Protein AF-0000000077143392 (afdb_homodimer)

Foldseek 3Di:
DPPPPPPAAEEEEEQAADPLVQAPDDPDDQQQDDFPRGGLLVLQVVQVVVLPRHQAYEYEYAPVCQVVVCVVCVPPPRYDYDYADPPARVRRVLVVLVVCVVVPRDQRHKYWYAYSLLSPDHSVVVVVQVVCVVPAAKEWEWAQDDDWDWDADPVSPDTDTDDSVPDTHTHDGMMHTSNLCVVLSVVPPPQHDPVSSQVPDPPHDYDYDYDPDDSDGPNYPVSVVVVSVVVVVVVVD/DPPPPPPAAEEEEEQAADPLVQAPDDPDHQQQDDFPRGGLLVLQVVQVVVLPRHQAYEYEYAPVCQVVVCVVCVPPPRYDYDYADPPARVRRVLVVLVVCVVVPRDQRHKYWYAYSLLSPDHSVVVVVQVVCVVPAAKEWEWEQDDDWDWDADPVSPDTDTDDSVPDTHTHDGMMHTSNLCVVVSVVPPPQHDPVSSQVPDPPHDYDYDYDPDDSDGPNYPVSVVVVSVVVVVVVVD

Nearest PDB structures (foldseek):
  6xhs-assembly3_F  TM=8.693E-01  e=5.601E-19  Staphylococcus aureus
  6xht-assembly2_D  TM=8.629E-01  e=3.007E-18  Staphylococcus aureus
  6xht-assembly3_E  TM=8.748E-01  e=2.204E-17  Staphylococcus aureus
  6xhr-assembly3_E  TM=8.540E-01  e=1.614E-17  Staphylococcus aureus
  1vgw-assembly2_C  TM=8.975E-01  e=2.660E-14  Neisseria gonorrhoeae

Radius of gyration: 25.14 Å; Cα contacts (8 Å, |Δi|>4): 913; chains: 2; bounding box: 48×87×56 Å

Solvent-accessible surface area (backbone atoms only — not comparable to full-atom values): 25822 Å² total; per-residue (Å²): 128,82,69,70,74,77,76,70,49,30,36,35,36,37,46,48,31,71,78,45,81,74,39,69,55,82,93,49,41,61,43,66,35,72,52,96,87,34,35,33,34,48,47,38,49,49,32,53,61,71,52,71,66,54,70,33,32,38,40,25,23,29,71,92,49,38,65,61,51,40,61,73,43,64,86,39,89,46,51,45,71,45,62,33,38,92,82,41,70,38,53,24,52,44,46,53,51,50,49,42,53,74,72,64,60,56,55,70,23,35,36,37,40,30,50,20,46,26,34,55,64,53,46,64,62,54,50,52,38,56,59,46,49,80,79,38,64,26,34,35,29,26,42,82,57,89,48,53,33,34,37,43,41,98,75,72,70,49,73,40,81,48,67,38,92,36,36,38,38,44,39,55,54,29,24,36,33,41,57,71,47,61,76,48,59,77,56,70,63,94,47,75,40,74,65,52,47,38,62,64,36,81,91,50,59,72,41,78,41,76,56,85,63,76,37,54,64,53,51,38,59,61,41,48,51,51,49,48,48,53,53,56,52,56,66,76,100,127,82,70,68,76,75,74,71,49,29,36,34,37,36,46,48,30,71,79,44,82,72,40,68,57,82,94,49,40,60,44,66,35,72,52,94,87,35,35,33,32,48,48,38,48,49,32,54,62,70,52,71,67,54,71,33,32,38,39,25,22,30,70,92,48,38,66,61,52,41,60,72,44,64,86,39,87,45,52,45,70,44,64,32,37,91,82,43,70,37,52,24,51,43,46,54,51,52,50,42,52,74,72,62,60,57,54,70,22,36,36,38,41,30,50,21,46,27,34,54,65,52,47,63,61,54,49,52,38,57,57,47,48,80,78,37,64,27,32,34,28,27,42,82,58,90,49,54,34,35,36,43,42,98,73,72,72,47,74,42,80,47,66,39,91,36,35,38,39,45,38,54,55,28,25,36,32,40,56,73,45,60,77,49,59,77,55,67,60,92,49,68,41,73,65,53,48,40,61,63,36,81,92,50,61,72,42,78,41,78,56,85,62,75,38,55,65,53,49,38,60,59,41,46,52,50,49,47,47,53,54,57,52,56,68,76,99

Sequence (474 aa):
MITAKMITKTVGIILASGSSSRIGLTDQLKQFYLVNNKMVYEYSLDQFLASNLFDLIYLVVNEQHLEMIKAKHSDNHIIKVIVGSKINRHLSFIHAINDLIACGYDDQTKIVVHDSARPNINQTILSDCLNALDHYQCVSLYQDIASSLIKIDQINQSQEHLDRDQIKMIYTPQATWLKTVKDLVDDQQNHLDLTDFLLKLKGVKAHWIKTKIDCFKITTLADLEHFKLLVNNRKDEMITAKMITKTVGIILASGSSSRIGLTDQLKQFYLVNNKMVYEYSLDQFLASNLFDLIYLVVNEQHLEMIKAKHSDNHIIKVIVGSKINRHLSFIHAINDLIACGYDDQTKIVVHDSARPNINQTILSDCLNALDHYQCVSLYQDIASSLIKIDQINQSQEHLDRDQIKMIYTPQATWLKTVKDLVDDQQNHLDLTDFLLKLKGVKAHWIKTKIDCFKITTLADLEHFKLLVNNRKDE

pLDDT: mean 86.82, std 13.8, range [33.88, 98.81]

InterPro domains:
  IPR018294 4-diphosphocytidyl-2C-methyl-D-erythritol synthase, conserved site [PS01295] (111-118)
  IPR029044 Nucleotide-diphospho-sugar transferases [G3DSA:3.90.550.10] (2-236)
  IPR029044 Nucleotide-diphospho-sugar transferases [SSF53448] (10-232)
  IPR034683 Cytidylyltransferase IspD/TarI [PF01128] (13-226)
  IPR034683 Cytidylyltransferase IspD/TarI [cd02516] (10-227)
  IPR050088 IspD/TarI cytidylyltransferase, baterial-type [PTHR32125] (8-235)

Secondary structure (DSSP, 8-state):
---------EEEEEEE----TTT--SS--GGG-EETTEEHHHHHHHHHHHHT--SEEEEEE-GGGHHHHHHHTTT-TTEEEEE--SS-HHHHHHHHHHHHHHTT--TT-EEEEEETT-----HHHHHHHHHHTTT-SEEEEEE---S-EEEE-TTS--EEEE-GGGEEEEEEEEEEEHHHHHTTTT--S---SHHHHHHTSTTPPEEEEE-SS------SHHHHHHHHHHHHHHHT-/---------EEEEEEE----TTT--SS--GGG-EETTEEHHHHHHHHHHHHT--SEEEEEE-GGGHHHHHHHTTT-TTEEEEE--SS-HHHHHHHHHHHHHHTT--TT-EEEEEETT-----HHHHHHHHHHTTT-SEEEEEE---S-EEEE-TTS--EEEE-GGGEEEEEEEEEEEHHHHHTTTT--S---SHHHHHHHSTT-PEEEE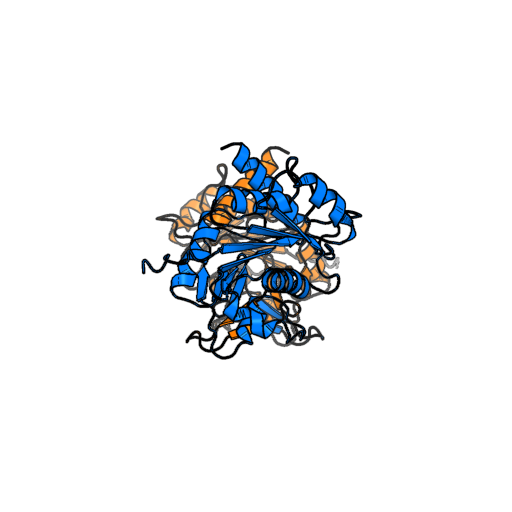E-SS------SHHHHHHHHHHHHHHHT-

Organism: Mycoplasmoides gallisepticum (strain R(low / passage 15 / clone 2)) (NCBI:txid710127)

Structure (mmCIF, N/CA/C/O backbone):
data_AF-0000000077143392-model_v1
#
loop_
_entity.id
_entity.type
_entity.pdbx_description
1 polymer '2-C-methyl-D-erythritol 4-phosphate cytidylyltransferase'
#
loop_
_atom_site.group_PDB
_atom_site.id
_atom_site.type_symbol
_atom_site.label_atom_id
_atom_site.label_alt_id
_atom_site.label_comp_id
_atom_site.label_asym_id
_atom_site.label_entity_id
_atom_site.label_seq_id
_atom_site.pdbx_PDB_ins_code
_atom_site.Cartn_x
_atom_site.Cartn_y
_atom_site.Cartn_z
_atom_site.occupancy
_atom_site.B_iso_or_equiv
_atom_site.auth_seq_id
_atom_site.auth_comp_id
_atom_site.auth_asym_id
_atom_site.auth_atom_id
_atom_site.pdbx_PDB_model_num
ATOM 1 N N . MET A 1 1 ? 25.891 -45.719 -17.109 1 34.03 1 MET A N 1
ATOM 2 C CA . MET A 1 1 ? 24.484 -45.344 -17.016 1 34.03 1 MET A CA 1
ATOM 3 C C . MET A 1 1 ? 24.328 -43.844 -16.875 1 34.03 1 MET A C 1
ATOM 5 O O . MET A 1 1 ? 24.844 -43.25 -15.93 1 34.03 1 MET A O 1
ATOM 9 N N . ILE A 1 2 ? 24.344 -43.125 -17.922 1 41.19 2 ILE A N 1
ATOM 10 C CA . ILE A 1 2 ? 24.219 -41.688 -17.922 1 41.19 2 ILE A CA 1
ATOM 11 C C . ILE A 1 2 ? 22.984 -41.281 -17.094 1 41.19 2 ILE A C 1
ATOM 13 O O . ILE A 1 2 ? 21.859 -41.688 -17.406 1 41.19 2 ILE A O 1
ATOM 17 N N . THR A 1 3 ? 23.062 -41.25 -15.859 1 41 3 THR A N 1
ATOM 18 C CA . THR A 1 3 ? 21.953 -40.75 -15.047 1 41 3 THR A CA 1
ATOM 19 C C . THR A 1 3 ? 21.328 -39.5 -15.672 1 41 3 THR A C 1
ATOM 21 O O . THR A 1 3 ? 22.031 -38.531 -15.922 1 41 3 THR A O 1
ATOM 24 N N . ALA A 1 4 ? 20.531 -39.688 -16.641 1 41.25 4 ALA A N 1
ATOM 25 C CA . ALA A 1 4 ? 19.781 -38.562 -17.203 1 41.25 4 ALA A CA 1
ATOM 26 C C . ALA A 1 4 ? 19.516 -37.5 -16.141 1 41.25 4 ALA A C 1
ATOM 28 O O . ALA A 1 4 ? 19.016 -37.812 -15.062 1 41.25 4 ALA A O 1
ATOM 29 N N . LYS A 1 5 ? 20.391 -36.656 -15.977 1 50.19 5 LYS A N 1
ATOM 30 C CA . LYS A 1 5 ? 20.234 -35.531 -15.086 1 50.19 5 LYS A CA 1
ATOM 31 C C . LYS A 1 5 ? 18.781 -35.062 -15.031 1 50.19 5 LYS A C 1
ATOM 33 O O . LYS A 1 5 ? 18.234 -34.594 -16.031 1 50.19 5 LYS A O 1
ATOM 38 N N . MET A 1 6 ? 17.766 -35.812 -14.453 1 53.34 6 MET A N 1
ATOM 39 C CA . MET A 1 6 ? 16.344 -35.531 -14.375 1 53.34 6 MET A CA 1
ATOM 40 C C . MET A 1 6 ? 16.078 -34.031 -14.195 1 53.34 6 MET A C 1
ATOM 42 O O . MET A 1 6 ? 16.531 -33.438 -13.211 1 53.34 6 MET A O 1
ATOM 46 N N . ILE A 1 7 ? 15.891 -33.281 -15.281 1 70.12 7 ILE A N 1
ATOM 47 C CA . ILE A 1 7 ? 15.672 -31.844 -15.289 1 70.12 7 ILE A CA 1
ATOM 48 C C . ILE A 1 7 ? 14.477 -31.5 -14.398 1 70.12 7 ILE A C 1
ATOM 50 O O . ILE A 1 7 ? 13.391 -32.062 -14.547 1 70.12 7 ILE A O 1
ATOM 54 N N . THR A 1 8 ? 14.672 -30.812 -13.305 1 87.12 8 THR A N 1
ATOM 55 C CA . THR A 1 8 ? 13.656 -30.391 -12.344 1 87.12 8 THR A CA 1
ATOM 56 C C . THR A 1 8 ? 12.547 -29.609 -13.047 1 87.12 8 THR A C 1
ATOM 58 O O . THR A 1 8 ? 12.82 -28.688 -13.82 1 87.12 8 THR A O 1
ATOM 61 N N . LYS A 1 9 ? 11.297 -30.141 -13.023 1 96.25 9 LYS A N 1
ATOM 62 C CA . LYS A 1 9 ? 10.141 -29.469 -13.602 1 96.25 9 LYS A CA 1
ATOM 63 C C . LYS A 1 9 ? 9.75 -28.234 -12.781 1 96.25 9 LYS A C 1
ATOM 65 O O . LYS A 1 9 ? 9.945 -28.219 -11.562 1 96.25 9 LYS A O 1
ATOM 70 N N . THR A 1 10 ? 9.297 -27.25 -13.477 1 98.25 10 THR A N 1
ATOM 71 C CA . THR A 1 10 ? 8.797 -26.031 -12.852 1 98.25 10 THR A CA 1
ATOM 72 C C . THR A 1 10 ? 7.352 -25.766 -13.25 1 98.25 10 THR A C 1
ATOM 74 O O . THR A 1 10 ? 7.027 -25.75 -14.445 1 98.25 10 THR A O 1
ATOM 77 N N . VAL A 1 11 ? 6.5 -25.594 -12.242 1 98.38 11 VAL A N 1
ATOM 78 C CA . VAL A 1 11 ? 5.078 -25.391 -12.484 1 98.38 11 VAL A CA 1
ATOM 79 C C . VAL A 1 11 ? 4.641 -24.047 -11.914 1 98.38 11 VAL A C 1
ATOM 81 O O . VAL A 1 11 ? 5.008 -23.688 -10.789 1 98.38 11 VAL A O 1
ATOM 84 N N . GLY A 1 12 ? 3.951 -23.281 -12.742 1 98.44 12 GLY A N 1
ATOM 85 C CA . GLY A 1 12 ? 3.299 -22.062 -12.273 1 98.44 12 GLY A CA 1
ATOM 86 C C . GLY A 1 12 ? 1.828 -22.266 -11.961 1 98.44 12 GLY A C 1
ATOM 87 O O . GLY A 1 12 ? 1.126 -22.984 -12.68 1 98.44 12 GLY A O 1
ATOM 88 N N . ILE A 1 13 ? 1.378 -21.688 -10.891 1 97.62 13 ILE A N 1
ATOM 89 C CA . ILE A 1 13 ? -0.032 -21.703 -10.516 1 97.62 13 ILE A CA 1
ATOM 90 C C . ILE A 1 13 ? -0.551 -20.281 -10.352 1 97.62 13 ILE A C 1
ATOM 92 O O . ILE A 1 13 ? -0.116 -19.562 -9.453 1 97.62 13 ILE A O 1
ATOM 96 N N . ILE A 1 14 ? -1.435 -19.875 -11.219 1 98.19 14 ILE A N 1
ATOM 97 C CA . ILE A 1 14 ? -2.086 -18.578 -11.125 1 98.19 14 ILE A CA 1
ATOM 98 C C . ILE A 1 14 ? -3.504 -18.75 -10.578 1 98.19 14 ILE A C 1
ATOM 100 O O . ILE A 1 14 ? -4.34 -19.391 -11.211 1 98.19 14 ILE A O 1
ATOM 104 N N . LEU A 1 15 ? -3.75 -18.172 -9.438 1 96.44 15 LEU A N 1
ATOM 105 C CA . LEU A 1 15 ? -5.051 -18.266 -8.781 1 96.44 15 LEU A CA 1
ATOM 106 C C . LEU A 1 15 ? -5.973 -17.141 -9.25 1 96.44 15 LEU A C 1
ATOM 108 O O . LEU A 1 15 ? -5.68 -15.969 -9.047 1 96.44 15 LEU A O 1
ATOM 112 N N . ALA A 1 16 ? -7.094 -17.531 -9.883 1 96.31 16 ALA A N 1
ATOM 113 C CA . ALA A 1 16 ? -8.039 -16.562 -10.445 1 96.31 16 ALA A CA 1
ATOM 114 C C . ALA A 1 16 ? -9.477 -17 -10.172 1 96.31 16 ALA A C 1
ATOM 116 O O . ALA A 1 16 ? -10.359 -16.828 -11.023 1 96.31 16 ALA A O 1
ATOM 117 N N . SER A 1 17 ? -9.703 -17.562 -8.992 1 92.94 17 SER A N 1
ATOM 118 C CA . SER A 1 17 ? -11.031 -18.094 -8.703 1 92.94 17 SER A CA 1
ATOM 119 C C . SER A 1 17 ? -11.773 -17.234 -7.699 1 92.94 17 SER A C 1
ATOM 121 O O . SER A 1 17 ? -12.906 -17.531 -7.312 1 92.94 17 SER A O 1
ATOM 123 N N . GLY A 1 18 ? -11.195 -16.141 -7.328 1 87.31 18 GLY A N 1
ATOM 124 C CA . GLY A 1 18 ? -11.781 -15.328 -6.277 1 87.31 18 GLY A CA 1
ATOM 125 C C . GLY A 1 18 ? -13.125 -14.734 -6.656 1 87.31 18 GLY A C 1
ATOM 126 O O . GLY A 1 18 ? -13.375 -14.453 -7.828 1 87.31 18 GLY A 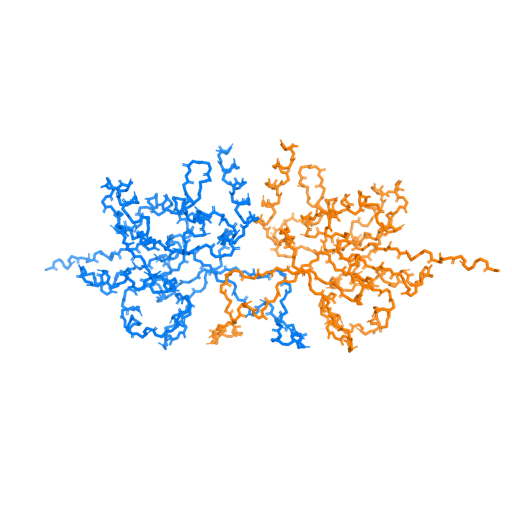O 1
ATOM 127 N N . SER A 1 19 ? -13.906 -14.344 -5.668 1 81.56 19 SER A N 1
ATOM 128 C CA . SER A 1 19 ? -15.273 -13.875 -5.867 1 81.56 19 SER A CA 1
ATOM 129 C C . SER A 1 19 ? -15.32 -12.352 -6 1 81.56 19 SER A C 1
ATOM 131 O O . SER A 1 19 ? -16.359 -11.781 -6.316 1 81.56 19 SER A O 1
ATOM 133 N N . SER A 1 20 ? -14.289 -11.617 -5.785 1 81.62 20 SER A N 1
ATOM 134 C CA . SER A 1 20 ? -14.219 -10.164 -5.891 1 81.62 20 SER A CA 1
ATOM 135 C C . SER A 1 20 ? -15.172 -9.492 -4.91 1 81.62 20 SER A C 1
ATOM 137 O O . SER A 1 20 ? -15.875 -8.547 -5.27 1 81.62 20 SER A O 1
ATOM 139 N N . SER A 1 21 ? -15.242 -9.914 -3.701 1 78.5 21 SER A N 1
ATOM 140 C CA . SER A 1 21 ? -16.25 -9.453 -2.746 1 78.5 21 SER A CA 1
ATOM 141 C C . SER A 1 21 ? -15.922 -8.047 -2.246 1 78.5 21 SER A C 1
ATOM 143 O O . SER A 1 21 ? -16.828 -7.277 -1.913 1 78.5 21 SER A O 1
ATOM 145 N N . ARG A 1 22 ? -14.758 -7.527 -2.344 1 74.75 22 ARG A N 1
ATOM 146 C CA . ARG A 1 22 ? -14.367 -6.273 -1.707 1 74.75 22 ARG A CA 1
ATOM 147 C C . ARG A 1 22 ? -14.414 -5.117 -2.699 1 74.75 22 ARG A C 1
ATOM 149 O O . ARG A 1 22 ? -14.523 -3.955 -2.303 1 74.75 22 ARG A O 1
ATOM 156 N N . ILE A 1 23 ? -14.242 -5.301 -3.992 1 78.88 23 ILE A N 1
ATOM 157 C CA . ILE A 1 23 ? -13.977 -4.25 -4.965 1 78.88 23 ILE A CA 1
ATOM 158 C C . ILE A 1 23 ? -15.281 -3.568 -5.363 1 78.88 23 ILE A C 1
ATOM 160 O O . ILE A 1 23 ? -15.273 -2.422 -5.816 1 78.88 23 ILE A O 1
ATOM 164 N N . GLY A 1 24 ? -16.391 -4.145 -5.113 1 74.19 24 GLY A N 1
ATOM 165 C CA . GLY A 1 24 ? -17.672 -3.525 -5.383 1 74.19 24 GLY A CA 1
ATOM 166 C C . GLY A 1 24 ? -18.047 -3.541 -6.852 1 74.19 24 GLY A C 1
ATOM 167 O O . GLY A 1 24 ? -18.797 -2.684 -7.316 1 74.19 24 GLY A O 1
ATOM 168 N N . LEU A 1 25 ? -17.391 -4.234 -7.68 1 74.69 25 LEU A N 1
ATOM 169 C CA . LEU A 1 25 ? -17.781 -4.391 -9.078 1 74.69 25 LEU A CA 1
ATOM 170 C C . LEU A 1 25 ? -19.078 -5.188 -9.188 1 74.69 25 LEU A C 1
ATOM 172 O O . LEU A 1 25 ? -19.297 -6.145 -8.445 1 74.69 25 LEU A O 1
ATOM 176 N N . THR A 1 26 ? -19.953 -4.508 -9.93 1 72.06 26 THR A N 1
ATOM 177 C CA . THR A 1 26 ? -21.234 -5.176 -10.133 1 72.06 26 THR A CA 1
ATOM 178 C C . THR A 1 26 ? -21.172 -6.125 -11.328 1 72.06 26 THR A C 1
ATOM 180 O O . THR A 1 26 ? -20.766 -5.727 -12.422 1 72.06 26 THR A O 1
ATOM 183 N N . ASP A 1 27 ? -21.188 -7.41 -11.039 1 74.44 27 ASP A N 1
ATOM 184 C CA . ASP A 1 27 ? -21.453 -8.414 -12.07 1 74.44 27 ASP A CA 1
ATOM 185 C C . ASP A 1 27 ? -20.172 -8.812 -12.789 1 74.44 27 ASP A C 1
ATOM 187 O O . ASP A 1 27 ? -20.203 -9.234 -13.953 1 74.44 27 ASP A O 1
ATOM 191 N N . GLN A 1 28 ? -19.125 -8.383 -12.281 1 84.12 28 GLN A N 1
ATOM 192 C CA . GLN A 1 28 ? -17.875 -8.805 -12.891 1 84.12 28 GLN A CA 1
ATOM 193 C C . GLN A 1 28 ? -16.828 -9.117 -11.828 1 84.12 28 GLN A C 1
ATOM 195 O O . GLN A 1 28 ? -16.719 -8.414 -10.82 1 84.12 28 GLN A O 1
ATOM 200 N N . LEU A 1 29 ? -16.156 -10.102 -12.164 1 89.19 29 LEU A N 1
ATOM 201 C CA . LEU A 1 29 ? -15.047 -10.445 -11.289 1 89.19 29 LEU A CA 1
ATOM 202 C C . LEU A 1 29 ? -13.797 -9.656 -11.664 1 89.19 29 LEU A C 1
ATOM 204 O O . LEU A 1 29 ? -13.516 -9.469 -12.852 1 89.19 29 LEU A O 1
ATOM 208 N N . LYS A 1 30 ? -13.031 -9.305 -10.664 1 90.56 30 LYS A N 1
ATOM 209 C CA . LYS A 1 30 ? -11.914 -8.398 -10.922 1 90.56 30 LYS A CA 1
ATOM 210 C C . LYS A 1 30 ? -10.859 -9.07 -11.789 1 90.56 30 LYS A C 1
ATOM 212 O O . LYS A 1 30 ? -10.211 -8.414 -12.609 1 90.56 30 LYS A O 1
ATOM 217 N N . GLN A 1 31 ? -10.633 -10.391 -11.617 1 92.5 31 GLN A N 1
ATOM 218 C CA . GLN A 1 31 ? -9.586 -11.078 -12.375 1 92.5 31 GLN A CA 1
ATOM 219 C C . GLN A 1 31 ? -9.93 -11.148 -13.859 1 92.5 31 GLN A C 1
ATOM 221 O O . GLN A 1 31 ? -9.062 -11.406 -14.695 1 92.5 31 GLN A O 1
ATOM 226 N N . PHE A 1 32 ? -11.219 -10.844 -14.18 1 93 32 PHE A N 1
ATOM 227 C CA . PHE A 1 32 ? -11.648 -10.898 -15.57 1 93 32 PHE A CA 1
ATOM 228 C C . PHE A 1 32 ? -12.008 -9.508 -16.078 1 93 32 PHE A C 1
ATOM 230 O O . PHE A 1 32 ? -12.531 -9.367 -17.188 1 93 32 PHE A O 1
ATOM 237 N N . TYR A 1 33 ? -11.719 -8.508 -15.25 1 93 33 TYR A N 1
ATOM 238 C CA . TYR A 1 33 ? -11.938 -7.125 -15.648 1 93 33 TYR A CA 1
ATOM 239 C C . TYR A 1 33 ? -10.953 -6.707 -16.734 1 93 33 TYR A C 1
ATOM 241 O O . TYR A 1 33 ? -9.766 -7.047 -16.672 1 93 33 TYR A O 1
ATOM 249 N N . LEU A 1 34 ? -11.469 -5.941 -17.688 1 93.19 34 LEU A N 1
ATOM 250 C CA . LEU A 1 34 ? -10.641 -5.543 -18.812 1 93.19 34 LEU A CA 1
ATOM 251 C C . LEU A 1 34 ? -9.875 -4.262 -18.5 1 93.19 34 LEU A C 1
ATOM 253 O O . LEU A 1 34 ? -10.469 -3.27 -18.062 1 93.19 34 LEU A O 1
ATOM 257 N N . VAL A 1 35 ? -8.594 -4.367 -18.688 1 93.81 35 VAL A N 1
ATOM 258 C CA . VAL A 1 35 ? -7.699 -3.213 -18.656 1 93.81 35 VAL A CA 1
ATOM 259 C C . VAL A 1 35 ? -6.934 -3.115 -19.969 1 93.81 35 VAL A C 1
ATOM 261 O O . VAL A 1 35 ? -6.078 -3.955 -20.25 1 93.81 35 VAL A O 1
ATOM 264 N N . ASN A 1 36 ? -7.184 -2.123 -20.734 1 92.06 36 ASN A N 1
ATOM 265 C CA . ASN A 1 36 ? -6.594 -1.972 -22.062 1 92.06 36 ASN A CA 1
ATOM 266 C C . ASN A 1 36 ? -6.75 -3.242 -22.891 1 92.06 36 ASN A C 1
ATOM 268 O O . ASN A 1 36 ? -5.773 -3.756 -23.438 1 92.06 36 ASN A O 1
ATOM 272 N N . ASN A 1 37 ? -7.863 -3.857 -22.875 1 92.69 37 ASN A N 1
ATOM 273 C CA . ASN A 1 37 ? -8.305 -4.957 -23.719 1 92.69 37 ASN A CA 1
ATOM 274 C C . ASN A 1 37 ? -7.727 -6.289 -23.266 1 92.69 37 ASN A C 1
ATOM 276 O O . ASN A 1 37 ? -7.695 -7.254 -24.031 1 92.69 37 ASN A O 1
ATOM 280 N N . LYS A 1 38 ? -7.203 -6.34 -22.172 1 95.94 38 LYS A N 1
ATOM 281 C CA . LYS A 1 38 ? -6.75 -7.578 -21.547 1 95.94 38 LYS A CA 1
ATOM 282 C C . LYS A 1 38 ? -7.379 -7.758 -20.172 1 95.94 38 LYS A C 1
ATOM 284 O O . LYS A 1 38 ? -7.527 -6.789 -19.422 1 95.94 38 LYS A O 1
ATOM 289 N N . MET A 1 39 ? -7.723 -8.922 -19.938 1 96.75 39 MET A N 1
ATOM 290 C CA . MET A 1 39 ? -8.242 -9.195 -18.609 1 96.75 39 MET A CA 1
ATOM 291 C C . MET A 1 39 ? -7.125 -9.125 -17.562 1 96.75 39 MET A C 1
ATOM 293 O O . MET A 1 39 ? -5.973 -9.43 -17.859 1 96.75 39 MET A O 1
ATOM 297 N N . VAL A 1 40 ? -7.453 -8.797 -16.375 1 97.25 40 VAL A N 1
ATOM 298 C CA . VAL A 1 40 ? -6.48 -8.562 -15.312 1 97.25 40 VAL A CA 1
ATOM 299 C C . VAL A 1 40 ? -5.574 -9.781 -15.164 1 97.25 40 VAL A C 1
ATOM 301 O O . VAL A 1 40 ? -4.352 -9.648 -15.078 1 97.25 40 VAL A O 1
ATOM 304 N N . TYR A 1 41 ? -6.105 -11.047 -15.203 1 97.81 41 TYR A N 1
ATOM 305 C CA . TYR A 1 41 ? -5.297 -12.242 -14.984 1 97.81 41 TYR A CA 1
ATOM 306 C C . TYR A 1 41 ? -4.277 -12.422 -16.109 1 97.81 41 TYR A C 1
ATOM 308 O O . TYR A 1 41 ? -3.232 -13.047 -15.906 1 97.81 41 TYR A O 1
ATOM 316 N N . GLU A 1 42 ? -4.527 -11.867 -17.25 1 98.31 42 GLU A N 1
ATOM 317 C CA . GLU A 1 42 ? -3.68 -12.07 -18.422 1 98.31 42 GLU A CA 1
ATOM 318 C C . GLU A 1 42 ? -2.338 -11.359 -18.266 1 98.31 42 GLU A C 1
ATOM 320 O O . GLU A 1 42 ? -1.339 -11.766 -18.859 1 98.31 42 GLU A O 1
ATOM 325 N N . TYR A 1 43 ? -2.377 -10.336 -17.484 1 97.94 43 TYR A N 1
ATOM 326 C CA . TYR A 1 43 ? -1.129 -9.602 -17.281 1 97.94 43 TYR A CA 1
ATOM 327 C C . TYR A 1 43 ? -0.099 -10.469 -16.562 1 97.94 43 TYR A C 1
ATOM 329 O O . TYR A 1 43 ? 1.071 -10.5 -16.953 1 97.94 43 TYR A O 1
ATOM 337 N N . SER A 1 44 ? -0.524 -11.164 -15.57 1 98.12 44 SER A N 1
ATOM 338 C CA . SER A 1 44 ? 0.357 -12.109 -14.898 1 98.12 44 SER A CA 1
ATOM 339 C C . SER A 1 44 ? 0.699 -13.289 -15.805 1 98.12 44 SER A C 1
ATOM 341 O O . SER A 1 44 ? 1.857 -13.703 -15.883 1 98.12 44 SER A O 1
ATOM 343 N N . LEU A 1 45 ? -0.292 -13.797 -16.5 1 98.62 45 LEU A N 1
ATOM 344 C CA . LEU A 1 45 ? -0.089 -14.938 -17.391 1 98.62 45 LEU A CA 1
ATOM 345 C C . LEU A 1 45 ? 0.947 -14.609 -18.469 1 98.62 45 LEU A C 1
ATOM 347 O O . LEU A 1 45 ? 1.825 -15.43 -18.75 1 98.62 45 LEU A O 1
ATOM 351 N N . ASP A 1 46 ? 0.857 -13.422 -19 1 98.12 46 ASP A N 1
ATOM 352 C CA . ASP A 1 46 ? 1.802 -12.992 -20.016 1 98.12 46 ASP A CA 1
ATOM 353 C C . ASP A 1 46 ? 3.238 -13.047 -19.5 1 98.12 46 ASP A C 1
ATOM 355 O O . ASP A 1 46 ? 4.145 -13.477 -20.219 1 98.12 46 ASP A O 1
ATOM 359 N N . GLN A 1 47 ? 3.412 -12.602 -18.297 1 98.12 47 GLN A N 1
ATOM 360 C CA . GLN A 1 47 ? 4.75 -12.617 -17.719 1 98.12 47 GLN A CA 1
ATOM 361 C C . GLN A 1 47 ? 5.223 -14.047 -17.469 1 98.12 47 GLN A C 1
ATOM 363 O O . GLN A 1 47 ? 6.398 -14.367 -17.688 1 98.12 47 GLN A O 1
ATOM 368 N N . PHE A 1 48 ? 4.336 -14.922 -17 1 98.69 48 PHE A N 1
ATOM 369 C CA . PHE A 1 48 ? 4.672 -16.328 -16.828 1 98.69 48 PHE A CA 1
ATOM 370 C C . PHE A 1 48 ? 5.113 -16.953 -18.141 1 98.69 48 PHE A C 1
ATOM 372 O O . PHE A 1 48 ? 6.156 -17.609 -18.203 1 98.69 48 PHE A O 1
ATOM 379 N N . LEU A 1 49 ? 4.371 -16.703 -19.172 1 98.5 49 LEU A N 1
ATOM 380 C CA . LEU A 1 49 ? 4.656 -17.266 -20.484 1 98.5 49 LEU A CA 1
ATOM 381 C C . LEU A 1 49 ? 5.945 -16.703 -21.062 1 98.5 49 LEU A C 1
ATOM 383 O O . LEU A 1 49 ? 6.797 -17.453 -21.562 1 98.5 49 LEU A O 1
ATOM 387 N N . ALA A 1 50 ? 6.109 -15.422 -20.922 1 98 50 ALA A N 1
ATOM 388 C CA . ALA A 1 50 ? 7.258 -14.742 -21.516 1 98 50 ALA A CA 1
ATOM 389 C C . ALA A 1 50 ? 8.555 -15.141 -20.812 1 98 50 ALA A C 1
ATOM 391 O O . ALA A 1 50 ? 9.641 -15.047 -21.391 1 98 50 ALA A O 1
ATOM 392 N N . SER A 1 51 ? 8.445 -15.547 -19.594 1 97.81 51 SER A N 1
ATOM 393 C CA . SER A 1 51 ? 9.633 -15.883 -18.812 1 97.81 51 SER A CA 1
ATOM 394 C C . SER A 1 51 ? 10.281 -17.156 -19.312 1 97.81 51 SER A C 1
ATOM 396 O O . SER A 1 51 ? 11.469 -17.406 -19.078 1 97.81 51 SER A O 1
ATOM 398 N N . ASN A 1 52 ? 9.523 -18.062 -19.906 1 97.81 52 ASN A N 1
ATOM 399 C CA . ASN A 1 52 ? 9.969 -19.375 -20.391 1 97.81 52 ASN A CA 1
ATOM 400 C C . ASN A 1 52 ? 10.531 -20.219 -19.266 1 97.81 52 ASN A C 1
ATOM 402 O O . ASN A 1 52 ? 11.469 -21 -19.469 1 97.81 52 ASN A O 1
ATOM 406 N N . LEU A 1 53 ? 10.016 -20.031 -18.109 1 98 53 LEU A N 1
ATOM 407 C CA . LEU A 1 53 ? 10.531 -20.719 -16.922 1 98 53 LEU A CA 1
ATOM 408 C C . LEU A 1 53 ? 9.695 -21.953 -16.594 1 98 53 LEU A C 1
ATOM 410 O O . LEU A 1 53 ? 10.125 -22.812 -15.828 1 98 53 LEU A O 1
ATOM 414 N N . PHE A 1 54 ? 8.516 -22.062 -17.156 1 98.44 54 PHE A N 1
ATOM 415 C CA . PHE A 1 54 ? 7.539 -23.016 -16.641 1 98.44 54 PHE A CA 1
ATOM 416 C C . PHE A 1 54 ? 7.27 -24.109 -17.672 1 98.44 54 PHE A C 1
ATOM 418 O O . PHE A 1 54 ? 7.129 -23.828 -18.859 1 98.44 54 PHE A O 1
ATOM 425 N N . ASP A 1 55 ? 7.195 -25.328 -17.188 1 97.81 55 ASP A N 1
ATOM 426 C CA . ASP A 1 55 ? 6.805 -26.469 -18.016 1 97.81 55 ASP A CA 1
ATOM 427 C C . ASP A 1 55 ? 5.285 -26.547 -18.156 1 97.81 55 ASP A C 1
ATOM 429 O O . ASP A 1 55 ? 4.773 -27.094 -19.125 1 97.81 55 ASP A O 1
ATOM 433 N N . LEU A 1 56 ? 4.676 -26.062 -17.188 1 98.25 56 LEU A N 1
ATOM 434 C CA . LEU A 1 56 ? 3.219 -26.031 -17.109 1 98.25 56 LEU A CA 1
ATOM 435 C C . LEU A 1 56 ? 2.744 -24.844 -16.266 1 98.25 56 LEU A C 1
ATOM 437 O O . LEU A 1 56 ? 3.377 -24.5 -15.266 1 98.25 56 LEU A O 1
ATOM 441 N N . ILE A 1 57 ? 1.632 -24.25 -16.672 1 98.81 57 ILE A N 1
ATOM 442 C CA . ILE A 1 57 ? 1.003 -23.172 -15.914 1 98.81 57 ILE A CA 1
ATOM 443 C C . ILE A 1 57 ? -0.458 -23.516 -15.641 1 98.81 57 ILE A C 1
ATOM 445 O O . ILE A 1 57 ? -1.255 -23.656 -16.578 1 98.81 57 ILE A O 1
ATOM 449 N N . TYR A 1 58 ? -0.792 -23.688 -14.375 1 98.56 58 TYR A N 1
ATOM 450 C CA . TYR A 1 58 ? -2.188 -23.828 -13.977 1 98.56 58 TYR A CA 1
ATOM 451 C C . TYR A 1 58 ? -2.875 -22.469 -13.906 1 98.56 58 TYR A C 1
ATOM 453 O O . TYR A 1 58 ? -2.367 -21.547 -13.273 1 98.56 58 TYR A O 1
ATOM 461 N N . LEU A 1 59 ? -3.936 -22.359 -14.586 1 98.56 59 LEU A N 1
ATOM 462 C CA . LEU A 1 59 ? -4.871 -21.266 -14.391 1 98.56 59 LEU A CA 1
ATOM 463 C C . LEU A 1 59 ? -6.113 -21.734 -13.633 1 98.56 59 LEU A C 1
ATOM 465 O O . LEU A 1 59 ? -6.93 -22.469 -14.188 1 98.56 59 LEU A O 1
ATOM 469 N N . VAL A 1 60 ? -6.223 -21.344 -12.359 1 97.94 60 VAL A N 1
ATOM 470 C CA . VAL A 1 60 ? -7.312 -21.812 -11.508 1 97.94 60 VAL A CA 1
ATOM 471 C C . VAL A 1 60 ? -8.438 -20.781 -11.508 1 97.94 60 VAL A C 1
ATOM 473 O O . VAL A 1 60 ? -8.273 -19.672 -10.977 1 97.94 60 VAL A O 1
ATOM 476 N N . VAL A 1 61 ? -9.578 -21.141 -12.062 1 97.5 61 VAL A N 1
ATOM 477 C CA . VAL A 1 61 ? -10.633 -20.156 -12.281 1 97.5 61 VAL A CA 1
ATOM 478 C C . VAL A 1 61 ? -11.922 -20.625 -11.617 1 97.5 61 VAL A C 1
ATOM 480 O O . VAL A 1 61 ? -12.023 -21.781 -11.18 1 97.5 61 VAL A O 1
ATOM 483 N N . ASN A 1 62 ? -12.812 -19.672 -11.438 1 94.5 62 ASN A N 1
ATOM 484 C CA . ASN A 1 62 ? -14.109 -20.047 -10.891 1 94.5 62 ASN A CA 1
ATOM 485 C C . ASN A 1 62 ? -14.914 -20.875 -11.891 1 94.5 62 ASN A C 1
ATOM 487 O O . ASN A 1 62 ? -14.688 -20.781 -13.102 1 94.5 62 ASN A O 1
ATOM 491 N N . GLU A 1 63 ? -15.852 -21.562 -11.336 1 94.69 63 GLU A N 1
ATOM 492 C CA . GLU A 1 63 ? -16.641 -22.5 -12.125 1 94.69 63 GLU A CA 1
ATOM 493 C C . GLU A 1 63 ? -17.406 -21.781 -13.242 1 94.69 63 GLU A C 1
ATOM 495 O O . GLU A 1 63 ? -17.484 -22.281 -14.367 1 94.69 63 GLU A O 1
ATOM 500 N N . GLN A 1 64 ? -17.875 -20.641 -12.953 1 92.81 64 GLN A N 1
ATOM 501 C CA . GLN A 1 64 ? -18.719 -19.891 -13.883 1 92.81 64 GLN A CA 1
ATOM 502 C C . GLN A 1 64 ? -17.938 -19.5 -15.141 1 92.81 64 GLN A C 1
ATOM 504 O O . GLN A 1 64 ? -18.516 -19.391 -16.219 1 92.81 64 GLN A O 1
ATOM 509 N N . HIS A 1 65 ? -16.641 -19.375 -15.055 1 94.44 65 HIS A N 1
ATOM 510 C CA . HIS A 1 65 ? -15.836 -18.891 -16.172 1 94.44 65 HIS A CA 1
ATOM 511 C C . HIS A 1 65 ? -14.961 -20 -16.75 1 94.44 65 HIS A C 1
ATOM 513 O O . HIS A 1 65 ? -14.164 -19.766 -17.656 1 94.44 65 HIS A O 1
ATOM 519 N N . LEU A 1 66 ? -15.094 -21.188 -16.281 1 96.81 66 LEU A N 1
ATOM 520 C CA . LEU A 1 66 ? -14.203 -22.297 -16.609 1 96.81 66 LEU A CA 1
ATOM 521 C C . LEU A 1 66 ? -14.195 -22.562 -18.109 1 96.81 66 LEU A C 1
ATOM 523 O O . LEU A 1 66 ? -13.141 -22.562 -18.75 1 96.81 66 LEU A O 1
ATOM 527 N N . GLU A 1 67 ? -15.297 -22.719 -18.703 1 97.44 67 GLU A N 1
ATOM 528 C CA . GLU A 1 67 ? -15.398 -23.109 -20.109 1 97.44 67 GLU A CA 1
ATOM 529 C C . GLU A 1 67 ? -14.906 -22 -21.031 1 97.44 67 GLU A C 1
ATOM 531 O O . GLU A 1 67 ? -14.211 -22.25 -22 1 97.44 67 GLU A O 1
ATOM 536 N N . MET A 1 68 ? -15.281 -20.828 -20.641 1 96.38 68 MET A N 1
ATOM 537 C CA . MET A 1 68 ? -14.844 -19.672 -21.438 1 96.38 68 MET A CA 1
ATOM 538 C C . MET A 1 68 ? -13.328 -19.562 -21.453 1 96.38 68 MET A C 1
ATOM 540 O O . MET A 1 68 ? -12.719 -19.359 -22.5 1 96.38 68 MET A O 1
ATOM 544 N N . ILE A 1 69 ? -12.734 -19.719 -20.344 1 97.56 69 ILE A N 1
ATOM 545 C CA . ILE A 1 69 ? -11.289 -19.547 -20.219 1 97.56 69 ILE A CA 1
ATOM 546 C C . ILE A 1 69 ? -10.57 -20.734 -20.875 1 97.56 69 ILE A C 1
ATOM 548 O O . ILE A 1 69 ? -9.531 -20.547 -21.516 1 97.56 69 ILE A O 1
ATOM 552 N N . LYS A 1 70 ? -11.062 -21.953 -20.734 1 97.94 70 LYS A N 1
ATOM 553 C CA . LYS A 1 70 ? -10.516 -23.109 -21.438 1 97.94 70 LYS A CA 1
ATOM 554 C C . LYS A 1 70 ? -10.477 -22.875 -22.938 1 97.94 70 LYS A C 1
ATOM 556 O O . LYS A 1 70 ? -9.461 -23.125 -23.594 1 97.94 70 LYS A O 1
ATOM 561 N N . ALA A 1 71 ? -11.57 -22.359 -23.422 1 98.06 71 ALA A N 1
ATOM 562 C CA . ALA A 1 71 ? -11.656 -22.094 -24.859 1 98.06 71 ALA A CA 1
ATOM 563 C C . ALA A 1 71 ? -10.641 -21.047 -25.281 1 98.06 71 ALA A C 1
ATOM 565 O O . ALA A 1 71 ? -9.992 -21.188 -26.328 1 98.06 71 ALA A O 1
ATOM 566 N N . LYS A 1 72 ? -10.523 -20.078 -24.516 1 97.44 72 LYS A N 1
ATOM 567 C CA . LYS A 1 72 ? -9.641 -18.969 -24.828 1 97.44 72 LYS A CA 1
ATOM 568 C C . LYS A 1 72 ? -8.188 -19.422 -24.938 1 97.44 72 LYS A C 1
ATOM 570 O O . LYS A 1 72 ? -7.418 -18.906 -25.734 1 97.44 72 LYS A O 1
ATOM 575 N N . HIS A 1 73 ? -7.84 -20.375 -24.062 1 98.06 73 HIS A N 1
ATOM 576 C CA . HIS A 1 73 ? -6.441 -20.766 -24.016 1 98.06 73 HIS A CA 1
ATOM 577 C C . HIS A 1 73 ? -6.25 -22.188 -24.562 1 98.06 73 HIS A C 1
ATOM 579 O O . HIS A 1 73 ? -5.266 -22.844 -24.25 1 98.06 73 HIS A O 1
ATOM 585 N N . SER A 1 74 ? -7.137 -22.609 -25.422 1 97 74 SER A N 1
ATOM 586 C CA . SER A 1 74 ? -7.16 -23.969 -25.938 1 97 74 SER A CA 1
ATOM 587 C C . SER A 1 74 ? -5.961 -24.25 -26.844 1 97 74 SER A C 1
ATOM 589 O O . SER A 1 74 ? -5.547 -25.391 -27 1 97 74 SER A O 1
ATOM 591 N N . ASP A 1 75 ? -5.34 -23.219 -27.328 1 96.69 75 ASP A N 1
ATOM 592 C CA . ASP A 1 75 ? -4.273 -23.391 -28.312 1 96.69 75 ASP A CA 1
ATOM 593 C C . ASP A 1 75 ? -2.902 -23.391 -27.641 1 96.69 75 ASP A C 1
ATOM 595 O O . ASP A 1 75 ? -1.876 -23.531 -28.297 1 96.69 75 ASP A O 1
ATOM 599 N N . ASN A 1 76 ? -2.85 -23.203 -26.375 1 97.44 76 ASN A N 1
ATOM 600 C CA . ASN A 1 76 ? -1.582 -23.188 -25.656 1 97.44 76 ASN A CA 1
ATOM 601 C C . ASN A 1 76 ? -1.45 -24.375 -24.719 1 97.44 76 ASN A C 1
ATOM 603 O O . ASN A 1 76 ? -2.072 -24.406 -23.656 1 97.44 76 ASN A O 1
ATOM 607 N N . HIS A 1 77 ? -0.602 -25.266 -25.047 1 96.12 77 HIS A N 1
ATOM 608 C CA . HIS A 1 77 ? -0.479 -26.531 -24.344 1 96.12 77 HIS A CA 1
ATOM 609 C C . HIS A 1 77 ? 0.207 -26.344 -23 1 96.12 77 HIS A C 1
ATOM 611 O O . HIS A 1 77 ? 0.179 -27.25 -22.156 1 96.12 77 HIS A O 1
ATOM 617 N N . ILE A 1 78 ? 0.815 -25.266 -22.75 1 97.69 78 ILE A N 1
ATOM 618 C CA . ILE A 1 78 ? 1.513 -24.984 -21.5 1 97.69 78 ILE A CA 1
ATOM 619 C C . ILE A 1 78 ? 0.507 -24.578 -20.438 1 97.69 78 ILE A C 1
ATOM 621 O O . ILE A 1 78 ? 0.811 -24.609 -19.234 1 97.69 78 ILE A O 1
ATOM 625 N N . ILE A 1 79 ? -0.722 -24.188 -20.859 1 98.62 79 ILE A N 1
ATOM 626 C CA . ILE A 1 79 ? -1.736 -23.688 -19.938 1 98.62 79 ILE A CA 1
ATOM 627 C C . ILE A 1 79 ? -2.754 -24.781 -19.641 1 98.62 79 ILE A C 1
ATOM 629 O O . ILE A 1 79 ? -3.309 -25.391 -20.562 1 98.62 79 ILE A O 1
ATOM 633 N N . LYS A 1 80 ? -2.902 -25.078 -18.453 1 98.56 80 LYS A N 1
ATOM 634 C CA . LYS A 1 80 ? -3.975 -25.969 -18 1 98.56 80 LYS A CA 1
ATOM 635 C C . LYS A 1 80 ? -4.98 -25.219 -17.125 1 98.56 80 LYS A C 1
ATOM 637 O O . LYS A 1 80 ? -4.637 -24.734 -16.047 1 98.56 80 LYS A O 1
ATOM 642 N N . VAL A 1 81 ? -6.238 -25.156 -17.562 1 98.5 81 VAL A N 1
ATOM 643 C CA . VAL A 1 81 ? -7.285 -24.438 -16.844 1 98.5 81 VAL A CA 1
ATOM 644 C C . VAL A 1 81 ? -8.07 -25.422 -15.969 1 98.5 81 VAL A C 1
ATOM 646 O O . VAL A 1 81 ? -8.547 -26.453 -16.453 1 98.5 81 VAL A O 1
ATOM 649 N N . ILE A 1 82 ? -8.148 -25.125 -14.711 1 98.19 82 ILE A N 1
ATOM 650 C CA . ILE A 1 82 ? -8.914 -25.984 -13.82 1 98.19 82 ILE A CA 1
ATOM 651 C C . ILE A 1 82 ? -9.836 -25.141 -12.945 1 98.19 82 ILE A C 1
ATOM 653 O O . ILE A 1 82 ? -9.688 -23.922 -12.875 1 98.19 82 ILE A O 1
ATOM 657 N N . VAL A 1 83 ? -10.766 -25.797 -12.289 1 97.31 83 VAL A N 1
ATOM 658 C CA . VAL A 1 83 ? -11.719 -25.141 -11.422 1 97.31 83 VAL A CA 1
ATOM 659 C C . VAL A 1 83 ? -11.133 -25 -10.016 1 97.31 83 VAL A C 1
ATOM 661 O O . VAL A 1 83 ? -10.5 -25.922 -9.508 1 97.31 83 VAL A O 1
ATOM 664 N N . GLY A 1 84 ? -11.266 -23.797 -9.484 1 94.56 84 GLY A N 1
ATOM 665 C CA . GLY A 1 84 ? -10.852 -23.562 -8.109 1 94.56 84 GLY A CA 1
ATOM 666 C C . GLY A 1 84 ? -11.953 -23.812 -7.098 1 94.56 84 GLY A C 1
ATOM 667 O O . GLY A 1 84 ? -12.992 -24.391 -7.43 1 94.56 84 GLY A O 1
ATOM 668 N N . SER A 1 85 ? -11.656 -23.469 -5.824 1 89.75 85 SER A N 1
ATOM 669 C CA . SER A 1 85 ? -12.602 -23.656 -4.727 1 89.75 85 SER A CA 1
ATOM 670 C C . SER A 1 85 ? -13.5 -22.438 -4.559 1 89.75 85 SER A C 1
ATOM 672 O O . SER A 1 85 ? -13.078 -21.312 -4.812 1 89.75 85 SER A O 1
ATOM 674 N N . LYS A 1 86 ? -14.719 -22.688 -4.133 1 86.44 86 LYS A N 1
ATOM 675 C CA . LYS A 1 86 ? -15.648 -21.609 -3.805 1 86.44 86 LYS A CA 1
ATOM 676 C C . LYS A 1 86 ? -15.453 -21.125 -2.375 1 86.44 86 LYS A C 1
ATOM 678 O O . LYS A 1 86 ? -15.992 -20.078 -1.987 1 86.44 86 LYS A O 1
ATOM 683 N N . ILE A 1 87 ? -14.672 -21.812 -1.71 1 82 87 ILE A N 1
ATOM 684 C CA . ILE A 1 87 ? -14.555 -21.562 -0.28 1 82 87 ILE A CA 1
ATOM 685 C C . ILE A 1 87 ? -13.477 -20.516 -0.029 1 82 87 ILE A C 1
ATOM 687 O O . ILE A 1 87 ? -13.742 -19.469 0.565 1 82 87 ILE A O 1
ATOM 691 N N . ASN A 1 88 ? -12.25 -20.812 -0.468 1 82.69 88 ASN A N 1
ATOM 692 C CA . ASN A 1 88 ? -11.172 -19.859 -0.255 1 82.69 88 ASN A CA 1
ATOM 693 C C . ASN A 1 88 ? -10.016 -20.078 -1.228 1 82.69 88 ASN A C 1
ATOM 695 O O . ASN A 1 88 ? -9.977 -21.094 -1.919 1 82.69 88 ASN A O 1
ATOM 699 N N . ARG A 1 89 ? -9.172 -19.156 -1.29 1 85.62 89 ARG A N 1
ATOM 700 C CA . ARG A 1 89 ? -8.023 -19.125 -2.182 1 85.62 89 ARG A CA 1
ATOM 701 C C . ARG A 1 89 ? -7.09 -20.297 -1.918 1 85.62 89 ARG A C 1
ATOM 703 O O . ARG A 1 89 ? -6.516 -20.859 -2.852 1 85.62 89 ARG A O 1
ATOM 710 N N . HIS A 1 90 ? -6.934 -20.688 -0.689 1 83.19 90 HIS A N 1
ATOM 711 C CA . HIS A 1 90 ? -6.031 -21.766 -0.31 1 83.19 90 HIS A CA 1
ATOM 712 C C . HIS A 1 90 ? -6.496 -23.094 -0.892 1 83.19 90 HIS A C 1
ATOM 714 O O . HIS A 1 90 ? -5.68 -23.875 -1.385 1 83.19 90 HIS A O 1
ATOM 720 N N . LEU A 1 91 ? -7.707 -23.281 -0.82 1 86.75 91 LEU A N 1
ATOM 721 C CA . LEU A 1 91 ? -8.25 -24.516 -1.359 1 86.75 91 LEU A CA 1
ATOM 722 C C . LEU A 1 91 ? -8.109 -24.562 -2.877 1 86.75 91 LEU A C 1
ATOM 724 O O . LEU A 1 91 ? -7.914 -25.625 -3.457 1 86.75 91 LEU A O 1
ATOM 728 N N . SER A 1 92 ? -8.188 -23.391 -3.508 1 90.88 92 SER A N 1
ATOM 729 C CA . SER A 1 92 ? -7.918 -23.328 -4.941 1 90.88 92 SER A CA 1
ATOM 730 C C . SER A 1 92 ? -6.488 -23.766 -5.25 1 90.88 92 SER A C 1
ATOM 732 O O . SER A 1 92 ? -6.246 -24.484 -6.223 1 90.88 92 SER A O 1
ATOM 734 N N . PHE A 1 93 ? -5.59 -23.375 -4.422 1 91.69 93 PHE A N 1
ATOM 735 C CA . PHE A 1 93 ? -4.199 -23.797 -4.551 1 91.69 93 PHE A CA 1
ATOM 736 C C . PHE A 1 93 ? -4.078 -25.312 -4.391 1 91.69 93 PHE A C 1
ATOM 738 O O . PHE A 1 93 ? -3.393 -25.969 -5.176 1 91.69 93 PHE A O 1
ATOM 745 N N . ILE A 1 94 ? -4.793 -25.828 -3.451 1 89.44 94 ILE A N 1
ATOM 746 C CA . ILE A 1 94 ? -4.746 -27.25 -3.156 1 89.44 94 ILE A CA 1
ATOM 747 C C . ILE A 1 94 ? -5.297 -28.047 -4.344 1 89.44 94 ILE A C 1
ATOM 749 O O . ILE A 1 94 ? -4.809 -29.125 -4.652 1 89.44 94 ILE A O 1
ATOM 753 N N . HIS A 1 95 ? -6.312 -27.516 -5.031 1 92.19 95 HIS A N 1
ATOM 754 C CA . HIS A 1 95 ? -6.836 -28.172 -6.223 1 92.19 95 HIS A CA 1
ATOM 755 C C . HIS A 1 95 ? -5.742 -28.375 -7.266 1 92.19 95 HIS A C 1
ATOM 757 O O . HIS A 1 95 ? -5.637 -29.438 -7.871 1 92.19 95 HIS A O 1
ATOM 763 N N . ALA A 1 96 ? -4.969 -27.359 -7.445 1 94.81 96 ALA A N 1
ATOM 764 C CA . ALA A 1 96 ? -3.877 -27.438 -8.414 1 94.81 96 ALA A CA 1
ATOM 765 C C . ALA A 1 96 ? -2.824 -28.453 -7.969 1 94.81 96 ALA A C 1
ATOM 767 O O . ALA A 1 96 ? -2.338 -29.25 -8.773 1 94.81 96 ALA A O 1
ATOM 768 N N . ILE A 1 97 ? -2.51 -28.453 -6.684 1 93.12 97 ILE A N 1
ATOM 769 C CA . ILE A 1 97 ? -1.516 -29.375 -6.137 1 93.12 97 ILE A CA 1
ATOM 770 C C . ILE A 1 97 ? -2.004 -30.812 -6.297 1 93.12 97 ILE A C 1
ATOM 772 O O . ILE A 1 97 ? -1.243 -31.688 -6.711 1 93.12 97 ILE A O 1
ATOM 776 N N . ASN A 1 98 ? -3.219 -31 -5.965 1 92.81 98 ASN A N 1
ATOM 777 C CA . ASN A 1 98 ? -3.787 -32.344 -6.102 1 92.81 98 ASN A CA 1
ATOM 778 C C . ASN A 1 98 ? -3.734 -32.844 -7.547 1 92.81 98 ASN A C 1
ATOM 780 O O . ASN A 1 98 ? -3.445 -34 -7.801 1 92.81 98 ASN A O 1
ATOM 784 N N . ASP A 1 99 ? -4.055 -31.953 -8.422 1 95.5 99 ASP A N 1
ATOM 785 C CA . ASP A 1 99 ? -3.982 -32.312 -9.836 1 95.5 99 ASP A CA 1
ATOM 786 C C . ASP A 1 99 ? -2.551 -32.656 -10.242 1 95.5 99 ASP A C 1
ATOM 788 O O . ASP A 1 99 ? -2.322 -33.625 -10.977 1 95.5 99 ASP A O 1
ATOM 792 N N . LEU A 1 100 ? -1.612 -31.922 -9.766 1 95.06 100 LEU A N 1
ATOM 793 C CA . LEU A 1 100 ? -0.2 -32.156 -10.039 1 95.06 100 LEU A CA 1
ATOM 794 C C . LEU A 1 100 ? 0.223 -33.531 -9.539 1 95.06 100 LEU A C 1
ATOM 796 O O . LEU A 1 100 ? 0.907 -34.281 -10.25 1 95.06 100 LEU A O 1
ATOM 800 N N . ILE A 1 101 ? -0.212 -33.812 -8.391 1 93.12 101 ILE A N 1
ATOM 801 C CA . ILE A 1 101 ? 0.103 -35.125 -7.789 1 93.12 101 ILE A CA 1
ATOM 802 C C . ILE A 1 101 ? -0.516 -36.25 -8.625 1 93.12 101 ILE A C 1
ATOM 804 O O . ILE A 1 101 ? 0.153 -37.219 -8.945 1 93.12 101 ILE A O 1
ATOM 808 N N . ALA A 1 102 ? -1.741 -36.031 -8.977 1 95.06 102 ALA A N 1
ATOM 809 C CA . ALA A 1 102 ? -2.471 -37.062 -9.742 1 95.06 102 ALA A CA 1
ATOM 810 C C . ALA A 1 102 ? -1.811 -37.281 -11.094 1 95.06 102 ALA A C 1
ATOM 812 O O . ALA A 1 102 ? -1.851 -38.406 -11.625 1 95.06 102 ALA A O 1
ATOM 813 N N . CYS A 1 103 ? -1.179 -36.281 -11.633 1 95.69 103 CYS A N 1
ATOM 814 C CA . CYS A 1 103 ? -0.532 -36.375 -12.938 1 95.69 103 CYS A CA 1
ATOM 815 C C . CYS A 1 103 ? 0.863 -36.969 -12.812 1 95.69 103 CYS A C 1
ATOM 817 O O . CYS A 1 103 ? 1.565 -37.125 -13.812 1 95.69 103 CYS A O 1
ATOM 819 N N . GLY A 1 104 ? 1.422 -37.219 -11.617 1 93.44 104 GLY A N 1
ATOM 820 C CA . GLY A 1 104 ? 2.645 -37.969 -11.391 1 93.44 104 GLY A CA 1
ATOM 821 C C . GLY A 1 104 ? 3.889 -37.094 -11.375 1 93.44 104 GLY A C 1
ATOM 822 O O . GLY A 1 104 ? 4.98 -37.562 -11.703 1 93.44 104 GLY A O 1
ATOM 823 N N . TYR A 1 105 ? 3.703 -35.844 -11.078 1 94.5 105 TYR A N 1
ATOM 824 C CA . TYR A 1 105 ? 4.875 -35 -10.961 1 94.5 105 TYR A CA 1
ATOM 825 C C . TYR A 1 105 ? 5.734 -35.406 -9.773 1 94.5 105 TYR A C 1
ATOM 827 O O . TYR A 1 105 ? 5.215 -35.844 -8.75 1 94.5 105 TYR A O 1
ATOM 835 N N . ASP A 1 106 ? 7.016 -35.219 -9.938 1 92.88 106 ASP A N 1
ATOM 836 C CA . ASP A 1 106 ? 7.969 -35.656 -8.93 1 92.88 106 ASP A CA 1
ATOM 837 C C . ASP A 1 106 ? 8.039 -34.688 -7.766 1 92.88 106 ASP A C 1
ATOM 839 O O . ASP A 1 106 ? 7.688 -33.5 -7.91 1 92.88 106 ASP A O 1
ATOM 843 N N . ASP A 1 107 ? 8.594 -35.125 -6.688 1 91.88 107 ASP A N 1
ATOM 844 C CA . ASP A 1 107 ? 8.734 -34.375 -5.441 1 91.88 107 ASP A CA 1
ATOM 845 C C . ASP A 1 107 ? 9.641 -33.188 -5.629 1 91.88 107 ASP A C 1
ATOM 847 O O . ASP A 1 107 ? 9.508 -32.188 -4.922 1 91.88 107 ASP A O 1
ATOM 851 N N . GLN A 1 108 ? 10.445 -33.281 -6.602 1 94.12 108 GLN A N 1
ATOM 852 C CA . GLN A 1 108 ? 11.43 -32.219 -6.812 1 94.12 108 GLN A CA 1
ATOM 853 C C . GLN A 1 108 ? 10.906 -31.156 -7.789 1 94.12 108 GLN A C 1
ATOM 855 O O . GLN A 1 108 ? 11.656 -30.297 -8.242 1 94.12 108 GLN A O 1
ATOM 860 N N . THR A 1 109 ? 9.625 -31.203 -8.008 1 96.56 109 THR A N 1
ATOM 861 C CA . THR A 1 109 ? 9.008 -30.188 -8.844 1 96.56 109 THR A CA 1
ATOM 862 C C . THR A 1 109 ? 8.938 -28.844 -8.117 1 96.56 109 THR A C 1
ATOM 864 O O . THR A 1 109 ? 8.516 -28.781 -6.957 1 96.56 109 THR A O 1
ATOM 867 N N . LYS A 1 110 ? 9.43 -27.75 -8.75 1 97.12 110 LYS A N 1
ATOM 868 C CA . LYS A 1 110 ? 9.297 -26.391 -8.227 1 97.12 110 LYS A CA 1
ATOM 869 C C . LYS A 1 110 ? 7.918 -25.812 -8.531 1 97.12 110 LYS A C 1
ATOM 871 O O . LYS A 1 110 ? 7.387 -26.016 -9.625 1 97.12 110 LYS A O 1
ATOM 876 N N . ILE A 1 111 ? 7.406 -25.141 -7.539 1 96 111 ILE A N 1
ATOM 877 C CA . ILE A 1 111 ? 6.086 -24.531 -7.684 1 96 111 ILE A CA 1
ATOM 878 C C . ILE A 1 111 ? 6.172 -23.031 -7.422 1 96 111 ILE A C 1
ATOM 880 O O . ILE A 1 111 ? 6.773 -22.594 -6.434 1 96 111 ILE A O 1
ATOM 884 N N . VAL A 1 112 ? 5.652 -22.266 -8.359 1 97 112 VAL A N 1
ATOM 885 C CA . VAL A 1 112 ? 5.441 -20.828 -8.141 1 97 112 VAL A CA 1
ATOM 886 C C . VAL A 1 112 ? 3.945 -20.516 -8.148 1 97 112 VAL A C 1
ATOM 888 O O . VAL A 1 112 ? 3.246 -20.828 -9.117 1 97 112 VAL A O 1
ATOM 891 N N . VAL A 1 113 ? 3.439 -19.984 -7.059 1 96.38 113 VAL A N 1
ATOM 892 C CA . VAL A 1 113 ? 2.025 -19.641 -6.973 1 96.38 113 VAL A CA 1
ATOM 893 C C . VAL A 1 113 ? 1.866 -18.109 -6.953 1 96.38 113 VAL A C 1
ATOM 895 O O . VAL A 1 113 ? 2.658 -17.406 -6.328 1 96.38 113 VAL A O 1
ATOM 898 N N . HIS A 1 114 ? 0.837 -17.625 -7.621 1 96.94 114 HIS A N 1
ATOM 899 C CA . HIS A 1 114 ? 0.641 -16.188 -7.77 1 96.94 114 HIS A CA 1
ATOM 900 C C . HIS A 1 114 ? -0.842 -15.828 -7.805 1 96.94 114 HIS A C 1
ATOM 902 O O . HIS A 1 114 ? -1.64 -16.531 -8.422 1 96.94 114 HIS A O 1
ATOM 908 N N . ASP A 1 115 ? -1.161 -14.797 -7.105 1 95.56 115 ASP A N 1
ATOM 909 C CA . ASP A 1 115 ? -2.508 -14.234 -7.176 1 95.56 115 ASP A CA 1
ATOM 910 C C . ASP A 1 115 ? -2.689 -13.406 -8.445 1 95.56 115 ASP A C 1
ATOM 912 O O . ASP A 1 115 ? -2.004 -12.398 -8.641 1 95.56 115 ASP A O 1
ATOM 916 N N . SER A 1 116 ? -3.689 -13.75 -9.211 1 96.81 116 SER A N 1
ATOM 917 C CA . SER A 1 116 ? -3.938 -12.977 -10.43 1 96.81 116 SER A CA 1
ATOM 918 C C . SER A 1 116 ? -4.344 -11.547 -10.102 1 96.81 116 SER A C 1
ATOM 920 O O . SER A 1 116 ? -4.23 -10.656 -10.945 1 96.81 116 SER A O 1
ATOM 922 N N . ALA A 1 117 ? -4.77 -11.328 -8.898 1 95.38 117 ALA A N 1
ATOM 923 C CA . ALA A 1 117 ? -5.168 -9.992 -8.453 1 95.38 117 ALA A CA 1
ATOM 924 C C . ALA A 1 117 ? -3.949 -9.094 -8.273 1 95.38 117 ALA A C 1
ATOM 926 O O . ALA A 1 117 ? -4.094 -7.887 -8.047 1 95.38 117 ALA A O 1
ATOM 927 N N . ARG A 1 118 ? -2.785 -9.617 -8.383 1 96.44 118 ARG A N 1
ATOM 928 C CA . ARG A 1 118 ? -1.539 -8.859 -8.328 1 96.44 118 ARG A CA 1
ATOM 929 C C . ARG A 1 118 ? -0.871 -8.82 -9.703 1 96.44 118 ARG A C 1
ATOM 931 O O . ARG A 1 118 ? 0.221 -9.359 -9.883 1 96.44 118 ARG A O 1
ATOM 938 N N . PRO A 1 119 ? -1.457 -8.102 -10.586 1 97.31 119 PRO A N 1
ATOM 939 C CA . PRO A 1 119 ? -1.05 -8.227 -11.984 1 97.31 119 PRO A CA 1
ATOM 940 C C . PRO A 1 119 ? 0.245 -7.477 -12.297 1 97.31 119 PRO A C 1
ATOM 942 O O . PRO A 1 119 ? 0.814 -7.637 -13.375 1 97.31 119 PRO A O 1
ATOM 945 N N . ASN A 1 120 ? 0.722 -6.652 -11.359 1 94.75 120 ASN A N 1
ATOM 946 C CA . ASN A 1 120 ? 1.932 -5.875 -11.609 1 94.75 120 ASN A CA 1
ATOM 947 C C . ASN A 1 120 ? 3.189 -6.664 -11.258 1 94.75 120 ASN A C 1
ATOM 949 O O . ASN A 1 120 ? 3.881 -6.336 -10.289 1 94.75 120 ASN A O 1
ATOM 953 N N . ILE A 1 121 ? 3.516 -7.656 -12.102 1 96.19 121 ILE A N 1
ATOM 954 C CA . ILE A 1 121 ? 4.723 -8.453 -11.891 1 96.19 121 ILE A CA 1
ATOM 955 C C . ILE A 1 121 ? 5.539 -8.5 -13.18 1 96.19 121 ILE A C 1
ATOM 957 O O . ILE A 1 121 ? 5.055 -8.109 -14.25 1 96.19 121 ILE A O 1
ATOM 961 N N . ASN A 1 122 ? 6.801 -8.867 -13.047 1 95.38 122 ASN A N 1
ATOM 962 C CA . ASN A 1 122 ? 7.66 -9.062 -14.203 1 95.38 122 ASN A CA 1
ATOM 963 C C . ASN A 1 122 ? 8.43 -10.375 -14.117 1 95.38 122 ASN A C 1
ATOM 965 O O . ASN A 1 122 ? 8.281 -11.125 -13.148 1 95.38 122 ASN A O 1
ATOM 969 N N . GLN A 1 123 ? 9.211 -10.625 -15.133 1 97.44 123 GLN A N 1
ATOM 970 C CA . GLN A 1 123 ? 9.898 -11.906 -15.227 1 97.44 123 GLN A CA 1
ATOM 971 C C . GLN A 1 123 ? 11 -12.023 -14.172 1 97.44 123 GLN A C 1
ATOM 973 O O . GLN A 1 123 ? 11.273 -13.109 -13.672 1 97.44 123 GLN A O 1
ATOM 978 N N . THR A 1 124 ? 11.508 -10.922 -13.781 1 96.06 124 THR A N 1
ATOM 979 C CA . THR A 1 124 ? 12.609 -10.914 -12.828 1 96.06 124 THR A CA 1
ATOM 980 C C . THR A 1 124 ? 12.164 -11.469 -11.477 1 96.06 124 THR A C 1
ATOM 982 O O . THR A 1 124 ? 12.859 -12.273 -10.867 1 96.06 124 THR A O 1
ATOM 985 N N . ILE A 1 125 ? 10.984 -11.102 -11.062 1 96.12 125 ILE A N 1
ATOM 986 C CA . ILE A 1 125 ? 10.523 -11.547 -9.758 1 96.12 125 ILE A CA 1
ATOM 987 C C . ILE A 1 125 ? 10.242 -13.055 -9.797 1 96.12 125 ILE A C 1
ATOM 989 O O . ILE A 1 125 ? 10.469 -13.758 -8.805 1 96.12 125 ILE A O 1
ATOM 993 N N . LEU A 1 126 ? 9.812 -13.57 -10.93 1 97.75 126 LEU A N 1
ATOM 994 C CA . LEU A 1 126 ? 9.594 -15 -11.102 1 97.75 126 LEU A CA 1
ATOM 995 C C . LEU A 1 126 ? 10.906 -15.773 -11.023 1 97.75 126 LEU A C 1
ATOM 997 O O . LEU A 1 126 ? 11.008 -16.766 -10.305 1 97.75 126 LEU A O 1
ATOM 1001 N N . SER A 1 127 ? 11.891 -15.227 -11.734 1 97.44 127 SER A N 1
ATOM 1002 C CA . SER A 1 127 ? 13.211 -15.852 -11.727 1 97.44 127 SER A CA 1
ATOM 1003 C C . SER A 1 127 ? 13.836 -15.805 -10.336 1 97.44 127 SER A C 1
ATOM 1005 O O . SER A 1 127 ? 14.453 -16.781 -9.891 1 97.44 127 SER A O 1
ATOM 1007 N N . ASP A 1 128 ? 13.672 -14.672 -9.664 1 96.31 128 ASP A N 1
ATOM 1008 C CA . ASP A 1 128 ? 14.219 -14.523 -8.32 1 96.31 128 ASP A CA 1
ATOM 1009 C C . ASP A 1 128 ? 13.641 -15.57 -7.367 1 96.31 128 ASP A C 1
ATOM 1011 O O . ASP A 1 128 ? 14.375 -16.172 -6.586 1 96.31 128 ASP A O 1
ATOM 1015 N N . CYS A 1 129 ? 12.367 -15.773 -7.441 1 95.94 129 CYS A N 1
ATOM 1016 C CA . CYS A 1 129 ? 11.703 -16.75 -6.59 1 95.94 129 CYS A CA 1
ATOM 1017 C C . CYS A 1 129 ? 12.234 -18.156 -6.867 1 95.94 129 CYS A C 1
ATOM 1019 O O . CYS A 1 129 ? 12.555 -18.906 -5.938 1 95.94 129 CYS A O 1
ATOM 1021 N N . LEU A 1 130 ? 12.344 -18.484 -8.125 1 97.19 130 LEU A N 1
ATOM 1022 C CA . LEU A 1 130 ? 12.773 -19.828 -8.523 1 97.19 130 LEU A CA 1
ATOM 1023 C C . LEU A 1 130 ? 14.234 -20.062 -8.133 1 97.19 130 LEU A C 1
ATOM 1025 O O . LEU A 1 130 ? 14.578 -21.125 -7.605 1 97.19 130 LEU A O 1
ATOM 1029 N N . ASN A 1 131 ? 15.07 -19.047 -8.398 1 97.06 131 ASN A N 1
ATOM 1030 C CA . ASN A 1 131 ? 16.484 -19.156 -8.047 1 97.06 131 ASN A CA 1
ATOM 1031 C C . ASN A 1 131 ? 16.672 -19.344 -6.547 1 97.06 131 ASN A C 1
ATOM 1033 O O . ASN A 1 131 ? 17.562 -20.094 -6.121 1 97.06 131 ASN A O 1
ATOM 1037 N N . ALA A 1 132 ? 15.891 -18.734 -5.785 1 96.19 132 ALA A N 1
ATOM 1038 C CA . ALA A 1 132 ? 16 -18.828 -4.328 1 96.19 132 ALA A CA 1
ATOM 1039 C C . ALA A 1 132 ? 15.711 -20.25 -3.848 1 96.19 132 ALA A C 1
ATOM 1041 O O . ALA A 1 132 ? 16.234 -20.672 -2.822 1 96.19 132 ALA A O 1
ATOM 1042 N N . LEU A 1 133 ? 14.906 -20.984 -4.547 1 94.38 133 LEU A N 1
ATOM 1043 C CA . LEU A 1 133 ? 14.547 -22.359 -4.164 1 94.38 133 LEU A CA 1
ATOM 1044 C C . LEU A 1 133 ? 15.773 -23.266 -4.195 1 94.38 133 LEU A C 1
ATOM 1046 O O . LEU A 1 133 ? 15.758 -24.344 -3.611 1 94.38 133 LEU A O 1
ATOM 1050 N N . ASP A 1 134 ? 16.797 -22.859 -4.91 1 94.5 134 ASP A N 1
ATOM 1051 C CA . ASP A 1 134 ? 18.031 -23.641 -4.914 1 94.5 134 ASP A CA 1
ATOM 1052 C C . ASP A 1 134 ? 18.641 -23.703 -3.52 1 94.5 134 ASP A C 1
ATOM 1054 O O . ASP A 1 134 ? 19.453 -24.594 -3.229 1 94.5 134 ASP A O 1
ATOM 1058 N N . HIS A 1 135 ? 18.219 -22.797 -2.66 1 94.69 135 HIS A N 1
ATOM 1059 C CA . HIS A 1 135 ? 18.844 -22.703 -1.344 1 94.69 135 HIS A CA 1
ATOM 1060 C C . HIS A 1 135 ? 17.797 -22.812 -0.235 1 94.69 135 HIS A C 1
ATOM 1062 O O . HIS A 1 135 ? 18.156 -23.062 0.921 1 94.69 135 HIS A O 1
ATOM 1068 N N . TYR A 1 136 ? 16.562 -22.609 -0.564 1 91.31 136 TYR A N 1
ATOM 1069 C CA . TYR A 1 136 ? 15.516 -22.562 0.45 1 91.31 136 TYR A CA 1
ATOM 1070 C C . TYR A 1 136 ? 14.328 -23.438 0.047 1 91.31 136 TYR A C 1
ATOM 1072 O O . TYR A 1 136 ? 14.148 -23.75 -1.134 1 91.31 136 TYR A O 1
ATOM 1080 N N . GLN A 1 137 ? 13.508 -23.781 1.006 1 88.69 137 GLN A N 1
ATOM 1081 C CA . GLN A 1 137 ? 12.367 -24.656 0.752 1 88.69 137 GLN A CA 1
ATOM 1082 C C . GLN A 1 137 ? 11.117 -23.844 0.414 1 88.69 137 GLN A C 1
ATOM 1084 O O . GLN A 1 137 ? 10.195 -24.359 -0.23 1 88.69 137 GLN A O 1
ATOM 1089 N N . CYS A 1 138 ? 11.094 -22.672 0.919 1 90.12 138 CYS A N 1
ATOM 1090 C CA . CYS A 1 138 ? 9.961 -21.781 0.694 1 90.12 138 CYS A CA 1
ATOM 1091 C C . CYS A 1 138 ? 10.422 -20.328 0.562 1 90.12 138 CYS A C 1
ATOM 1093 O O . CYS A 1 138 ? 11.289 -19.875 1.31 1 90.12 138 CYS A O 1
ATOM 1095 N N . VAL A 1 139 ? 9.844 -19.734 -0.445 1 92.19 139 VAL A N 1
ATOM 1096 C CA . VAL A 1 139 ? 10.219 -18.359 -0.747 1 92.19 139 VAL A CA 1
ATOM 1097 C C . VAL A 1 139 ? 8.961 -17.5 -0.855 1 92.19 139 VAL A C 1
ATOM 1099 O O . VAL A 1 139 ? 7.969 -17.906 -1.46 1 92.19 139 VAL A O 1
ATOM 1102 N N . SER A 1 140 ? 8.977 -16.344 -0.211 1 92.06 140 SER A N 1
ATOM 1103 C CA . SER A 1 140 ? 7.867 -15.398 -0.288 1 92.06 140 SER A CA 1
ATOM 1104 C C . SER A 1 140 ? 8.367 -13.969 -0.487 1 92.06 140 SER A C 1
ATOM 1106 O O . SER A 1 140 ? 9.422 -13.602 0.031 1 92.06 140 SER A O 1
ATOM 1108 N N . LEU A 1 141 ? 7.605 -13.266 -1.226 1 93.62 141 LEU A N 1
ATOM 1109 C CA . LEU A 1 141 ? 7.91 -11.852 -1.417 1 93.62 141 LEU A CA 1
ATOM 1110 C C . LEU A 1 141 ? 7.27 -11 -0.323 1 93.62 141 LEU A C 1
ATOM 1112 O O . LEU A 1 141 ? 6.266 -11.406 0.271 1 93.62 141 LEU A O 1
ATOM 1116 N N . TYR A 1 142 ? 7.941 -9.891 -0.061 1 92.44 142 TYR A N 1
ATOM 1117 C CA . TYR A 1 142 ? 7.336 -8.961 0.889 1 92.44 142 TYR A CA 1
ATOM 1118 C C . TYR A 1 142 ? 7.73 -7.523 0.578 1 92.44 142 TYR A C 1
ATOM 1120 O O . TYR A 1 142 ? 8.633 -7.281 -0.223 1 92.44 142 TYR A O 1
ATOM 1128 N N . GLN A 1 143 ? 6.992 -6.625 1.151 1 91.75 143 GLN A N 1
ATOM 1129 C CA . GLN A 1 143 ? 7.332 -5.207 1.18 1 91.75 143 GLN A CA 1
ATOM 1130 C C . GLN A 1 143 ? 7.273 -4.656 2.602 1 91.75 143 GLN A C 1
ATOM 1132 O O . GLN A 1 143 ? 6.5 -5.145 3.432 1 91.75 143 GLN A O 1
ATOM 1137 N N . ASP A 1 144 ? 8.094 -3.676 2.836 1 91.31 144 ASP A N 1
ATOM 1138 C CA . ASP A 1 144 ? 8.016 -2.947 4.098 1 91.31 144 ASP A CA 1
ATOM 1139 C C . ASP A 1 144 ? 6.77 -2.062 4.145 1 91.31 144 ASP A C 1
ATOM 1141 O O . ASP A 1 144 ? 6.207 -1.72 3.104 1 91.31 144 ASP A O 1
ATOM 1145 N N . ILE A 1 145 ? 6.395 -1.788 5.324 1 91.75 145 ILE A N 1
ATOM 1146 C CA . ILE A 1 145 ? 5.246 -0.914 5.523 1 91.75 145 ILE A CA 1
ATOM 1147 C C . ILE A 1 145 ? 5.719 0.48 5.93 1 91.75 145 ILE A C 1
ATOM 1149 O O . ILE A 1 145 ? 6.492 0.627 6.883 1 91.75 145 ILE A O 1
ATOM 1153 N N . ALA A 1 146 ? 5.258 1.459 5.234 1 88.56 146 ALA A N 1
ATOM 1154 C CA . ALA A 1 146 ? 5.695 2.834 5.465 1 88.56 146 ALA A CA 1
ATOM 1155 C C . ALA A 1 146 ? 4.801 3.531 6.484 1 88.56 146 ALA A C 1
ATOM 1157 O O . ALA A 1 146 ? 5.262 4.383 7.25 1 88.56 146 ALA A O 1
ATOM 1158 N N . SER A 1 147 ? 3.611 3.127 6.609 1 90.62 147 SER A N 1
ATOM 1159 C CA . SER A 1 147 ? 2.623 3.791 7.453 1 90.62 147 SER A CA 1
ATOM 1160 C C . SER A 1 147 ? 2.562 3.158 8.836 1 90.62 147 SER A C 1
ATOM 1162 O O . SER A 1 147 ? 2.947 2.002 9.016 1 90.62 147 SER A O 1
ATOM 1164 N N . SER A 1 148 ? 2.076 3.926 9.742 1 88.44 148 SER A N 1
ATOM 1165 C CA . SER A 1 148 ? 1.843 3.393 11.086 1 88.44 148 SER A CA 1
ATOM 1166 C C . SER A 1 148 ? 0.714 2.365 11.078 1 88.44 148 SER A C 1
ATOM 1168 O O . SER A 1 148 ? -0.207 2.451 10.266 1 88.44 148 SER A O 1
ATOM 1170 N N . LEU A 1 149 ? 0.912 1.419 11.953 1 90.88 149 LEU A N 1
ATOM 1171 C CA . LEU A 1 149 ? -0.092 0.373 12.109 1 90.88 149 LEU A CA 1
ATOM 1172 C C . LEU A 1 149 ? -0.696 0.403 13.508 1 90.88 149 LEU A C 1
ATOM 1174 O O . LEU A 1 149 ? 0.031 0.453 14.508 1 90.88 149 LEU A O 1
ATOM 1178 N N . ILE A 1 150 ? -2.033 0.388 13.531 1 89.25 150 ILE A N 1
ATOM 1179 C CA . ILE A 1 150 ? -2.732 0.355 14.812 1 89.25 150 ILE A CA 1
ATOM 1180 C C . ILE A 1 150 ? -3.635 -0.875 14.875 1 89.25 150 ILE A C 1
ATOM 1182 O O . ILE A 1 150 ? -4.426 -1.12 13.961 1 89.25 150 ILE A O 1
ATOM 1186 N N . LYS A 1 151 ? -3.404 -1.651 15.867 1 89.12 151 LYS A N 1
ATOM 1187 C CA . LYS A 1 151 ? -4.309 -2.764 16.141 1 89.12 151 LYS A CA 1
ATOM 1188 C C . LYS A 1 151 ? -5.559 -2.287 16.875 1 89.12 151 LYS A C 1
ATOM 1190 O O . LYS A 1 151 ? -5.465 -1.557 17.859 1 89.12 151 LYS A O 1
ATOM 1195 N N . ILE A 1 152 ? -6.703 -2.639 16.281 1 83.31 152 ILE A N 1
ATOM 1196 C CA . ILE A 1 152 ? -7.957 -2.225 16.891 1 83.31 152 ILE A CA 1
ATOM 1197 C C . ILE A 1 152 ? -8.719 -3.451 17.391 1 83.31 152 ILE A C 1
ATOM 1199 O O . ILE A 1 152 ? -8.727 -4.496 16.719 1 83.31 152 ILE A O 1
ATOM 1203 N N . ASP A 1 153 ? -9.055 -3.453 18.672 1 73.56 153 ASP A N 1
ATOM 1204 C CA . ASP A 1 153 ? -9.828 -4.582 19.188 1 73.56 153 ASP A CA 1
ATOM 1205 C C . ASP A 1 153 ? -11.305 -4.457 18.8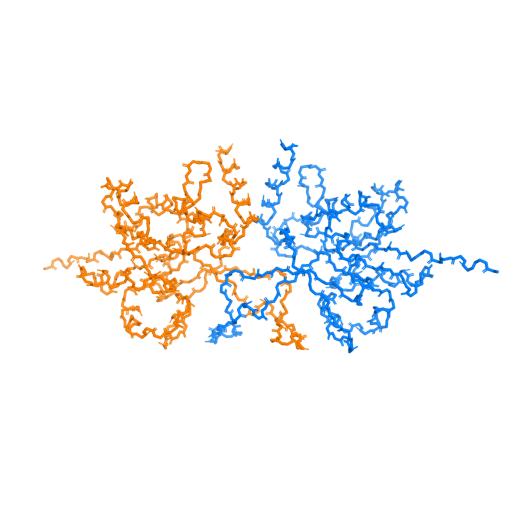12 1 73.56 153 ASP A C 1
ATOM 1207 O O . ASP A 1 153 ? -11.727 -3.436 18.266 1 73.56 153 ASP A O 1
ATOM 1211 N N . GLN A 1 154 ? -12.07 -5.578 18.734 1 60.84 154 GLN A N 1
ATOM 1212 C CA . GLN A 1 154 ? -13.469 -5.738 18.328 1 60.84 154 GLN A CA 1
ATOM 1213 C C . GLN A 1 154 ? -14.336 -4.625 18.906 1 60.84 154 GLN A C 1
ATOM 1215 O O . GLN A 1 154 ? -15.32 -4.215 18.281 1 60.84 154 GLN A O 1
ATOM 1220 N N . ILE A 1 155 ? -14.008 -4.078 20.062 1 56.31 155 ILE A N 1
ATOM 1221 C CA . ILE A 1 155 ? -14.883 -3.072 20.641 1 56.31 155 ILE A CA 1
ATOM 1222 C C . ILE A 1 155 ? -14.266 -1.687 20.484 1 56.31 155 ILE A C 1
ATOM 1224 O O . ILE A 1 155 ? -14.742 -0.713 21.062 1 56.31 155 ILE A O 1
ATOM 1228 N N . ASN A 1 156 ? -13.453 -1.575 19.375 1 56.75 156 ASN A N 1
ATOM 1229 C CA . ASN A 1 156 ? -12.781 -0.317 19.062 1 56.75 156 ASN A CA 1
ATOM 1230 C C . ASN A 1 156 ? -12.25 0.352 20.328 1 56.75 156 ASN A C 1
ATOM 1232 O O . ASN A 1 156 ? -12.211 1.581 20.422 1 56.75 156 ASN A O 1
ATOM 1236 N N . GLN A 1 157 ? -12.094 -0.533 21.438 1 55.31 157 GLN A N 1
ATOM 1237 C CA . GLN A 1 157 ? -11.734 0.036 22.734 1 55.31 157 GLN A CA 1
ATOM 1238 C C . GLN A 1 157 ? -10.219 0.189 22.859 1 55.31 157 GLN A C 1
ATOM 1240 O O . GLN A 1 157 ? -9.734 1.21 23.359 1 55.31 157 GLN A O 1
ATOM 1245 N N . SER A 1 158 ? -9.539 -0.969 22.391 1 59.09 158 SER A N 1
ATOM 1246 C CA . SER A 1 158 ? -8.102 -0.829 22.625 1 59.09 158 SER A CA 1
ATOM 1247 C C . SER A 1 158 ? -7.359 -0.586 21.312 1 59.09 158 SER A C 1
ATOM 1249 O O . SER A 1 158 ? -7.699 -1.171 20.281 1 59.09 158 SER A O 1
ATOM 1251 N N . GLN A 1 159 ? -6.594 0.471 21.344 1 74.19 159 GLN A N 1
ATOM 1252 C CA . GLN A 1 159 ? -5.73 0.882 20.25 1 74.19 159 GLN A CA 1
ATOM 1253 C C . GLN A 1 159 ? -4.258 0.75 20.625 1 74.19 159 GLN A C 1
ATOM 1255 O O . GLN A 1 159 ? -3.812 1.312 21.625 1 74.19 159 GLN A O 1
ATOM 1260 N N . GLU A 1 160 ? -3.662 -0.296 19.938 1 80.5 160 GLU A N 1
ATOM 1261 C CA . GLU A 1 160 ? -2.238 -0.502 20.172 1 80.5 160 GLU A CA 1
ATOM 1262 C C . GLU A 1 160 ? -1.419 -0.267 18.906 1 80.5 160 GLU A C 1
ATOM 1264 O O . GLU A 1 160 ? -1.778 -0.746 17.828 1 80.5 160 GLU A O 1
ATOM 1269 N N . HIS A 1 161 ? -0.354 0.446 19.188 1 84.5 161 HIS A N 1
ATOM 1270 C CA . HIS A 1 161 ? 0.583 0.659 18.094 1 84.5 161 HIS A CA 1
ATOM 1271 C C . HIS A 1 161 ? 1.422 -0.589 17.828 1 84.5 161 HIS A C 1
ATOM 1273 O O . HIS A 1 161 ? 1.935 -1.202 18.781 1 84.5 161 HIS A O 1
ATOM 1279 N N . LEU A 1 162 ? 1.476 -0.96 16.594 1 88.12 162 LEU A N 1
ATOM 1280 C CA . LEU A 1 162 ? 2.346 -2.055 16.188 1 88.12 162 LEU A CA 1
ATOM 1281 C C . LEU A 1 162 ? 3.643 -1.522 15.586 1 88.12 162 LEU A C 1
ATOM 1283 O O . LEU A 1 162 ? 3.629 -0.539 14.844 1 88.12 162 LEU A O 1
ATOM 1287 N N . ASP A 1 163 ? 4.727 -2.186 15.922 1 88.44 163 ASP A N 1
ATOM 1288 C CA . ASP A 1 163 ? 6.004 -1.826 15.312 1 88.44 163 ASP A CA 1
ATOM 1289 C C . ASP A 1 163 ? 6.086 -2.33 13.875 1 88.44 163 ASP A C 1
ATOM 1291 O O . ASP A 1 163 ? 6.375 -3.506 13.633 1 88.44 163 ASP A O 1
ATOM 1295 N N . ARG A 1 164 ? 5.938 -1.41 12.961 1 88.56 164 ARG A N 1
ATOM 1296 C CA . ARG A 1 164 ? 5.855 -1.792 11.555 1 88.56 164 ARG A CA 1
ATOM 1297 C C . ARG A 1 164 ? 7.156 -2.434 11.086 1 88.56 164 ARG A C 1
ATOM 1299 O O . ARG A 1 164 ? 7.16 -3.207 10.125 1 88.56 164 ARG A O 1
ATOM 1306 N N . ASP A 1 165 ? 8.273 -2.15 11.773 1 88.38 165 ASP A N 1
ATOM 1307 C CA . ASP A 1 165 ? 9.57 -2.691 11.367 1 88.38 165 ASP A CA 1
ATOM 1308 C C . ASP A 1 165 ? 9.648 -4.191 11.641 1 88.38 165 ASP A C 1
ATOM 1310 O O . ASP A 1 165 ? 10.531 -4.875 11.125 1 88.38 165 ASP A O 1
ATOM 1314 N N . GLN A 1 166 ? 8.719 -4.676 12.414 1 90.81 166 GLN A N 1
ATOM 1315 C CA . GLN A 1 166 ? 8.672 -6.098 12.742 1 90.81 166 GLN A CA 1
ATOM 1316 C C . GLN A 1 166 ? 7.574 -6.812 11.961 1 90.81 166 GLN A C 1
ATOM 1318 O O . GLN A 1 166 ? 7.188 -7.93 12.305 1 90.81 166 GLN A O 1
ATOM 1323 N N . ILE A 1 167 ? 7.062 -6.129 10.992 1 92.38 167 ILE A N 1
ATOM 1324 C CA . ILE A 1 167 ? 5.949 -6.703 10.242 1 92.38 167 ILE A CA 1
ATOM 1325 C C . ILE A 1 167 ? 6.27 -6.672 8.75 1 92.38 167 ILE A C 1
ATOM 1327 O O . ILE A 1 167 ? 6.723 -5.648 8.227 1 92.38 167 ILE A O 1
ATOM 1331 N N . LYS A 1 168 ? 6.062 -7.805 8.086 1 90.44 168 LYS A N 1
ATOM 1332 C CA . LYS A 1 168 ? 6.199 -7.922 6.633 1 90.44 168 LYS A CA 1
ATOM 1333 C C . LYS A 1 168 ? 4.836 -8.016 5.957 1 90.44 168 LYS A C 1
ATOM 1335 O O . LYS A 1 168 ? 3.971 -8.773 6.398 1 90.44 168 LYS A O 1
ATOM 1340 N N . MET A 1 169 ? 4.641 -7.16 5.02 1 93.25 169 MET A N 1
ATOM 1341 C CA . MET A 1 169 ? 3.473 -7.297 4.152 1 93.25 169 MET A CA 1
ATOM 1342 C C . MET A 1 169 ? 3.746 -8.289 3.025 1 93.25 169 MET A C 1
ATOM 1344 O O . MET A 1 169 ? 4.598 -8.047 2.17 1 93.25 169 MET A O 1
ATOM 1348 N N . ILE A 1 170 ? 3.027 -9.297 2.928 1 92.25 170 ILE A N 1
ATOM 1349 C CA . ILE A 1 170 ? 3.359 -10.453 2.096 1 92.25 170 ILE A CA 1
ATOM 1350 C C . ILE A 1 170 ? 2.742 -10.281 0.709 1 92.25 170 ILE A C 1
ATOM 1352 O O . ILE A 1 170 ? 1.594 -9.844 0.582 1 92.25 170 ILE A O 1
ATOM 1356 N N . TYR A 1 171 ? 3.578 -10.578 -0.297 1 93.62 171 TYR A N 1
ATOM 1357 C CA . TYR A 1 171 ? 3.156 -10.531 -1.692 1 93.62 171 TYR A CA 1
ATOM 1358 C C . TYR A 1 171 ? 3.322 -11.891 -2.361 1 93.62 171 TYR A C 1
ATOM 1360 O O . TYR A 1 171 ? 3.975 -12.781 -1.813 1 93.62 171 TYR A O 1
ATOM 1368 N N . THR A 1 172 ? 2.605 -12.109 -3.348 1 94.81 172 THR A N 1
ATOM 1369 C CA . THR A 1 172 ? 2.898 -13.156 -4.32 1 94.81 172 THR A CA 1
ATOM 1370 C C . THR A 1 172 ? 3.523 -12.562 -5.582 1 94.81 172 THR A C 1
ATOM 1372 O O . THR A 1 172 ? 3.332 -11.383 -5.879 1 94.81 172 THR A O 1
ATOM 1375 N N . PRO A 1 173 ? 4.34 -13.43 -6.246 1 96 173 PRO A N 1
ATOM 1376 C CA . PRO A 1 173 ? 4.492 -14.883 -6.258 1 96 173 PRO A CA 1
ATOM 1377 C C . PRO A 1 173 ? 5.242 -15.406 -5.035 1 96 173 PRO A C 1
ATOM 1379 O O . PRO A 1 173 ? 5.996 -14.664 -4.402 1 96 173 PRO A O 1
ATOM 1382 N N . GLN A 1 174 ? 4.891 -16.578 -4.723 1 94.5 174 GLN A N 1
ATOM 1383 C CA . GLN A 1 174 ? 5.586 -17.406 -3.748 1 94.5 174 GLN A CA 1
ATOM 1384 C C . GLN A 1 174 ? 6.031 -18.734 -4.371 1 94.5 174 GLN A C 1
ATOM 1386 O O . GLN A 1 174 ? 5.477 -19.172 -5.379 1 94.5 174 GLN A O 1
ATOM 1391 N N . ALA A 1 175 ? 7.078 -19.297 -3.814 1 95.44 175 ALA A N 1
ATOM 1392 C CA . ALA A 1 175 ? 7.617 -20.5 -4.441 1 95.44 175 ALA A CA 1
ATOM 1393 C C . ALA A 1 175 ? 7.945 -21.562 -3.396 1 95.44 175 ALA A C 1
ATOM 1395 O O . ALA A 1 175 ? 8.305 -21.234 -2.262 1 95.44 175 ALA A O 1
ATOM 1396 N N . THR A 1 176 ? 7.812 -22.766 -3.838 1 93.44 176 THR A N 1
ATOM 1397 C CA . THR A 1 176 ? 8.109 -23.906 -2.984 1 93.44 176 THR A CA 1
ATOM 1398 C C . THR A 1 176 ? 8.352 -25.156 -3.822 1 93.44 176 THR A C 1
ATOM 1400 O O . THR A 1 176 ? 8.516 -25.078 -5.039 1 93.44 176 THR A O 1
ATOM 1403 N N . TRP A 1 177 ? 8.508 -26.266 -3.121 1 92.81 177 TRP A N 1
ATOM 1404 C CA . TRP A 1 177 ? 8.641 -27.578 -3.74 1 92.81 177 TRP A CA 1
ATOM 1405 C C . TRP A 1 177 ? 7.391 -28.422 -3.516 1 92.81 177 TRP A C 1
ATOM 1407 O O . TRP A 1 177 ? 6.734 -28.312 -2.479 1 92.81 177 TRP A O 1
ATOM 1417 N N . LEU A 1 178 ? 7.16 -29.297 -4.531 1 93.06 178 LEU A N 1
ATOM 1418 C CA . LEU A 1 178 ? 6.008 -30.188 -4.375 1 93.06 178 LEU A CA 1
ATOM 1419 C C . LEU A 1 178 ? 6.125 -31.016 -3.102 1 93.06 178 LEU A C 1
ATOM 1421 O O . LEU A 1 178 ? 5.148 -31.172 -2.367 1 93.06 178 LEU A O 1
ATOM 1425 N N . LYS A 1 179 ? 7.277 -31.453 -2.781 1 89.56 179 LYS A N 1
ATOM 1426 C CA . LYS A 1 179 ? 7.5 -32.281 -1.594 1 89.56 179 LYS A CA 1
ATOM 1427 C C . LYS A 1 179 ? 7.148 -31.516 -0.322 1 89.56 179 LYS A C 1
ATOM 1429 O O . LYS A 1 179 ? 6.723 -32.094 0.669 1 89.56 179 LYS A O 1
ATOM 1434 N N . THR A 1 180 ? 7.383 -30.188 -0.385 1 86.06 180 THR A N 1
ATOM 1435 C CA . THR A 1 180 ? 7.16 -29.359 0.793 1 86.06 180 THR A CA 1
ATOM 1436 C C . THR A 1 180 ? 5.664 -29.203 1.071 1 86.06 180 THR A C 1
ATOM 1438 O O . THR A 1 180 ? 5.25 -29.125 2.229 1 86.06 180 THR A O 1
ATOM 1441 N N . VAL A 1 181 ? 4.812 -29.281 0.025 1 86.69 181 VAL A N 1
ATOM 1442 C CA . VAL A 1 181 ? 3.404 -28.938 0.224 1 86.69 181 VAL A CA 1
ATOM 1443 C C . VAL A 1 181 ? 2.553 -30.203 0.106 1 86.69 181 VAL A C 1
ATOM 1445 O O . VAL A 1 181 ? 1.39 -30.219 0.516 1 86.69 181 VAL A O 1
ATOM 1448 N N . LYS A 1 182 ? 3.086 -31.266 -0.426 1 82.69 182 LYS A N 1
ATOM 1449 C CA . LYS A 1 182 ? 2.305 -32.469 -0.701 1 82.69 182 LYS A CA 1
ATOM 1450 C C . LYS A 1 182 ? 1.691 -33.031 0.578 1 82.69 182 LYS A C 1
ATOM 1452 O O . LYS A 1 182 ? 0.556 -33.5 0.569 1 82.69 182 LYS A O 1
ATOM 1457 N N . ASP A 1 183 ? 2.484 -32.906 1.666 1 73.56 183 ASP A N 1
ATOM 1458 C CA . ASP A 1 183 ? 2 -33.5 2.91 1 73.56 183 ASP A CA 1
ATOM 1459 C C . ASP A 1 183 ? 1 -32.594 3.604 1 73.56 183 ASP A C 1
ATOM 1461 O O . ASP A 1 183 ? 0.324 -33 4.551 1 73.56 183 ASP A O 1
ATOM 1465 N N . LEU A 1 184 ? 0.93 -31.359 3.125 1 71.25 184 LEU A N 1
ATOM 1466 C CA . LEU A 1 184 ? 0.063 -30.375 3.781 1 71.25 184 LEU A CA 1
ATOM 1467 C C . LEU A 1 184 ? -1.32 -30.359 3.141 1 71.25 184 LEU A C 1
ATOM 1469 O O . LEU A 1 184 ? -2.254 -29.766 3.682 1 71.25 184 LEU A O 1
ATOM 1473 N N . VAL A 1 185 ? -1.403 -31.031 2.064 1 71.69 185 VAL A N 1
ATOM 1474 C CA . VAL A 1 185 ? -2.648 -30.969 1.307 1 71.69 185 VAL A CA 1
ATOM 1475 C C . VAL A 1 185 ? -3.775 -31.609 2.121 1 71.69 185 VAL A C 1
ATOM 1477 O O . VAL A 1 185 ? -4.938 -31.219 1.99 1 71.69 185 VAL A O 1
ATOM 1480 N N . ASP A 1 186 ? -3.441 -32.531 2.912 1 66.44 186 ASP A N 1
ATOM 1481 C CA . ASP A 1 186 ? -4.484 -33.188 3.674 1 66.44 186 ASP A CA 1
ATOM 1482 C C . ASP A 1 186 ? -4.82 -32.438 4.949 1 66.44 186 ASP A C 1
ATOM 1484 O O . ASP A 1 186 ? -5.777 -32.781 5.652 1 66.44 186 ASP A O 1
ATOM 1488 N N . ASP A 1 187 ? -3.98 -31.547 5.309 1 60.75 187 ASP A N 1
ATOM 1489 C CA . ASP A 1 187 ? -4.273 -30.781 6.512 1 60.75 187 ASP A CA 1
ATOM 1490 C C . ASP A 1 187 ? -5.215 -29.625 6.207 1 60.75 187 ASP A C 1
ATOM 1492 O O . ASP A 1 187 ? -4.77 -28.484 5.984 1 60.75 187 ASP A O 1
ATOM 1496 N N . GLN A 1 188 ? -6.27 -29.953 5.617 1 55.44 188 GLN A N 1
ATOM 1497 C CA . GLN A 1 188 ? -7.25 -29.016 5.074 1 55.44 188 GLN A CA 1
ATOM 1498 C C . GLN A 1 188 ? -7.602 -27.938 6.098 1 55.44 188 GLN A C 1
ATOM 1500 O O . GLN A 1 188 ? -8.5 -27.125 5.863 1 55.44 188 GLN A O 1
ATOM 1505 N N . GLN A 1 189 ? -6.879 -27.922 7.203 1 54.56 189 GLN A N 1
ATOM 1506 C CA . GLN A 1 189 ? -7.363 -26.875 8.102 1 54.56 189 GLN A CA 1
ATOM 1507 C C . GLN A 1 189 ? -7.219 -25.5 7.465 1 54.56 189 GLN A C 1
ATOM 1509 O O . GLN A 1 189 ? -6.414 -25.312 6.551 1 54.56 189 GLN A O 1
ATOM 1514 N N . ASN A 1 190 ? -8.039 -24.5 7.844 1 52.84 190 ASN A N 1
ATOM 1515 C CA . ASN A 1 190 ? -8.359 -23.125 7.465 1 52.84 190 ASN A CA 1
ATOM 1516 C C . ASN A 1 190 ? -7.098 -22.297 7.234 1 52.84 190 ASN A C 1
ATOM 1518 O O . ASN A 1 190 ? -6.637 -21.594 8.133 1 52.84 190 ASN A O 1
ATOM 1522 N N . HIS A 1 191 ? -6.32 -22.812 6.258 1 57.12 191 HIS A N 1
ATOM 1523 C CA . HIS A 1 191 ? -5.121 -22.031 6.039 1 57.12 191 HIS A CA 1
ATOM 1524 C C . HIS A 1 191 ? -5.391 -20.859 5.09 1 57.12 191 HIS A C 1
ATOM 1526 O O . HIS A 1 191 ? -6.234 -20.969 4.195 1 57.12 191 HIS A O 1
ATOM 1532 N N . LEU A 1 192 ? -4.93 -19.562 5.457 1 55.56 192 LEU A N 1
ATOM 1533 C CA . LEU A 1 192 ? -5.238 -18.328 4.742 1 55.56 192 LEU A CA 1
ATOM 1534 C C . LEU A 1 192 ? -4.457 -18.25 3.434 1 55.56 192 LEU A C 1
ATOM 1536 O O . LEU A 1 192 ? -5.023 -17.922 2.389 1 55.56 192 LEU A O 1
ATOM 1540 N N . ASP A 1 193 ? -3.049 -18.328 3.52 1 61.19 193 ASP A N 1
ATOM 1541 C CA . ASP A 1 193 ? -2.191 -18.25 2.34 1 61.19 193 ASP A CA 1
ATOM 1542 C C . ASP A 1 193 ? -0.991 -19.188 2.471 1 61.19 193 ASP A C 1
ATOM 1544 O O . ASP A 1 193 ? -0.851 -19.891 3.475 1 61.19 193 ASP A O 1
ATOM 1548 N N . LEU A 1 194 ? -0.301 -19.438 1.24 1 69.62 194 LEU A N 1
ATOM 1549 C CA . LEU A 1 194 ? 0.886 -20.281 1.224 1 69.62 194 LEU A CA 1
ATOM 1550 C C . LEU A 1 194 ? 1.793 -19.969 2.41 1 69.62 194 LEU A C 1
ATOM 1552 O O . LEU A 1 194 ? 2.332 -20.891 3.039 1 69.62 194 LEU A O 1
ATOM 1556 N N . THR A 1 195 ? 1.843 -18.641 2.684 1 70.62 195 THR A N 1
ATOM 1557 C CA . THR A 1 195 ? 2.734 -18.281 3.775 1 70.62 195 THR A CA 1
ATOM 1558 C C . THR A 1 195 ? 2.234 -18.844 5.102 1 70.62 195 THR A C 1
ATOM 1560 O O . THR A 1 195 ? 3.008 -19.422 5.863 1 70.62 195 THR A O 1
ATOM 1563 N N . ASP A 1 196 ? 0.952 -18.672 5.207 1 70.62 196 ASP A N 1
ATOM 1564 C CA . ASP A 1 196 ? 0.375 -19.219 6.426 1 70.62 196 ASP A CA 1
ATOM 1565 C C . ASP A 1 196 ? 0.54 -20.75 6.477 1 70.62 196 ASP A C 1
ATOM 1567 O O . ASP A 1 196 ? 0.805 -21.312 7.535 1 70.62 196 ASP A O 1
ATOM 1571 N N . PHE A 1 197 ? 0.354 -21.234 5.352 1 70.12 197 PHE A N 1
ATOM 1572 C CA . PHE A 1 197 ? 0.479 -22.688 5.195 1 70.12 197 PHE A CA 1
ATOM 1573 C C . PHE A 1 197 ? 1.88 -23.141 5.578 1 70.12 197 PHE A C 1
ATOM 1575 O O . PHE A 1 197 ? 2.035 -24.094 6.344 1 70.12 197 PHE A O 1
ATOM 1582 N N . LEU A 1 198 ? 2.787 -22.406 5.176 1 68.69 198 LEU A N 1
ATOM 1583 C CA . LEU A 1 198 ? 4.176 -22.797 5.367 1 68.69 198 LEU A CA 1
ATOM 1584 C C . LEU A 1 198 ? 4.625 -22.531 6.801 1 68.69 198 LEU A C 1
ATOM 1586 O O . LEU A 1 198 ? 5.441 -23.266 7.352 1 68.69 198 LEU A O 1
ATOM 1590 N N . LEU A 1 199 ? 4.16 -21.453 7.32 1 69.5 199 LEU A N 1
ATOM 1591 C CA . LEU A 1 199 ? 4.527 -21.109 8.688 1 69.5 199 LEU A CA 1
ATOM 1592 C C . LEU A 1 199 ? 4.098 -22.203 9.656 1 69.5 199 LEU A C 1
ATOM 1594 O O . LEU A 1 199 ? 4.664 -22.344 10.742 1 69.5 199 LEU A O 1
ATOM 1598 N N . LYS A 1 200 ? 3.133 -22.891 9.195 1 67 200 LYS A N 1
ATOM 1599 C CA . LYS A 1 200 ? 2.639 -23.953 10.062 1 67 200 LYS A CA 1
ATOM 1600 C C . LYS A 1 200 ? 3.492 -25.203 9.93 1 67 200 LYS A C 1
ATOM 1602 O O . LYS A 1 200 ? 3.445 -26.094 10.789 1 67 200 LYS A O 1
ATOM 1607 N N . LEU A 1 201 ? 4.168 -25.234 8.922 1 62.97 201 LEU A N 1
ATOM 1608 C CA . LEU A 1 201 ? 5.008 -26.406 8.703 1 62.97 201 LEU A CA 1
ATOM 1609 C C . LEU A 1 201 ? 6.25 -26.359 9.586 1 62.97 201 LEU A C 1
ATOM 1611 O O . LEU A 1 201 ? 6.961 -25.344 9.609 1 62.97 201 LEU A O 1
ATOM 1615 N N . LYS A 1 202 ? 6.277 -27.312 10.438 1 60.69 202 LYS A N 1
ATOM 1616 C CA . LYS A 1 202 ? 7.453 -27.406 11.297 1 60.69 202 LYS A CA 1
ATOM 1617 C C . LYS A 1 202 ? 8.727 -27.547 10.461 1 60.69 202 LYS A C 1
ATOM 1619 O O . LYS A 1 202 ? 8.75 -28.297 9.484 1 60.69 202 LYS A O 1
ATOM 1624 N N . GLY A 1 203 ? 9.75 -26.797 10.734 1 64.44 203 GLY A N 1
ATOM 1625 C CA . GLY A 1 203 ? 11.07 -26.922 10.133 1 64.44 203 GLY A CA 1
ATOM 1626 C C . GLY A 1 203 ? 11.211 -26.156 8.836 1 64.44 203 GLY A C 1
ATOM 1627 O O . GLY A 1 203 ? 12.312 -26.047 8.289 1 64.44 203 GLY A O 1
ATOM 1628 N N . VAL A 1 204 ? 10.062 -25.688 8.352 1 70.31 204 VAL A N 1
ATOM 1629 C CA . VAL A 1 204 ? 10.164 -24.922 7.113 1 70.31 204 VAL A CA 1
ATOM 1630 C C . VAL A 1 204 ? 10.195 -23.422 7.426 1 70.31 204 VAL A C 1
ATOM 1632 O O . VAL A 1 204 ? 9.305 -22.922 8.109 1 70.31 204 VAL A O 1
ATOM 1635 N N . LYS A 1 205 ? 11.359 -22.875 7.055 1 76.88 205 LYS A N 1
ATOM 1636 C CA . LYS A 1 205 ? 11.492 -21.422 7.211 1 76.88 205 LYS A CA 1
ATOM 1637 C C . LYS A 1 205 ? 11.359 -20.719 5.867 1 76.88 205 LYS A C 1
ATOM 1639 O O . LYS A 1 205 ? 12.008 -21.094 4.891 1 76.88 205 LYS A O 1
ATOM 1644 N N . ALA A 1 206 ? 10.469 -19.797 5.844 1 83 206 ALA A N 1
ATOM 1645 C CA . ALA A 1 206 ? 10.312 -19.016 4.617 1 83 206 ALA A CA 1
ATOM 1646 C C . ALA A 1 206 ? 11.477 -18.047 4.434 1 83 206 ALA A C 1
ATOM 1648 O O . ALA A 1 206 ? 11.93 -17.422 5.395 1 83 206 ALA A O 1
ATOM 1649 N N . HIS A 1 207 ? 12.031 -18.141 3.262 1 89.62 207 HIS A N 1
ATOM 1650 C CA . HIS A 1 207 ? 12.953 -17.078 2.854 1 89.62 207 HIS A CA 1
ATOM 1651 C C . HIS A 1 207 ? 12.195 -15.891 2.277 1 89.62 207 HIS A C 1
ATOM 1653 O O . HIS A 1 207 ? 11.328 -16.062 1.422 1 89.62 207 HIS A O 1
ATOM 1659 N N . TRP A 1 208 ? 12.555 -14.695 2.779 1 91.06 208 TRP A N 1
ATOM 1660 C CA . TRP A 1 208 ? 11.844 -13.484 2.395 1 91.06 208 TRP A CA 1
ATOM 1661 C C . TRP A 1 208 ? 12.648 -12.672 1.39 1 91.06 208 TRP A C 1
ATOM 1663 O O . TRP A 1 208 ? 13.82 -12.352 1.636 1 91.06 208 TRP A O 1
ATOM 1673 N N . ILE A 1 209 ? 12.016 -12.414 0.308 1 93.12 209 ILE A N 1
ATOM 1674 C CA . ILE A 1 209 ? 12.641 -11.539 -0.681 1 93.12 209 ILE A CA 1
ATOM 1675 C C . ILE A 1 209 ? 11.906 -10.195 -0.718 1 93.12 209 ILE A C 1
ATOM 1677 O O . ILE A 1 209 ? 10.703 -10.148 -0.984 1 93.12 209 ILE A O 1
ATOM 1681 N N . LYS A 1 210 ? 12.609 -9.141 -0.428 1 92.69 210 LYS A N 1
ATOM 1682 C CA . LYS A 1 210 ? 12.039 -7.805 -0.586 1 92.69 210 LYS A CA 1
ATOM 1683 C C . LYS A 1 210 ? 11.914 -7.43 -2.061 1 92.69 210 LYS A C 1
ATOM 1685 O O . LYS A 1 210 ? 12.922 -7.332 -2.766 1 92.69 210 LYS A O 1
ATOM 1690 N N . THR A 1 211 ? 10.742 -7.242 -2.512 1 90.5 211 THR A N 1
ATOM 1691 C CA . THR A 1 211 ? 10.547 -6.961 -3.93 1 90.5 211 THR A CA 1
ATOM 1692 C C . THR A 1 211 ? 10.828 -5.492 -4.234 1 90.5 211 THR A C 1
ATOM 1694 O O . THR A 1 211 ? 10.5 -4.613 -3.434 1 90.5 211 THR A O 1
ATOM 1697 N N . LYS A 1 212 ? 11.312 -5.242 -5.445 1 83.25 212 LYS A N 1
ATOM 1698 C CA . LYS A 1 212 ? 11.609 -3.891 -5.906 1 83.25 212 LYS A CA 1
ATOM 1699 C C . LYS A 1 212 ? 10.391 -3.264 -6.582 1 83.25 212 LYS A C 1
ATOM 1701 O O . LYS A 1 212 ? 10.305 -2.039 -6.711 1 83.25 212 LYS A O 1
ATOM 1706 N N . ILE A 1 213 ? 9.547 -4.117 -7.059 1 84.31 213 ILE A N 1
ATOM 1707 C CA . ILE A 1 213 ? 8.336 -3.619 -7.699 1 84.31 213 ILE A CA 1
ATOM 1708 C C . ILE A 1 213 ? 7.145 -3.801 -6.762 1 84.31 213 ILE A C 1
ATOM 1710 O O . ILE A 1 213 ? 7.113 -4.734 -5.961 1 84.31 213 ILE A O 1
ATOM 1714 N N . ASP A 1 214 ? 6.215 -2.881 -6.906 1 85 214 ASP A N 1
ATOM 1715 C CA . ASP A 1 214 ? 5.023 -3 -6.078 1 85 214 ASP A CA 1
ATOM 1716 C C . ASP A 1 214 ? 4.02 -3.975 -6.691 1 85 214 ASP A C 1
ATOM 1718 O O . ASP A 1 214 ? 3.24 -3.6 -7.57 1 85 214 ASP A O 1
ATOM 1722 N N . CYS A 1 215 ? 3.988 -5.199 -6.184 1 91.62 215 CYS A N 1
ATOM 1723 C CA . CYS A 1 215 ? 3.047 -6.227 -6.613 1 91.62 215 CYS A CA 1
ATOM 1724 C C . CYS A 1 215 ? 1.729 -6.109 -5.855 1 91.62 215 CYS A C 1
ATOM 1726 O O . CYS A 1 215 ? 1.213 -7.102 -5.34 1 91.62 215 CYS A O 1
ATOM 1728 N N . PHE A 1 216 ? 1.211 -4.91 -5.855 1 90.19 216 PHE A N 1
ATOM 1729 C CA . PHE A 1 216 ? 0.021 -4.668 -5.047 1 90.19 216 PHE A CA 1
ATOM 1730 C C . PHE A 1 216 ? -1.142 -5.527 -5.523 1 90.19 216 PHE A C 1
ATOM 1732 O O . PHE A 1 216 ? -1.143 -6.008 -6.66 1 90.19 216 PHE A O 1
ATOM 1739 N N . LYS A 1 217 ? -2.053 -5.762 -4.617 1 93.5 217 LYS A N 1
ATOM 1740 C CA . LYS A 1 217 ? -3.252 -6.543 -4.902 1 93.5 217 LYS A CA 1
ATOM 1741 C C . LYS A 1 217 ? -4.422 -5.641 -5.277 1 93.5 217 LYS A C 1
ATOM 1743 O O . LYS A 1 217 ? -4.664 -4.625 -4.617 1 93.5 217 LYS A O 1
ATOM 1748 N N . ILE A 1 218 ? -5.082 -5.906 -6.34 1 94.38 218 ILE A N 1
ATOM 1749 C CA . ILE A 1 218 ? -6.297 -5.176 -6.684 1 94.38 218 ILE A CA 1
ATOM 1750 C C . ILE A 1 218 ? -7.457 -5.66 -5.82 1 94.38 218 ILE A C 1
ATOM 1752 O O . ILE A 1 218 ? -7.93 -6.785 -5.98 1 94.38 218 ILE A O 1
ATOM 1756 N N . THR A 1 219 ? -7.887 -4.762 -4.895 1 91.38 219 THR A N 1
ATOM 1757 C CA . THR A 1 219 ? -9.008 -5.137 -4.039 1 91.38 219 THR A CA 1
ATOM 1758 C C . THR A 1 219 ? -10.055 -4.027 -4.004 1 91.38 219 THR A C 1
ATOM 1760 O O . THR A 1 219 ? -11.18 -4.246 -3.559 1 91.38 219 THR A O 1
ATOM 1763 N N . THR A 1 220 ? -9.656 -2.865 -4.516 1 88.06 220 THR A N 1
ATOM 1764 C CA . THR A 1 220 ? -10.57 -1.729 -4.574 1 88.06 220 THR A CA 1
ATOM 1765 C C . THR A 1 220 ? -10.594 -1.125 -5.977 1 88.06 220 THR A C 1
ATOM 1767 O O . THR A 1 220 ? -9.742 -1.446 -6.809 1 88.06 220 THR A O 1
ATOM 1770 N N . LEU A 1 221 ? -11.539 -0.234 -6.109 1 86 221 LEU A N 1
ATOM 1771 C CA . LEU A 1 221 ? -11.602 0.479 -7.379 1 86 221 LEU A CA 1
ATOM 1772 C C . LEU A 1 221 ? -10.383 1.386 -7.551 1 86 221 LEU A C 1
ATOM 1774 O O . LEU A 1 221 ? -9.891 1.567 -8.664 1 86 221 LEU A O 1
ATOM 1778 N N . ALA A 1 222 ? -9.875 1.918 -6.477 1 83.38 222 ALA A N 1
ATOM 1779 C CA . ALA A 1 222 ? -8.68 2.746 -6.523 1 83.38 222 ALA A CA 1
ATOM 1780 C C . ALA A 1 222 ? -7.473 1.938 -6.992 1 83.38 222 ALA A C 1
ATOM 1782 O O . ALA A 1 222 ? -6.645 2.434 -7.762 1 83.38 222 ALA A O 1
ATOM 1783 N N . ASP A 1 223 ? -7.379 0.707 -6.559 1 88.62 223 ASP A N 1
ATOM 1784 C CA . ASP A 1 223 ? -6.32 -0.188 -7.012 1 88.62 223 ASP A CA 1
ATOM 1785 C C . ASP A 1 223 ? -6.41 -0.432 -8.516 1 88.62 223 ASP A C 1
ATOM 1787 O O . ASP A 1 223 ? -5.395 -0.425 -9.211 1 88.62 223 ASP A O 1
ATOM 1791 N N . LEU A 1 224 ? -7.641 -0.636 -8.883 1 90.69 224 LEU A N 1
ATOM 1792 C CA . LEU A 1 224 ? -7.871 -0.904 -10.297 1 90.69 224 LEU A CA 1
ATOM 1793 C C . LEU A 1 224 ? -7.477 0.298 -11.156 1 90.69 224 LEU A C 1
ATOM 1795 O O . LEU A 1 224 ? -6.828 0.143 -12.188 1 90.69 224 LEU A O 1
ATOM 1799 N N . GLU A 1 225 ? -7.84 1.415 -10.727 1 85.81 225 GLU A N 1
ATOM 1800 C CA . GLU A 1 225 ? -7.484 2.639 -11.438 1 85.81 225 GLU A CA 1
ATOM 1801 C C . GLU A 1 225 ? -5.973 2.838 -11.469 1 85.81 225 GLU A C 1
ATOM 1803 O O . GLU A 1 225 ? -5.418 3.256 -12.484 1 85.81 225 GLU A O 1
ATOM 1808 N N . HIS A 1 226 ? -5.375 2.57 -10.391 1 86.06 226 HIS A N 1
ATOM 1809 C CA . HIS A 1 226 ? -3.918 2.637 -10.328 1 86.06 226 HIS A CA 1
ATOM 1810 C C . HIS A 1 226 ? -3.279 1.702 -11.352 1 86.06 226 HIS A C 1
ATOM 1812 O O . HIS A 1 226 ? -2.365 2.1 -12.07 1 86.06 226 HIS A O 1
ATOM 1818 N N . PHE A 1 227 ? -3.789 0.586 -11.453 1 91.56 227 PHE A N 1
ATOM 1819 C CA . PHE A 1 227 ? -3.234 -0.396 -12.375 1 91.56 227 PHE A CA 1
ATOM 1820 C C . PHE A 1 227 ? -3.422 0.053 -13.82 1 91.56 227 PHE A C 1
ATOM 1822 O O . PHE A 1 227 ? -2.516 -0.089 -14.641 1 91.56 227 PHE A O 1
ATOM 1829 N N . LYS A 1 228 ? -4.574 0.608 -14.062 1 91.31 228 LYS A N 1
ATOM 1830 C CA . LYS A 1 228 ? -4.836 1.144 -15.398 1 91.31 228 LYS A CA 1
ATOM 1831 C C . LYS A 1 228 ? -3.801 2.195 -15.781 1 91.31 228 LYS A C 1
ATOM 1833 O O . LYS A 1 228 ? -3.293 2.195 -16.906 1 91.31 228 LYS A O 1
ATOM 1838 N N . LEU A 1 229 ? -3.475 2.975 -14.867 1 87.25 229 LEU A N 1
ATOM 1839 C CA . LEU A 1 229 ? -2.506 4.039 -15.102 1 87.25 229 LEU A CA 1
ATOM 1840 C C . LEU A 1 229 ? -1.122 3.461 -15.383 1 87.25 229 LEU A C 1
ATOM 1842 O O . LEU A 1 229 ? -0.409 3.943 -16.266 1 87.25 229 LEU A O 1
ATOM 1846 N N . LEU A 1 230 ? -0.762 2.438 -14.648 1 88.62 230 LEU A N 1
ATOM 1847 C CA . LEU A 1 230 ? 0.531 1.792 -14.844 1 88.62 230 LEU A CA 1
ATOM 1848 C C . LEU A 1 230 ? 0.629 1.184 -16.234 1 88.62 230 LEU A C 1
ATOM 1850 O O . LEU A 1 230 ? 1.647 1.337 -16.922 1 88.62 230 LEU A O 1
ATOM 1854 N N . VAL A 1 231 ? -0.438 0.573 -16.609 1 90.94 231 VAL A N 1
ATOM 1855 C CA . VAL A 1 231 ? -0.471 -0.105 -17.906 1 90.94 231 VAL A CA 1
ATOM 1856 C C . VAL A 1 231 ? -0.401 0.924 -19.031 1 90.94 231 VAL A C 1
ATOM 1858 O O . VAL A 1 231 ? 0.32 0.73 -20.016 1 90.94 231 VAL A O 1
ATOM 1861 N N . ASN A 1 232 ? -1.104 2 -18.844 1 85.81 232 ASN A N 1
ATOM 1862 C CA . ASN A 1 232 ? -1.145 3.049 -19.859 1 85.81 232 ASN A CA 1
ATOM 1863 C C . ASN A 1 232 ? 0.213 3.725 -20.016 1 85.81 232 ASN A C 1
ATOM 1865 O O . ASN A 1 232 ? 0.579 4.137 -21.125 1 85.81 232 ASN A O 1
ATOM 1869 N N . ASN A 1 233 ? 0.923 3.76 -18.984 1 80.12 233 ASN A N 1
ATOM 1870 C CA . ASN A 1 233 ? 2.24 4.383 -19.031 1 80.12 233 ASN A CA 1
ATOM 1871 C C . ASN A 1 233 ? 3.268 3.482 -19.703 1 80.12 233 ASN A C 1
ATOM 1873 O O . ASN A 1 233 ? 4.207 3.967 -20.344 1 80.12 233 ASN A O 1
ATOM 1877 N N . ARG A 1 234 ? 3.16 2.166 -19.484 1 71 234 ARG A N 1
ATOM 1878 C CA . ARG A 1 234 ? 4.07 1.209 -20.109 1 71 234 ARG A CA 1
ATOM 1879 C C . ARG A 1 234 ? 3.881 1.17 -21.625 1 71 234 ARG A C 1
ATOM 1881 O O . ARG A 1 234 ? 4.828 0.916 -22.359 1 71 234 ARG A O 1
ATOM 1888 N N . LYS A 1 235 ? 2.709 1.428 -21.984 1 60.25 235 LYS A N 1
ATOM 1889 C CA . LYS A 1 235 ? 2.445 1.438 -23.422 1 60.25 235 LYS A CA 1
ATOM 1890 C C . LYS A 1 235 ? 3.127 2.625 -24.109 1 60.25 235 LYS A C 1
ATOM 1892 O O . LYS A 1 235 ? 3.549 2.533 -25.25 1 60.25 235 LYS A O 1
ATOM 1897 N N . ASP A 1 236 ? 3.289 3.639 -23.422 1 44.16 236 ASP A N 1
ATOM 1898 C CA . ASP A 1 236 ? 3.867 4.836 -24.016 1 44.16 236 ASP A CA 1
ATOM 1899 C C . ASP A 1 236 ? 5.395 4.77 -24.016 1 44.16 236 ASP A C 1
ATOM 1901 O O . ASP A 1 236 ? 6.055 5.594 -24.656 1 44.16 236 ASP A O 1
ATOM 1905 N N . GLU A 1 237 ? 5.973 3.738 -23.297 1 45.28 237 GLU A N 1
ATOM 1906 C CA . GLU A 1 237 ? 7.422 3.604 -23.391 1 45.28 237 GLU A CA 1
ATOM 1907 C C . GLU A 1 237 ? 7.82 2.672 -24.531 1 45.28 237 GLU A C 1
ATOM 1909 O O . GLU A 1 237 ? 7.062 1.766 -24.891 1 45.28 237 GLU A O 1
ATOM 1914 N N . MET B 1 1 ? -25.062 42.438 24.312 1 33.88 1 MET B N 1
ATOM 1915 C CA . MET B 1 1 ? -23.672 42.062 24.047 1 33.88 1 MET B CA 1
ATOM 1916 C C . MET B 1 1 ? -23.594 40.969 22.984 1 33.88 1 MET B C 1
ATOM 1918 O O . MET B 1 1 ? -24.125 39.875 23.172 1 33.88 1 MET B O 1
ATOM 1922 N N . ILE B 1 2 ? -23.672 41.312 21.766 1 41.97 2 ILE B N 1
ATOM 1923 C CA . ILE B 1 2 ? -23.641 40.375 20.656 1 41.97 2 ILE B CA 1
ATOM 1924 C C . ILE B 1 2 ? -22.438 39.438 20.812 1 41.97 2 ILE B C 1
ATOM 1926 O O . ILE B 1 2 ? -21.297 39.906 20.844 1 41.97 2 ILE B O 1
ATOM 1930 N N . THR B 1 3 ? -22.516 38.5 21.594 1 42.94 3 THR B N 1
ATOM 1931 C CA . THR B 1 3 ? -21.438 37.531 21.734 1 42.94 3 THR B CA 1
ATOM 1932 C C . THR B 1 3 ? -20.875 37.125 20.375 1 42.94 3 THR B C 1
ATOM 1934 O O . THR B 1 3 ? -21.609 36.719 19.484 1 42.94 3 THR B O 1
ATOM 1937 N N . ALA B 1 4 ? -20.094 37.938 19.891 1 42.19 4 ALA B N 1
ATOM 1938 C CA . ALA B 1 4 ? -19.391 37.656 18.656 1 42.19 4 ALA B CA 1
ATOM 1939 C C . ALA B 1 4 ? -19.156 36.156 18.5 1 42.19 4 ALA B C 1
ATOM 1941 O O . ALA B 1 4 ? -18.562 35.531 19.391 1 42.19 4 ALA B O 1
ATOM 1942 N N . LYS B 1 5 ? -20.016 35.469 18.016 1 48.47 5 LYS B N 1
ATOM 1943 C CA . LYS B 1 5 ? -19.875 34.031 17.734 1 48.47 5 LYS B CA 1
ATOM 1944 C C . LYS B 1 5 ? -18.453 33.688 17.344 1 48.47 5 LYS B C 1
ATOM 1946 O O . LYS B 1 5 ? -17.953 34.125 16.297 1 48.47 5 LYS B O 1
ATOM 1951 N N . MET B 1 6 ? -17.406 33.719 18.219 1 53.47 6 MET B N 1
ATOM 1952 C CA . MET B 1 6 ? -15.984 33.531 17.984 1 53.47 6 MET B CA 1
ATOM 1953 C C . MET B 1 6 ? -15.75 32.406 16.953 1 53.47 6 MET B C 1
ATOM 1955 O O . MET B 1 6 ? -16.141 31.266 17.172 1 53.47 6 MET B O 1
ATOM 1959 N N . ILE B 1 7 ? -15.672 32.781 15.656 1 70.44 7 ILE B N 1
ATOM 1960 C CA . ILE B 1 7 ? -15.484 31.828 14.555 1 70.44 7 ILE B CA 1
ATOM 1961 C C . ILE B 1 7 ? -14.266 30.953 14.82 1 70.44 7 ILE B C 1
ATOM 1963 O O . ILE B 1 7 ? -13.18 31.469 15.102 1 70.44 7 ILE B O 1
ATOM 1967 N N . THR B 1 8 ? -14.438 29.672 15.031 1 87.31 8 THR B N 1
ATOM 1968 C CA . THR B 1 8 ? -13.391 28.688 15.281 1 87.31 8 THR B CA 1
ATOM 1969 C C . THR B 1 8 ? -12.328 28.734 14.18 1 87.31 8 THR B C 1
ATOM 1971 O O . THR B 1 8 ? -12.656 28.719 12.992 1 87.31 8 THR B O 1
ATOM 1974 N N . LYS B 1 9 ? -11.07 29.094 14.539 1 96.31 9 LYS B N 1
ATOM 1975 C CA . LYS B 1 9 ? -9.961 29.109 13.594 1 96.31 9 LYS B CA 1
ATOM 1976 C C . LYS B 1 9 ? -9.562 27.703 13.188 1 96.31 9 LYS B C 1
ATOM 1978 O O . LYS B 1 9 ? -9.695 26.766 13.977 1 96.31 9 LYS B O 1
ATOM 1983 N N . THR B 1 10 ? -9.156 27.578 11.977 1 98.19 10 THR B N 1
ATOM 1984 C CA . THR B 1 10 ? -8.656 26.312 11.438 1 98.19 10 THR B CA 1
ATOM 1985 C C . THR B 1 10 ? -7.23 26.484 10.914 1 98.19 10 THR B C 1
ATOM 1987 O O . THR B 1 10 ? -6.961 27.375 10.102 1 98.19 10 THR B O 1
ATOM 1990 N N . VAL B 1 11 ? -6.352 25.625 11.406 1 98.31 11 VAL B N 1
ATOM 1991 C CA . VAL B 1 11 ? -4.941 25.703 11.031 1 98.31 11 VAL B CA 1
ATOM 1992 C C . VAL B 1 11 ? -4.508 24.406 10.375 1 98.31 11 VAL B C 1
ATOM 1994 O O . VAL B 1 11 ? -4.832 23.312 10.859 1 98.31 11 VAL B O 1
ATOM 1997 N N . GLY B 1 12 ? -3.875 24.531 9.219 1 98.44 12 GLY B N 1
ATOM 1998 C CA . GLY B 1 12 ? -3.225 23.391 8.594 1 98.44 12 GLY B CA 1
ATOM 1999 C C . GLY B 1 12 ? -1.737 23.328 8.875 1 98.44 12 GLY B C 1
ATOM 2000 O O . GLY B 1 12 ? -1.057 24.344 8.914 1 98.44 12 GLY B O 1
ATOM 2001 N N . ILE B 1 13 ? -1.242 22.141 9.117 1 97.44 13 ILE B N 1
ATOM 2002 C CA . ILE B 1 13 ? 0.184 21.906 9.32 1 97.44 13 ILE B CA 1
ATOM 2003 C C . ILE B 1 13 ? 0.681 20.859 8.328 1 97.44 13 ILE B C 1
ATOM 2005 O O . ILE B 1 13 ? 0.272 19.703 8.391 1 97.44 13 ILE B O 1
ATOM 2009 N N . ILE B 1 14 ? 1.511 21.266 7.414 1 98.12 14 ILE B N 1
ATOM 2010 C CA . ILE B 1 14 ? 2.135 20.344 6.465 1 98.12 14 ILE B CA 1
ATOM 2011 C C . ILE B 1 14 ? 3.58 20.078 6.883 1 98.12 14 ILE B C 1
ATOM 2013 O O . ILE B 1 14 ? 4.402 21 6.918 1 98.12 14 ILE B O 1
ATOM 2017 N N . LEU B 1 15 ? 3.869 18.859 7.195 1 96.19 15 LEU B N 1
ATOM 2018 C CA . LEU B 1 15 ? 5.203 18.453 7.633 1 96.19 15 LEU B CA 1
ATOM 2019 C C . LEU B 1 15 ? 6.078 18.094 6.438 1 96.19 15 LEU B C 1
ATOM 2021 O O . LEU B 1 15 ? 5.77 17.156 5.699 1 96.19 15 LEU B O 1
ATOM 2025 N N . ALA B 1 16 ? 7.168 18.844 6.258 1 96.31 16 ALA B N 1
ATOM 2026 C CA . ALA B 1 16 ? 8.07 18.656 5.121 1 96.31 16 ALA B CA 1
ATOM 2027 C C . ALA B 1 16 ? 9.523 18.766 5.551 1 96.31 16 ALA B C 1
ATOM 2029 O O . ALA B 1 16 ? 10.359 19.297 4.824 1 96.31 16 ALA B O 1
ATOM 2030 N N . SER B 1 17 ? 9.82 18.25 6.734 1 92.88 17 SER B N 1
ATOM 2031 C CA . SER B 1 17 ? 11.172 18.422 7.27 1 92.88 17 SER B CA 1
ATOM 2032 C C . SER B 1 17 ? 11.945 17.094 7.238 1 92.88 17 SER B C 1
ATOM 2034 O O . SER B 1 17 ? 13.094 17.047 7.68 1 92.88 17 SER B O 1
ATOM 2036 N N . GLY B 1 18 ? 11.359 16.094 6.688 1 87.25 18 GLY B N 1
ATOM 2037 C CA . GLY B 1 18 ? 11.969 14.766 6.73 1 87.25 18 GLY B CA 1
ATOM 2038 C C . GLY B 1 18 ? 13.281 14.695 5.977 1 87.25 18 GLY B C 1
ATOM 2039 O O . GLY B 1 18 ? 13.469 15.391 4.977 1 87.25 18 GLY B O 1
ATOM 2040 N N . SER B 1 19 ? 14.117 13.711 6.297 1 81.5 19 SER B N 1
ATOM 2041 C CA . SER B 1 19 ? 15.461 13.578 5.746 1 81.5 19 SER B CA 1
ATOM 2042 C C . SER B 1 19 ? 15.469 12.68 4.516 1 81.5 19 SER B C 1
ATOM 2044 O O . SER B 1 19 ? 16.484 12.555 3.834 1 81.5 19 SER B O 1
ATOM 2046 N N . SER B 1 20 ? 14.43 12.016 4.148 1 81.62 20 SER B N 1
ATOM 2047 C CA . SER B 1 20 ? 14.328 11.141 2.988 1 81.62 20 SER B CA 1
ATOM 2048 C C . SER B 1 20 ? 15.312 9.977 3.082 1 81.62 20 SER B C 1
ATOM 2050 O O . SER B 1 20 ? 15.969 9.633 2.1 1 81.62 20 SER B O 1
ATOM 2052 N N . SER B 1 21 ? 15.453 9.359 4.195 1 78.56 21 SER B N 1
ATOM 2053 C CA . SER B 1 21 ? 16.484 8.359 4.426 1 78.56 21 SER B CA 1
ATOM 2054 C C . SER B 1 21 ? 16.156 7.051 3.719 1 78.56 21 SER B C 1
ATOM 2056 O O . SER B 1 21 ? 17.062 6.309 3.318 1 78.56 21 SER B O 1
ATOM 2058 N N . ARG B 1 22 ? 14.969 6.746 3.324 1 75.12 22 ARG B N 1
ATOM 2059 C CA . ARG B 1 22 ? 14.586 5.434 2.822 1 75.12 22 ARG B CA 1
ATOM 2060 C C . ARG B 1 22 ? 14.555 5.414 1.297 1 75.12 22 ARG B C 1
ATOM 2062 O O . ARG B 1 22 ? 14.664 4.352 0.682 1 75.12 22 ARG B O 1
ATOM 2069 N N . ILE B 1 23 ? 14.328 6.504 0.587 1 79 23 ILE B N 1
ATOM 2070 C CA . ILE B 1 23 ? 13.992 6.535 -0.832 1 79 23 ILE B CA 1
ATOM 2071 C C . ILE B 1 23 ? 15.266 6.414 -1.667 1 79 23 ILE B C 1
ATOM 2073 O O . ILE B 1 23 ? 15.219 6 -2.828 1 79 23 ILE B O 1
ATOM 2077 N N . GLY B 1 24 ? 16.391 6.629 -1.123 1 74.38 24 GLY B N 1
ATOM 2078 C CA . GLY B 1 24 ? 17.656 6.449 -1.824 1 74.38 24 GLY B CA 1
ATOM 2079 C C . GLY B 1 24 ? 17.969 7.57 -2.799 1 74.38 24 GLY B C 1
ATOM 2080 O O . GLY B 1 24 ? 18.672 7.367 -3.785 1 74.38 24 GLY B O 1
ATOM 2081 N N . LEU B 1 25 ? 17.281 8.641 -2.789 1 74.88 25 LEU B N 1
ATOM 2082 C CA . LEU B 1 25 ? 17.609 9.805 -3.609 1 74.88 25 LEU B CA 1
ATOM 2083 C C . LEU B 1 25 ? 18.922 10.438 -3.15 1 74.88 25 LEU B C 1
ATOM 2085 O O . LEU B 1 25 ? 19.188 10.508 -1.95 1 74.88 25 LEU B O 1
ATOM 2089 N N . THR B 1 26 ? 19.75 10.57 -4.191 1 72.56 26 THR B N 1
ATOM 2090 C CA . THR B 1 26 ? 21.031 11.188 -3.885 1 72.56 26 THR B CA 1
ATOM 2091 C C . THR B 1 26 ? 20.922 12.703 -3.949 1 72.56 26 THR B C 1
ATOM 2093 O O . THR B 1 26 ? 20.469 13.258 -4.949 1 72.56 26 THR B O 1
ATOM 2096 N N . ASP B 1 27 ? 21 13.336 -2.793 1 74.69 27 ASP B N 1
ATOM 2097 C CA . ASP B 1 27 ? 21.234 14.781 -2.732 1 74.69 27 ASP B CA 1
ATOM 2098 C C . ASP B 1 27 ? 19.938 15.555 -2.846 1 74.69 27 ASP B C 1
ATOM 2100 O O . ASP B 1 27 ? 19.922 16.703 -3.309 1 74.69 27 ASP B O 1
ATOM 2104 N N . GLN B 1 28 ? 18.906 14.875 -2.773 1 84.19 28 GLN B N 1
ATOM 2105 C CA . GLN B 1 28 ? 17.641 15.586 -2.801 1 84.19 28 GLN B CA 1
ATOM 2106 C C . GLN B 1 28 ? 16.641 14.969 -1.817 1 84.19 28 GLN B C 1
ATOM 2108 O O . GLN B 1 28 ? 16.562 13.75 -1.685 1 84.19 28 GLN B O 1
ATOM 2113 N N . LEU B 1 29 ? 15.977 15.859 -1.267 1 89.19 29 LEU B N 1
ATOM 2114 C CA . LEU B 1 29 ? 14.906 15.398 -0.384 1 89.19 29 LEU B CA 1
ATOM 2115 C C . LEU B 1 29 ? 13.625 15.141 -1.168 1 89.19 29 LEU B C 1
ATOM 2117 O O . LEU B 1 29 ? 13.281 15.906 -2.072 1 89.19 29 LEU B O 1
ATOM 2121 N N . LYS B 1 30 ? 12.906 14.141 -0.739 1 90.81 30 LYS B N 1
ATOM 2122 C CA . LYS B 1 30 ? 11.758 13.719 -1.539 1 90.81 30 LYS B CA 1
ATOM 2123 C C . LYS B 1 30 ? 10.672 14.789 -1.558 1 90.81 30 LYS B C 1
ATOM 2125 O O . LYS B 1 30 ? 9.984 14.961 -2.564 1 90.81 30 LYS B O 1
ATOM 2130 N N . GLN B 1 31 ? 10.477 15.523 -0.436 1 92.56 31 GLN B N 1
ATOM 2131 C CA . GLN B 1 31 ? 9.414 16.516 -0.369 1 92.56 31 GLN B CA 1
ATOM 2132 C C . GLN B 1 31 ? 9.695 17.688 -1.309 1 92.56 31 GLN B C 1
ATOM 2134 O O . GLN B 1 31 ? 8.789 18.469 -1.626 1 92.56 31 GLN B O 1
ATOM 2139 N N . PHE B 1 32 ? 10.953 17.766 -1.79 1 93 32 PHE B N 1
ATOM 2140 C CA . PHE B 1 32 ? 11.328 18.859 -2.68 1 93 32 PHE B CA 1
ATOM 2141 C C . PHE B 1 32 ? 11.625 18.344 -4.082 1 93 32 PHE B C 1
ATOM 2143 O O . PHE B 1 32 ? 12.094 19.094 -4.941 1 93 32 PHE B O 1
ATOM 2150 N N . TYR B 1 33 ? 11.352 17.047 -4.289 1 93 33 TYR B N 1
ATOM 2151 C CA . TYR B 1 33 ? 11.516 16.438 -5.605 1 93 33 TYR B CA 1
ATOM 2152 C C . TYR B 1 33 ? 10.469 16.953 -6.582 1 93 33 TYR B C 1
ATOM 2154 O O . TYR B 1 33 ? 9.297 17.109 -6.227 1 93 33 TYR B O 1
ATOM 2162 N N . LEU B 1 34 ? 10.922 17.188 -7.801 1 93.25 34 LEU B N 1
ATOM 2163 C CA . LEU B 1 34 ? 10.023 17.75 -8.797 1 93.25 34 LEU B CA 1
ATOM 2164 C C . LEU B 1 34 ? 9.25 16.656 -9.523 1 93.25 34 LEU B C 1
ATOM 2166 O O . LEU B 1 34 ? 9.844 15.688 -10.008 1 93.25 34 LEU B O 1
ATOM 2170 N N . VAL B 1 35 ? 7.969 16.828 -9.508 1 93.94 35 VAL B N 1
ATOM 2171 C CA . VAL B 1 35 ? 7.059 16.016 -10.312 1 93.94 35 VAL B CA 1
ATOM 2172 C C . VAL B 1 35 ? 6.227 16.922 -11.219 1 93.94 35 VAL B C 1
ATOM 2174 O O . VAL B 1 35 ? 5.371 17.672 -10.734 1 93.94 35 VAL B O 1
ATOM 2177 N N . ASN B 1 36 ? 6.418 16.859 -12.477 1 92.12 36 ASN B N 1
ATOM 2178 C CA . ASN B 1 36 ? 5.762 17.75 -13.438 1 92.12 36 ASN B CA 1
ATOM 2179 C C . ASN B 1 36 ? 5.906 19.203 -13.031 1 92.12 36 ASN B C 1
ATOM 2181 O O . ASN B 1 36 ? 4.914 19.938 -12.961 1 92.12 36 ASN B O 1
ATOM 2185 N N . ASN B 1 37 ? 7.023 19.641 -12.602 1 92.75 37 ASN B N 1
ATOM 2186 C CA . ASN B 1 37 ? 7.445 21.016 -12.359 1 92.75 37 ASN B CA 1
ATOM 2187 C C . ASN B 1 37 ? 6.914 21.531 -11.023 1 92.75 37 ASN B C 1
ATOM 2189 O O . ASN B 1 37 ? 6.867 22.734 -10.797 1 92.75 37 ASN B O 1
ATOM 2193 N N . LYS B 1 38 ? 6.453 20.719 -10.258 1 95.94 38 LYS B N 1
ATOM 2194 C CA . LYS B 1 38 ? 6.059 21.047 -8.891 1 95.94 38 LYS B CA 1
ATOM 2195 C C . LYS B 1 38 ? 6.762 20.141 -7.879 1 95.94 38 LYS B C 1
ATOM 2197 O O . LYS B 1 38 ? 6.934 18.953 -8.125 1 95.94 38 LYS B O 1
ATOM 2202 N N . MET B 1 39 ? 7.137 20.75 -6.867 1 96.75 39 MET B N 1
ATOM 2203 C CA . MET B 1 39 ? 7.727 19.938 -5.809 1 96.75 39 MET B CA 1
ATOM 2204 C C . MET B 1 39 ? 6.664 19.094 -5.125 1 96.75 39 MET B C 1
ATOM 2206 O O . MET B 1 39 ? 5.5 19.484 -5.031 1 96.75 39 MET B O 1
ATOM 2210 N N . VAL B 1 40 ? 7.039 17.984 -4.613 1 97.25 40 VAL B N 1
ATOM 2211 C CA . VAL B 1 40 ? 6.117 17 -4.043 1 97.25 40 VAL B CA 1
ATOM 2212 C C . VAL B 1 40 ? 5.246 17.672 -2.98 1 97.25 40 VAL B C 1
ATOM 2214 O O . VAL B 1 40 ? 4.027 17.5 -2.969 1 97.25 40 VAL B O 1
ATOM 2217 N N . TYR B 1 41 ? 5.789 18.547 -2.084 1 97.81 41 TYR B N 1
ATOM 2218 C CA . TYR B 1 41 ? 5.02 19.156 -1.002 1 97.81 41 TYR B CA 1
ATOM 2219 C C . TYR B 1 41 ? 3.957 20.094 -1.552 1 97.81 41 TYR B C 1
ATOM 2221 O O . TYR B 1 41 ? 2.939 20.344 -0.9 1 97.81 41 TYR B O 1
ATOM 2229 N N . GLU B 1 42 ? 4.141 20.594 -2.727 1 98.31 42 GLU B N 1
ATOM 2230 C CA . GLU B 1 42 ? 3.248 21.594 -3.301 1 98.31 42 GLU B CA 1
ATOM 2231 C C . GLU B 1 42 ? 1.899 20.984 -3.668 1 98.31 42 GLU B C 1
ATOM 2233 O O . GLU B 1 42 ? 0.883 21.672 -3.705 1 98.31 42 GLU B O 1
ATOM 2238 N N . TYR B 1 43 ? 1.955 19.719 -3.934 1 97.94 43 TYR B N 1
ATOM 2239 C CA . TYR B 1 43 ? 0.703 19.062 -4.297 1 97.94 43 TYR B CA 1
ATOM 2240 C C . TYR B 1 43 ? -0.275 19.062 -3.129 1 97.94 43 TYR B C 1
ATOM 2242 O O . TYR B 1 43 ? -1.46 19.359 -3.305 1 97.94 43 TYR B O 1
ATOM 2250 N N . SER B 1 44 ? 0.207 18.781 -1.97 1 98.12 44 SER B N 1
ATOM 2251 C CA . SER B 1 44 ? -0.622 18.891 -0.773 1 98.12 44 SER B CA 1
ATOM 2252 C C . SER B 1 44 ? -0.98 20.344 -0.467 1 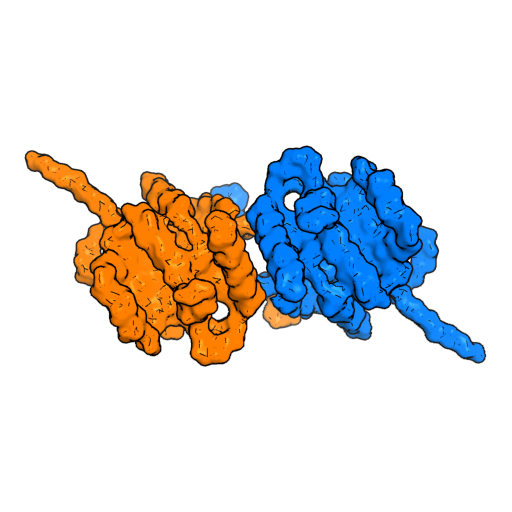98.12 44 SER B C 1
ATOM 2254 O O . SER B 1 44 ? -2.131 20.641 -0.152 1 98.12 44 SER B O 1
ATOM 2256 N N . LEU B 1 45 ? -0.007 21.219 -0.592 1 98.62 45 LEU B N 1
ATOM 2257 C CA . LEU B 1 45 ? -0.229 22.641 -0.31 1 98.62 45 LEU B CA 1
ATOM 2258 C C . LEU B 1 45 ? -1.321 23.203 -1.21 1 98.62 45 LEU B C 1
ATOM 2260 O O . LEU B 1 45 ? -2.195 23.938 -0.744 1 98.62 45 LEU B O 1
ATOM 2264 N N . ASP B 1 46 ? -1.282 22.812 -2.457 1 98.12 46 ASP B N 1
ATOM 2265 C CA . ASP B 1 46 ? -2.285 23.281 -3.41 1 98.12 46 ASP B CA 1
ATOM 2266 C C . ASP B 1 46 ? -3.691 22.891 -2.961 1 98.12 46 ASP B C 1
ATOM 2268 O O . ASP B 1 46 ? -4.621 23.688 -3.062 1 98.12 46 ASP B O 1
ATOM 2272 N N . GLN B 1 47 ? -3.818 21.688 -2.494 1 98.12 47 GLN B N 1
ATOM 2273 C CA . GLN B 1 47 ? -5.125 21.234 -2.033 1 98.12 47 GLN B CA 1
ATOM 2274 C C . GLN B 1 47 ? -5.559 22 -0.779 1 98.12 47 GLN B C 1
ATOM 2276 O O . GLN B 1 47 ? -6.734 22.344 -0.631 1 98.12 47 GLN B O 1
ATOM 2281 N N . PHE B 1 48 ? -4.629 22.234 0.146 1 98.69 48 PHE B N 1
ATOM 2282 C CA . PHE B 1 48 ? -4.934 23.016 1.342 1 98.69 48 PHE B CA 1
ATOM 2283 C C . PHE B 1 48 ? -5.418 24.406 0.971 1 98.69 48 PHE B C 1
ATOM 2285 O O . PHE B 1 48 ? -6.445 24.859 1.476 1 98.69 48 PHE B O 1
ATOM 2292 N N . LEU B 1 49 ? -4.738 25.031 0.057 1 98.5 49 LEU B N 1
ATOM 2293 C CA . LEU B 1 49 ? -5.07 26.391 -0.358 1 98.5 49 LEU B CA 1
ATOM 2294 C C . LEU B 1 49 ? -6.398 26.422 -1.108 1 98.5 49 LEU B C 1
ATOM 2296 O O . LEU B 1 49 ? -7.258 27.266 -0.828 1 98.5 49 LEU B O 1
ATOM 2300 N N . ALA B 1 50 ? -6.586 25.469 -1.971 1 98 50 ALA B N 1
ATOM 2301 C CA . ALA B 1 50 ? -7.777 25.438 -2.816 1 98 50 ALA B CA 1
ATOM 2302 C C . ALA B 1 50 ? -9.023 25.141 -1.992 1 98 50 ALA B C 1
ATOM 2304 O O . ALA B 1 50 ? -10.141 25.5 -2.393 1 98 50 ALA B O 1
ATOM 2305 N N . SER B 1 51 ? -8.844 24.5 -0.893 1 97.81 51 SER B N 1
ATOM 2306 C CA . SER B 1 51 ? -9.977 24.109 -0.067 1 97.81 51 SER B CA 1
ATOM 2307 C C . SER B 1 51 ? -10.633 25.312 0.59 1 97.81 51 SER B C 1
ATOM 2309 O O . SER B 1 51 ? -11.797 25.266 0.983 1 97.81 51 SER B O 1
ATOM 2311 N N . ASN B 1 52 ? -9.891 26.359 0.845 1 97.81 52 ASN B N 1
ATOM 2312 C CA . ASN B 1 52 ? -10.336 27.578 1.527 1 97.81 52 ASN B CA 1
ATOM 2313 C C . ASN B 1 52 ? -10.828 27.281 2.939 1 97.81 52 ASN B C 1
ATOM 2315 O O . ASN B 1 52 ? -11.766 27.922 3.426 1 97.81 52 ASN B O 1
ATOM 2319 N N . LEU B 1 53 ? -10.242 26.297 3.531 1 98 53 LEU B N 1
ATOM 2320 C CA . LEU B 1 53 ? -10.695 25.859 4.848 1 98 53 LEU B CA 1
ATOM 2321 C C . LEU B 1 53 ? -9.812 26.438 5.949 1 98 53 LEU B C 1
ATOM 2323 O O . LEU B 1 53 ? -10.188 26.422 7.121 1 98 53 LEU B O 1
ATOM 2327 N N . PHE B 1 54 ? -8.656 26.938 5.609 1 98.44 54 PHE B N 1
ATOM 2328 C CA . PHE B 1 54 ? -7.633 27.219 6.617 1 98.44 54 PHE B CA 1
ATOM 2329 C C . PHE B 1 54 ? -7.395 28.719 6.75 1 98.44 54 PHE B C 1
ATOM 2331 O O . PHE B 1 54 ? -7.309 29.422 5.75 1 98.44 54 PHE B O 1
ATOM 2338 N N . ASP B 1 55 ? -7.281 29.156 7.977 1 97.81 55 ASP B N 1
ATOM 2339 C CA . ASP B 1 55 ? -6.902 30.531 8.273 1 97.81 55 ASP B CA 1
ATOM 2340 C C . ASP B 1 55 ? -5.391 30.719 8.18 1 97.81 55 ASP B C 1
ATOM 2342 O O . ASP B 1 55 ? -4.91 31.828 7.934 1 97.81 55 ASP B O 1
ATOM 2346 N N . LEU B 1 56 ? -4.746 29.688 8.43 1 98.19 56 LEU B N 1
ATOM 2347 C CA . LEU B 1 56 ? -3.287 29.641 8.391 1 98.19 56 LEU B CA 1
ATOM 2348 C C . LEU B 1 56 ? -2.799 28.25 8.031 1 98.19 56 LEU B C 1
ATOM 2350 O O . LEU B 1 56 ? -3.398 27.25 8.445 1 98.19 56 LEU B O 1
ATOM 2354 N N . ILE B 1 57 ? -1.727 28.188 7.258 1 98.81 57 ILE B N 1
ATOM 2355 C CA . ILE B 1 57 ? -1.086 26.922 6.918 1 98.81 57 ILE B CA 1
ATOM 2356 C C . ILE B 1 57 ? 0.394 26.969 7.289 1 98.81 57 ILE B C 1
ATOM 2358 O O . ILE B 1 57 ? 1.148 27.781 6.742 1 98.81 57 ILE B O 1
ATOM 2362 N N . TYR B 1 58 ? 0.798 26.141 8.234 1 98.56 58 TYR B N 1
ATOM 2363 C CA . TYR B 1 58 ? 2.213 25.953 8.539 1 98.56 58 TYR B CA 1
ATOM 2364 C C . TYR B 1 58 ? 2.873 25.031 7.523 1 98.56 58 TYR B C 1
ATOM 2366 O O . TYR B 1 58 ? 2.379 23.922 7.266 1 98.56 58 TYR B O 1
ATOM 2374 N N . LEU B 1 59 ? 3.891 25.484 6.945 1 98.56 59 LEU B N 1
ATOM 2375 C CA . LEU B 1 59 ? 4.812 24.641 6.203 1 98.56 59 LEU B CA 1
ATOM 2376 C C . LEU B 1 59 ? 6.098 24.406 6.992 1 98.56 59 LEU B C 1
ATOM 2378 O O . LEU B 1 59 ? 6.906 25.328 7.148 1 98.56 59 LEU B O 1
ATOM 2382 N N . VAL B 1 60 ? 6.266 23.203 7.539 1 97.88 60 VAL B N 1
ATOM 2383 C CA . VAL B 1 60 ? 7.402 22.891 8.398 1 97.88 60 VAL B CA 1
ATOM 2384 C C . VAL B 1 60 ? 8.508 22.234 7.566 1 97.88 60 VAL B C 1
ATOM 2386 O O . VAL B 1 60 ? 8.344 21.109 7.086 1 97.88 60 VAL B O 1
ATOM 2389 N N . VAL B 1 61 ? 9.625 22.906 7.43 1 97.5 61 VAL B N 1
ATOM 2390 C CA . VAL B 1 61 ? 10.648 22.438 6.496 1 97.5 61 VAL B CA 1
ATOM 2391 C C . VAL B 1 61 ? 11.977 22.281 7.223 1 97.5 61 VAL B C 1
ATOM 2393 O O . VAL B 1 61 ? 12.125 22.719 8.367 1 97.5 61 VAL B O 1
ATOM 2396 N N . ASN B 1 62 ? 12.859 21.547 6.562 1 94.44 62 ASN B N 1
ATOM 2397 C CA . ASN B 1 62 ? 14.188 21.406 7.148 1 94.44 62 ASN B CA 1
ATOM 2398 C C . ASN B 1 62 ? 14.969 22.719 7.078 1 94.44 62 ASN B C 1
ATOM 2400 O O . ASN B 1 62 ? 14.68 23.578 6.23 1 94.44 62 ASN B O 1
ATOM 2404 N N . GLU B 1 63 ? 15.938 22.781 7.93 1 94.69 63 GLU B N 1
ATOM 2405 C CA . GLU B 1 63 ? 16.703 24 8.078 1 94.69 63 GLU B CA 1
ATOM 2406 C C . GLU B 1 63 ? 17.406 24.391 6.777 1 94.69 63 GLU B C 1
ATOM 2408 O O . GLU B 1 63 ? 17.438 25.562 6.406 1 94.69 63 GLU B O 1
ATOM 2413 N N . GLN B 1 64 ? 17.859 23.438 6.074 1 92.81 64 GLN B N 1
ATOM 2414 C CA . GLN B 1 64 ? 18.641 23.656 4.859 1 92.81 64 GLN B CA 1
ATOM 2415 C C . GLN B 1 64 ? 17.797 24.344 3.785 1 92.81 64 GLN B C 1
ATOM 2417 O O . GLN B 1 64 ? 18.328 25.094 2.957 1 92.81 64 GLN B O 1
ATOM 2422 N N . HIS B 1 65 ? 16.5 24.156 3.814 1 94.38 65 HIS B N 1
ATOM 2423 C CA . HIS B 1 65 ? 15.648 24.672 2.75 1 94.38 65 HIS B CA 1
ATOM 2424 C C . HIS B 1 65 ? 14.766 25.812 3.252 1 94.38 65 HIS B C 1
ATOM 2426 O O . HIS B 1 65 ? 13.914 26.312 2.512 1 94.38 65 HIS B O 1
ATOM 2432 N N . LEU B 1 66 ? 14.93 26.25 4.434 1 96.88 66 LEU B N 1
ATOM 2433 C CA . LEU B 1 66 ? 14.047 27.203 5.098 1 96.88 66 LEU B CA 1
ATOM 2434 C C . LEU B 1 66 ? 13.977 28.5 4.316 1 96.88 66 LEU B C 1
ATOM 2436 O O . LEU B 1 66 ? 12.891 28.953 3.943 1 96.88 66 LEU B O 1
ATOM 2440 N N . GLU B 1 67 ? 15.062 29.062 3.994 1 97.44 67 GLU B N 1
ATOM 2441 C CA . GLU B 1 67 ? 15.102 30.391 3.357 1 97.44 67 GLU B CA 1
ATOM 2442 C C . GLU B 1 67 ? 14.547 30.328 1.937 1 97.44 67 GLU B C 1
ATOM 2444 O O . GLU B 1 67 ? 13.812 31.219 1.514 1 97.44 67 GLU B O 1
ATOM 2449 N N . MET B 1 68 ? 14.906 29.281 1.28 1 96.38 68 MET B N 1
ATOM 2450 C CA . MET B 1 68 ? 14.414 29.109 -0.083 1 96.38 68 MET B CA 1
ATOM 2451 C C . MET B 1 68 ? 12.898 29.016 -0.105 1 96.38 68 MET B C 1
ATOM 2453 O O . MET B 1 68 ? 12.242 29.672 -0.92 1 96.38 68 MET B O 1
ATOM 2457 N N . ILE B 1 69 ? 12.367 28.281 0.781 1 97.56 69 ILE B N 1
ATOM 2458 C CA . ILE B 1 69 ? 10.922 28.047 0.796 1 97.56 69 ILE B CA 1
ATOM 2459 C C . ILE B 1 69 ? 10.203 29.297 1.287 1 97.56 69 ILE B C 1
ATOM 2461 O O . ILE B 1 69 ? 9.133 29.641 0.781 1 97.56 69 ILE B O 1
ATOM 2465 N N . LYS B 1 70 ? 10.719 30 2.266 1 97.88 70 LYS B N 1
ATOM 2466 C CA . LYS B 1 70 ? 10.164 31.266 2.705 1 97.88 70 LYS B CA 1
ATOM 2467 C C . LYS B 1 70 ? 10.047 32.25 1.541 1 97.88 70 LYS B C 1
ATOM 2469 O O . LYS B 1 70 ? 9.008 32.875 1.357 1 97.88 70 LYS B O 1
ATOM 2474 N N . ALA B 1 71 ? 11.109 32.312 0.792 1 98.06 71 ALA B N 1
ATOM 2475 C CA . ALA B 1 71 ? 11.125 33.219 -0.349 1 98.06 71 ALA B CA 1
ATOM 2476 C C . ALA B 1 71 ? 10.07 32.812 -1.379 1 98.06 71 ALA B C 1
ATOM 2478 O O . ALA B 1 71 ? 9.375 33.688 -1.93 1 98.06 71 ALA B O 1
ATOM 2479 N N . LYS B 1 72 ? 9.961 31.609 -1.597 1 97.38 72 LYS B N 1
ATOM 2480 C CA . LYS B 1 72 ? 9.031 31.094 -2.6 1 97.38 72 LYS B CA 1
ATOM 2481 C C . LYS B 1 72 ? 7.59 31.438 -2.25 1 97.38 72 LYS B C 1
ATOM 2483 O O . LYS B 1 72 ? 6.77 31.688 -3.139 1 97.38 72 LYS B O 1
ATOM 2488 N N . HIS B 1 73 ? 7.305 31.406 -0.957 1 98.06 73 HIS B N 1
ATOM 2489 C CA . HIS B 1 73 ? 5.918 31.594 -0.552 1 98.06 73 HIS B CA 1
ATOM 2490 C C . HIS B 1 73 ? 5.73 32.938 0.153 1 98.06 73 HIS B C 1
ATOM 2492 O O . HIS B 1 73 ? 4.777 33.125 0.913 1 98.06 73 HIS B O 1
ATOM 2498 N N . SER B 1 74 ? 6.586 33.875 -0.13 1 96.94 74 SER B N 1
ATOM 2499 C CA . SER B 1 74 ? 6.613 35.156 0.559 1 96.94 74 SER B CA 1
ATOM 2500 C C . SER B 1 74 ? 5.379 36 0.223 1 96.94 74 SER B C 1
ATOM 2502 O O . SER B 1 74 ? 4.977 36.875 1.002 1 96.94 74 SER B O 1
ATOM 2504 N N . ASP B 1 75 ? 4.715 35.688 -0.844 1 96.56 75 ASP B N 1
ATOM 2505 C CA . ASP B 1 75 ? 3.607 36.5 -1.308 1 96.56 75 ASP B CA 1
ATOM 2506 C C . ASP B 1 75 ? 2.271 35.969 -0.794 1 96.56 75 ASP B C 1
ATOM 2508 O O . ASP B 1 75 ? 1.218 36.531 -1.083 1 96.56 75 ASP B O 1
ATOM 2512 N N . ASN B 1 76 ? 2.268 34.906 -0.109 1 97.44 76 ASN B N 1
ATOM 2513 C CA . ASN B 1 76 ? 1.036 34.312 0.406 1 97.44 76 ASN B CA 1
ATOM 2514 C C . ASN B 1 76 ? 0.974 34.375 1.929 1 97.44 76 ASN B C 1
ATOM 2516 O O . ASN B 1 76 ? 1.652 33.625 2.619 1 97.44 76 ASN B O 1
ATOM 2520 N N . HIS B 1 77 ? 0.119 35.219 2.41 1 96.06 77 HIS B N 1
ATOM 2521 C CA . HIS B 1 77 ? 0.055 35.5 3.836 1 96.06 77 HIS B CA 1
ATOM 2522 C C . HIS B 1 77 ? -0.567 34.344 4.617 1 96.06 77 HIS B C 1
ATOM 2524 O O . HIS B 1 77 ? -0.48 34.312 5.844 1 96.06 77 HIS B O 1
ATOM 2530 N N . ILE B 1 78 ? -1.175 33.438 3.99 1 97.69 78 ILE B N 1
ATOM 2531 C CA . ILE B 1 78 ? -1.815 32.312 4.641 1 97.69 78 ILE B CA 1
ATOM 2532 C C . ILE B 1 78 ? -0.768 31.25 4.984 1 97.69 78 ILE B C 1
ATOM 2534 O O . ILE B 1 78 ? -1.014 30.359 5.809 1 97.69 78 ILE B O 1
ATOM 2538 N N . ILE B 1 79 ? 0.424 31.328 4.363 1 98.62 79 ILE B N 1
ATOM 2539 C CA . ILE B 1 79 ? 1.471 30.328 4.543 1 98.62 79 ILE B CA 1
ATOM 2540 C C . ILE B 1 79 ? 2.523 30.859 5.516 1 98.62 79 ILE B C 1
ATOM 2542 O O . ILE B 1 79 ? 3.045 31.969 5.344 1 98.62 79 ILE B O 1
ATOM 2546 N N . LYS B 1 80 ? 2.746 30.156 6.508 1 98.56 80 LYS B N 1
ATOM 2547 C CA . LYS B 1 80 ? 3.857 30.422 7.418 1 98.56 80 LYS B CA 1
ATOM 2548 C C . LYS B 1 80 ? 4.887 29.297 7.375 1 98.56 80 LYS B C 1
ATOM 2550 O O . LYS B 1 80 ? 4.582 28.156 7.738 1 98.56 80 LYS B O 1
ATOM 2555 N N . VAL B 1 81 ? 6.109 29.625 6.996 1 98.5 81 VAL B N 1
ATOM 2556 C CA . VAL B 1 81 ? 7.176 28.625 6.883 1 98.5 81 VAL B CA 1
ATOM 2557 C C . VAL B 1 81 ? 8.023 28.641 8.156 1 98.5 81 VAL B C 1
ATOM 2559 O O . VAL B 1 81 ? 8.492 29.688 8.586 1 98.5 81 VAL B O 1
ATOM 2562 N N . ILE B 1 82 ? 8.164 27.5 8.75 1 98.19 82 ILE B N 1
ATOM 2563 C CA . ILE B 1 82 ? 8.984 27.422 9.953 1 98.19 82 ILE B CA 1
ATOM 2564 C C . ILE B 1 82 ? 9.93 26.219 9.852 1 98.19 82 ILE B C 1
ATOM 2566 O O . ILE B 1 82 ? 9.766 25.359 8.984 1 98.19 82 ILE B O 1
ATOM 2570 N N . VAL B 1 83 ? 10.891 26.188 10.734 1 97.31 83 VAL B N 1
ATOM 2571 C CA . VAL B 1 83 ? 11.883 25.109 10.758 1 97.31 83 VAL B CA 1
ATOM 2572 C C . VAL B 1 83 ? 11.359 23.953 11.602 1 97.31 83 VAL B C 1
ATOM 2574 O O . VAL B 1 83 ? 10.766 24.156 12.664 1 97.31 83 VAL B O 1
ATOM 2577 N N . GLY B 1 84 ? 11.508 22.766 11.047 1 94.44 84 GLY B N 1
ATOM 2578 C CA . GLY B 1 84 ? 11.156 21.562 11.773 1 94.44 84 GLY B CA 1
ATOM 2579 C C . GLY B 1 84 ? 12.305 20.984 12.578 1 94.44 84 GLY B C 1
ATOM 2580 O O . GLY B 1 84 ? 13.336 21.641 12.742 1 94.44 84 GLY B O 1
ATOM 2581 N N . SER B 1 85 ? 12.062 19.797 13.172 1 89.44 85 SER B N 1
ATOM 2582 C CA . SER B 1 85 ? 13.062 19.109 13.992 1 89.44 85 SER B CA 1
ATOM 2583 C C . SER B 1 85 ? 13.953 18.203 13.141 1 89.44 85 SER B C 1
ATOM 2585 O O . SER B 1 85 ? 13.5 17.656 12.133 1 89.44 85 SER B O 1
ATOM 2587 N N . LYS B 1 86 ? 15.18 18.078 13.562 1 86.12 86 LYS B N 1
ATOM 2588 C CA . LYS B 1 86 ? 16.109 17.156 12.922 1 86.12 86 LYS B CA 1
ATOM 2589 C C . LYS B 1 86 ? 15.969 15.742 13.5 1 86.12 86 LYS B C 1
ATOM 2591 O O . LYS B 1 86 ? 16.516 14.781 12.945 1 86.12 86 LYS B O 1
ATOM 2596 N N . ILE B 1 87 ? 15.234 15.688 14.477 1 81.62 87 ILE B N 1
ATOM 2597 C CA . ILE B 1 87 ? 15.188 14.43 15.219 1 81.62 87 ILE B CA 1
ATOM 2598 C C . ILE B 1 87 ? 14.086 13.531 14.648 1 81.62 87 ILE B C 1
ATOM 2600 O O . ILE B 1 87 ? 14.359 12.406 14.234 1 81.62 87 ILE B O 1
ATOM 2604 N N . ASN B 1 88 ? 12.852 14.031 14.656 1 82.25 88 ASN B N 1
ATOM 2605 C CA . ASN B 1 88 ? 11.758 13.219 14.125 1 82.25 88 ASN B CA 1
ATOM 2606 C C . ASN B 1 88 ? 10.57 14.078 13.719 1 82.25 88 ASN B C 1
ATOM 2608 O O . ASN B 1 88 ? 10.516 15.266 14.039 1 82.25 88 ASN B O 1
ATOM 2612 N N . ARG B 1 89 ? 9.703 13.5 13.016 1 85.19 89 ARG B N 1
ATOM 2613 C CA . ARG B 1 89 ? 8.5 14.125 12.461 1 85.19 89 ARG B CA 1
ATOM 2614 C C . ARG B 1 89 ? 7.613 14.68 13.578 1 85.19 89 ARG B C 1
ATOM 2616 O O . ARG B 1 89 ? 7.008 15.742 13.422 1 85.19 89 ARG B O 1
ATOM 2623 N N . HIS B 1 90 ? 7.535 14 14.68 1 82.81 90 HIS B N 1
ATOM 2624 C CA . HIS B 1 90 ? 6.684 14.406 15.789 1 82.81 90 HIS B CA 1
ATOM 2625 C C . HIS B 1 90 ? 7.145 15.734 16.391 1 82.81 90 HIS B C 1
ATOM 2627 O O . HIS B 1 90 ? 6.32 16.594 16.688 1 82.81 90 HIS B O 1
ATOM 2633 N N . LEU B 1 91 ? 8.359 15.82 16.5 1 86.19 91 LEU B N 1
ATOM 2634 C CA . LEU B 1 91 ? 8.898 17.062 17.062 1 86.19 91 LEU B CA 1
ATOM 2635 C C . LEU B 1 91 ? 8.688 18.219 16.094 1 86.19 91 LEU B C 1
ATOM 2637 O O . LEU B 1 91 ? 8.484 19.359 16.531 1 86.19 91 LEU B O 1
ATOM 2641 N N . SER B 1 92 ? 8.703 17.938 14.805 1 90.56 92 SER B N 1
ATOM 2642 C CA . SER B 1 92 ? 8.359 18.969 13.836 1 90.56 92 SER B CA 1
ATOM 2643 C C . SER B 1 92 ? 6.922 19.453 14.023 1 90.56 92 SER B C 1
ATOM 2645 O O . SER B 1 92 ? 6.648 20.656 13.938 1 90.56 92 SER B O 1
ATOM 2647 N N . PHE B 1 93 ? 6.062 18.547 14.32 1 91.31 93 PHE B N 1
ATOM 2648 C CA . PHE B 1 93 ? 4.676 18.891 14.625 1 91.31 93 PHE B CA 1
ATOM 2649 C C . PHE B 1 93 ? 4.598 19.766 15.867 1 91.31 93 PHE B C 1
ATOM 2651 O O . PHE B 1 93 ? 3.885 20.766 15.883 1 91.31 93 PHE B O 1
ATOM 2658 N N . ILE B 1 94 ? 5.363 19.406 16.828 1 89.06 94 ILE B N 1
ATOM 2659 C CA . ILE B 1 94 ? 5.363 20.125 18.094 1 89.06 94 ILE B CA 1
ATOM 2660 C C . ILE B 1 94 ? 5.871 21.547 17.891 1 89.06 94 ILE B C 1
ATOM 2662 O O . ILE B 1 94 ? 5.387 22.484 18.531 1 89.06 94 ILE B O 1
ATOM 2666 N N . HIS B 1 95 ? 6.844 21.75 17 1 91.94 95 HIS B N 1
ATOM 2667 C CA . HIS B 1 95 ? 7.32 23.078 16.688 1 91.94 95 HIS B CA 1
ATOM 2668 C C . HIS B 1 95 ? 6.184 23.969 16.203 1 91.94 95 HIS B C 1
ATOM 2670 O O . HIS B 1 95 ? 6.07 25.125 16.625 1 91.94 95 HIS B O 1
ATOM 2676 N N . ALA B 1 96 ? 5.371 23.438 15.367 1 94.56 96 ALA B N 1
ATOM 2677 C CA . ALA B 1 96 ? 4.238 24.188 14.844 1 94.56 96 ALA B CA 1
ATOM 2678 C C . ALA B 1 96 ? 3.229 24.5 15.945 1 94.56 96 ALA B C 1
ATOM 2680 O O . ALA B 1 96 ? 2.721 25.609 16.031 1 94.56 96 ALA B O 1
ATOM 2681 N N . ILE B 1 97 ? 2.982 23.516 16.797 1 92.81 97 ILE B N 1
ATOM 2682 C CA . ILE B 1 97 ? 2.035 23.688 17.891 1 92.81 97 ILE B CA 1
ATOM 2683 C C . ILE B 1 97 ? 2.543 24.766 18.844 1 92.81 97 ILE B C 1
ATOM 2685 O O . ILE B 1 97 ? 1.783 25.641 19.281 1 92.81 97 ILE B O 1
ATOM 2689 N N . ASN B 1 98 ? 3.775 24.672 19.156 1 92.56 98 ASN B N 1
ATOM 2690 C CA . ASN B 1 98 ? 4.367 25.672 20.047 1 92.56 98 ASN B CA 1
ATOM 2691 C C . ASN B 1 98 ? 4.254 27.078 19.469 1 92.56 98 ASN B C 1
ATOM 2693 O O . ASN B 1 98 ? 3.977 28.031 20.188 1 92.56 98 ASN B O 1
ATOM 2697 N N . ASP B 1 99 ? 4.512 27.172 18.203 1 95.5 99 ASP B N 1
ATOM 2698 C CA . ASP B 1 99 ? 4.375 28.469 17.547 1 95.5 99 ASP B CA 1
ATOM 2699 C C . ASP B 1 99 ? 2.936 28.969 17.609 1 95.5 99 ASP B C 1
ATOM 2701 O O . ASP B 1 99 ? 2.693 30.141 17.875 1 95.5 99 ASP B O 1
ATOM 2705 N N . LEU B 1 100 ? 2.012 28.109 17.422 1 95 100 LEU B N 1
ATOM 2706 C CA . LEU B 1 100 ? 0.593 28.438 17.5 1 95 100 LEU B CA 1
ATOM 2707 C C . LEU B 1 100 ? 0.226 28.969 18.875 1 95 100 LEU B C 1
ATOM 2709 O O . LEU B 1 100 ? -0.479 29.969 19 1 95 100 LEU B O 1
ATOM 2713 N N . ILE B 1 101 ? 0.724 28.281 19.828 1 93.06 101 ILE B N 1
ATOM 2714 C CA . ILE B 1 101 ? 0.468 28.672 21.203 1 93.06 101 ILE B CA 1
ATOM 2715 C C . ILE B 1 101 ? 1.07 30.062 21.469 1 93.06 101 ILE B C 1
ATOM 2717 O O . ILE B 1 101 ? 0.409 30.938 22.047 1 93.06 101 ILE B O 1
ATOM 2721 N N . ALA B 1 102 ? 2.275 30.219 21.047 1 95.06 102 ALA B N 1
ATOM 2722 C CA . ALA B 1 102 ? 2.988 31.469 21.266 1 95.06 102 ALA B CA 1
ATOM 2723 C C . ALA B 1 102 ? 2.27 32.625 20.594 1 95.06 102 ALA B C 1
ATOM 2725 O O . ALA B 1 102 ? 2.312 33.75 21.078 1 95.06 102 ALA B O 1
ATOM 2726 N N . CYS B 1 103 ? 1.589 32.375 19.516 1 95.62 103 CYS B N 1
ATOM 2727 C CA . CYS B 1 103 ? 0.883 33.406 18.75 1 95.62 103 CYS B CA 1
ATOM 2728 C C . CYS B 1 103 ? -0.491 33.656 19.359 1 95.62 103 CYS B C 1
ATOM 2730 O O . CYS B 1 103 ? -1.236 34.5 18.844 1 95.62 103 CYS B O 1
ATOM 2732 N N . GLY B 1 104 ? -0.984 32.906 20.344 1 93.5 104 GLY B N 1
ATOM 2733 C CA . GLY B 1 104 ? -2.18 33.219 21.125 1 93.5 104 GLY B CA 1
ATOM 2734 C C . GLY B 1 104 ? -3.438 32.594 20.531 1 93.5 104 GLY B C 1
ATOM 2735 O O . GLY B 1 104 ? -4.535 33.125 20.719 1 93.5 104 GLY B O 1
ATOM 2736 N N . TYR B 1 105 ? -3.275 31.562 19.766 1 94.44 105 TYR B N 1
ATOM 2737 C CA . TYR B 1 105 ? -4.461 30.875 19.25 1 94.44 105 TYR B CA 1
ATOM 2738 C C . TYR B 1 105 ? -5.254 30.234 20.375 1 94.44 105 TYR B C 1
ATOM 2740 O O . TYR B 1 105 ? -4.676 29.766 21.359 1 94.44 105 TYR B O 1
ATOM 2748 N N . ASP B 1 106 ? -6.535 30.219 20.188 1 92.94 106 ASP B N 1
ATOM 2749 C CA . ASP B 1 106 ? -7.438 29.734 21.219 1 92.94 106 ASP B CA 1
ATOM 2750 C C . ASP B 1 106 ? -7.469 28.203 21.266 1 92.94 106 ASP B C 1
ATOM 2752 O O . ASP B 1 106 ? -7.148 27.547 20.266 1 92.94 106 ASP B O 1
ATOM 2756 N N . ASP B 1 107 ? -7.961 27.672 22.344 1 91.81 107 ASP B N 1
ATOM 2757 C CA . ASP B 1 107 ? -8.062 26.234 22.594 1 91.81 107 ASP B CA 1
ATOM 2758 C C . ASP B 1 107 ? -9.008 25.562 21.609 1 91.81 107 ASP B C 1
ATOM 2760 O O . ASP B 1 107 ? -8.852 24.375 21.297 1 91.81 107 ASP B O 1
ATOM 2764 N N . GLN B 1 108 ? -9.844 26.344 21.078 1 94.19 108 GLN B N 1
ATOM 2765 C CA . GLN B 1 108 ? -10.859 25.797 20.188 1 94.19 108 GLN B CA 1
ATOM 2766 C C . GLN B 1 108 ? -10.406 25.859 18.734 1 94.19 108 GLN B C 1
ATOM 2768 O O . GLN B 1 108 ? -11.203 25.641 17.828 1 94.19 108 GLN B O 1
ATOM 2773 N N . THR B 1 109 ? -9.148 26.062 18.562 1 96.56 109 THR B N 1
ATOM 2774 C CA . THR B 1 109 ? -8.586 26.031 17.219 1 96.56 109 THR B CA 1
ATOM 2775 C C . THR B 1 109 ? -8.508 24.609 16.688 1 96.56 109 THR B C 1
ATOM 2777 O O . THR B 1 109 ? -8.039 23.703 17.375 1 96.56 109 THR B O 1
ATOM 2780 N N . LYS B 1 110 ? -9.055 24.359 15.453 1 97 110 LYS B N 1
ATOM 2781 C CA . LYS B 1 110 ? -8.922 23.078 14.773 1 97 110 LYS B CA 1
ATOM 2782 C C . LYS B 1 110 ? -7.57 22.953 14.07 1 97 110 LYS B C 1
ATOM 2784 O O . LYS B 1 110 ? -7.09 23.922 13.477 1 97 110 LYS B O 1
ATOM 2789 N N . ILE B 1 111 ? -7.035 21.766 14.188 1 95.75 111 ILE B N 1
ATOM 2790 C CA . ILE B 1 111 ? -5.738 21.516 13.578 1 95.75 111 ILE B CA 1
ATOM 2791 C C . ILE B 1 111 ? -5.84 20.328 12.625 1 95.75 111 ILE B C 1
ATOM 2793 O O . ILE B 1 111 ? -6.402 19.281 12.977 1 95.75 111 ILE B O 1
ATOM 2797 N N . VAL B 1 112 ? -5.391 20.531 11.406 1 96.88 112 VAL B N 1
ATOM 2798 C CA . VAL B 1 112 ? -5.199 19.422 10.469 1 96.88 112 VAL B CA 1
ATOM 2799 C C . VAL B 1 112 ? -3.711 19.266 10.156 1 96.88 112 VAL B C 1
ATOM 2801 O O . VAL B 1 112 ? -3.053 20.203 9.727 1 96.88 112 VAL B O 1
ATOM 2804 N N . VAL B 1 113 ? -3.166 18.109 10.438 1 96.06 113 VAL B N 1
ATOM 2805 C CA . VAL B 1 113 ? -1.756 17.828 10.172 1 96.06 113 VAL B CA 1
ATOM 2806 C C . VAL B 1 113 ? -1.627 16.828 9.039 1 96.06 113 VAL B C 1
ATOM 2808 O O . VAL B 1 113 ? -2.406 15.875 8.953 1 96.06 113 VAL B O 1
ATOM 2811 N N . HIS B 1 114 ? -0.647 17.031 8.172 1 96.75 114 HIS B N 1
ATOM 2812 C CA . HIS B 1 114 ? -0.488 16.203 6.988 1 96.75 114 HIS B CA 1
ATOM 2813 C C . HIS B 1 114 ? 0.984 16.016 6.633 1 96.75 114 HIS B C 1
ATOM 2815 O O . HIS B 1 114 ? 1.769 16.969 6.723 1 96.75 114 HIS B O 1
ATOM 2821 N N . ASP B 1 115 ? 1.313 14.812 6.297 1 95.44 115 ASP B N 1
ATOM 2822 C CA . ASP B 1 115 ? 2.643 14.523 5.766 1 95.44 115 ASP B CA 1
ATOM 2823 C C . ASP B 1 115 ? 2.748 14.938 4.301 1 95.44 115 ASP B C 1
ATOM 2825 O O . ASP B 1 115 ? 2.033 14.406 3.447 1 95.44 115 ASP B O 1
ATOM 2829 N N . SER B 1 116 ? 3.723 15.766 4.016 1 96.69 116 SER B N 1
ATOM 2830 C CA . SER B 1 116 ? 3.896 16.188 2.625 1 96.69 116 SER B CA 1
ATOM 2831 C C . SER B 1 116 ? 4.289 15 1.742 1 96.69 116 SER B C 1
ATOM 2833 O O . SER B 1 116 ? 4.113 15.047 0.522 1 96.69 116 SER B O 1
ATOM 2835 N N . ALA B 1 117 ? 4.754 13.961 2.35 1 95.38 117 ALA B N 1
ATOM 2836 C CA . ALA B 1 117 ? 5.148 12.758 1.619 1 95.38 117 ALA B CA 1
ATOM 2837 C C . ALA B 1 117 ? 3.922 12 1.113 1 95.38 117 ALA B C 1
ATOM 2839 O O . ALA B 1 117 ? 4.051 11.039 0.353 1 95.38 117 ALA B O 1
ATOM 2840 N N . ARG B 1 118 ? 2.764 12.406 1.493 1 96.38 118 ARG B N 1
ATOM 2841 C CA . ARG B 1 118 ? 1.506 11.844 1.013 1 96.38 118 ARG B CA 1
ATOM 2842 C C . ARG B 1 118 ? 0.772 12.828 0.111 1 96.38 118 ARG B C 1
ATOM 2844 O O . ARG B 1 118 ? -0.319 13.297 0.449 1 96.38 118 ARG B O 1
ATOM 2851 N N . PRO B 1 119 ? 1.305 13.039 -1.036 1 97.31 119 PRO B N 1
ATOM 2852 C CA . PRO B 1 119 ? 0.833 14.164 -1.843 1 97.31 119 PRO B CA 1
ATOM 2853 C C . PRO B 1 119 ? -0.49 13.875 -2.547 1 97.31 119 PRO B C 1
ATOM 2855 O O . PRO B 1 119 ? -1.108 14.789 -3.107 1 97.31 119 PRO B O 1
ATOM 2858 N N . ASN B 1 120 ? -0.939 12.617 -2.549 1 94.75 120 ASN B N 1
ATOM 2859 C CA . ASN B 1 120 ? -2.174 12.273 -3.244 1 94.75 120 ASN B CA 1
ATOM 2860 C C . ASN B 1 120 ? -3.396 12.492 -2.361 1 94.75 120 ASN B C 1
ATOM 2862 O O . ASN B 1 120 ? -4.047 11.531 -1.943 1 94.75 120 ASN B O 1
ATOM 2866 N N . ILE B 1 121 ? -3.744 13.773 -2.152 1 96.12 121 ILE B N 1
ATOM 2867 C CA . ILE B 1 121 ? -4.922 14.109 -1.36 1 96.12 121 ILE B CA 1
ATOM 2868 C C . ILE B 1 121 ? -5.801 15.094 -2.133 1 96.12 121 ILE B C 1
ATOM 2870 O O . ILE B 1 121 ? -5.375 15.648 -3.146 1 96.12 121 ILE B O 1
ATOM 2874 N N . ASN B 1 122 ? -7.031 15.211 -1.697 1 95.38 122 ASN B N 1
ATOM 2875 C CA . ASN B 1 122 ? -7.945 16.188 -2.27 1 95.38 122 ASN B CA 1
ATOM 2876 C C . ASN B 1 122 ? -8.68 16.969 -1.186 1 95.38 122 ASN B C 1
ATOM 2878 O O . ASN B 1 122 ? -8.461 16.75 0.006 1 95.38 122 ASN B O 1
ATOM 2882 N N . GLN B 1 123 ? -9.5 17.875 -1.63 1 97.38 123 GLN B N 1
ATOM 2883 C CA . GLN B 1 123 ? -10.172 18.781 -0.697 1 97.38 123 GLN B CA 1
ATOM 2884 C C . GLN B 1 123 ? -11.211 18.047 0.134 1 97.38 123 GLN B C 1
ATOM 2886 O O . GLN B 1 123 ? -11.445 18.375 1.297 1 97.38 123 GLN B O 1
ATOM 2891 N N . THR B 1 124 ? -11.734 17.016 -0.413 1 96.12 124 THR B N 1
ATOM 2892 C CA . THR B 1 124 ? -12.797 16.281 0.262 1 96.12 124 THR B CA 1
ATOM 2893 C C . THR B 1 124 ? -12.273 15.633 1.544 1 96.12 124 THR B C 1
ATOM 2895 O O . THR B 1 124 ? -12.93 15.688 2.586 1 96.12 124 THR B O 1
ATOM 2898 N N . ILE B 1 125 ? -11.078 15.102 1.483 1 96.06 125 ILE B N 1
ATOM 2899 C CA . ILE B 1 125 ? -10.555 14.422 2.66 1 96.06 125 ILE B CA 1
ATOM 2900 C C . ILE B 1 125 ? -10.242 15.445 3.752 1 96.06 125 ILE B C 1
ATOM 2902 O O . ILE B 1 125 ? -10.406 15.156 4.941 1 96.06 125 ILE B O 1
ATOM 2906 N N . LEU B 1 126 ? -9.852 16.656 3.375 1 97.69 126 LEU B N 1
ATOM 2907 C CA . LEU B 1 126 ? -9.609 17.734 4.332 1 97.69 126 LEU B CA 1
ATOM 2908 C C . LEU B 1 126 ? -10.906 18.141 5.02 1 97.69 126 LEU B C 1
ATOM 2910 O O . LEU B 1 126 ? -10.953 18.25 6.246 1 97.69 126 LEU B O 1
ATOM 2914 N N . SER B 1 127 ? -11.93 18.297 4.195 1 97.44 127 SER B N 1
ATOM 2915 C CA . SER B 1 127 ? -13.234 18.672 4.738 1 97.44 127 SER B CA 1
ATOM 2916 C C . SER B 1 127 ? -13.789 17.578 5.645 1 97.44 127 SER B C 1
ATOM 2918 O O . SER B 1 127 ? -14.367 17.875 6.695 1 97.44 127 SER B O 1
ATOM 2920 N N . ASP B 1 128 ? -13.617 16.344 5.219 1 96.31 128 ASP B N 1
ATOM 2921 C CA . ASP B 1 128 ? -14.109 15.227 6.016 1 96.31 128 ASP B CA 1
ATOM 2922 C C . ASP B 1 128 ? -13.461 15.211 7.398 1 96.31 128 ASP B C 1
ATOM 2924 O O . ASP B 1 128 ? -14.141 15.008 8.406 1 96.31 128 ASP B O 1
ATOM 2928 N N . CYS B 1 129 ? -12.188 15.43 7.449 1 95.75 129 CYS B N 1
ATOM 2929 C CA . CYS B 1 129 ? -11.461 15.445 8.711 1 95.75 129 CYS B CA 1
ATOM 2930 C C . CYS B 1 129 ? -11.969 16.562 9.609 1 95.75 129 CYS B C 1
ATOM 2932 O O . CYS B 1 129 ? -12.234 16.344 10.797 1 95.75 129 CYS B O 1
ATOM 2934 N N . LEU B 1 130 ? -12.133 17.734 9.039 1 97.12 130 LEU B N 1
ATOM 2935 C CA . LEU B 1 130 ? -12.562 18.891 9.805 1 97.12 130 LEU B CA 1
ATOM 2936 C C . LEU B 1 130 ? -13.992 18.719 10.305 1 97.12 130 LEU B C 1
ATOM 2938 O O . LEU B 1 130 ? -14.289 19.016 11.469 1 97.12 130 LEU B O 1
ATOM 2942 N N . ASN B 1 131 ? -14.859 18.234 9.414 1 97.06 131 ASN B N 1
ATOM 2943 C CA . ASN B 1 131 ? -16.25 18.031 9.797 1 97.06 131 ASN B CA 1
ATOM 2944 C C . ASN B 1 131 ? -16.375 17.016 10.93 1 97.06 131 ASN B C 1
ATOM 2946 O O . ASN B 1 131 ? -17.219 17.156 11.812 1 97.06 131 ASN B O 1
ATOM 2950 N N . ALA B 1 132 ? -15.57 16.047 10.93 1 95.94 132 ALA B N 1
ATOM 2951 C CA . ALA B 1 132 ? -15.609 15.008 11.953 1 95.94 132 ALA B CA 1
ATOM 2952 C C . ALA B 1 132 ? -15.266 15.578 13.328 1 95.94 132 ALA B C 1
ATOM 2954 O O . ALA B 1 132 ? -15.734 15.078 14.352 1 95.94 132 ALA B O 1
ATOM 2955 N N . LEU B 1 133 ? -14.484 16.625 13.391 1 94.19 133 LEU B N 1
ATOM 2956 C CA . LEU B 1 133 ? -14.086 17.234 14.648 1 94.19 133 LEU B CA 1
ATOM 2957 C C . LEU B 1 133 ? -15.289 17.828 15.375 1 94.19 133 LEU B C 1
ATOM 2959 O O . LEU B 1 133 ? -15.227 18.109 16.578 1 94.19 133 LEU B O 1
ATOM 2963 N N . ASP B 1 134 ? -16.344 18.078 14.648 1 94.38 134 ASP B N 1
ATOM 2964 C CA . ASP B 1 134 ? -17.562 18.562 15.289 1 94.38 134 ASP B CA 1
ATOM 2965 C C . ASP B 1 134 ? -18.109 17.531 16.281 1 94.38 134 ASP B C 1
ATOM 2967 O O . ASP B 1 134 ? -18.875 17.891 17.188 1 94.38 134 ASP B O 1
ATOM 2971 N N . HIS B 1 135 ? -17.672 16.312 16.141 1 94.56 135 HIS B N 1
ATOM 2972 C CA . HIS B 1 135 ? -18.234 15.258 16.953 1 94.56 135 HIS B CA 1
ATOM 2973 C C . HIS B 1 135 ? -17.141 14.516 17.719 1 94.56 135 HIS B C 1
ATOM 2975 O O . HIS B 1 135 ? -17.422 13.805 18.688 1 94.56 135 HIS B O 1
ATOM 2981 N N . TYR B 1 136 ? -15.922 14.656 17.297 1 91 136 TYR B N 1
ATOM 2982 C CA . TYR B 1 136 ? -14.82 13.891 17.875 1 91 136 TYR B CA 1
ATOM 2983 C C . TYR B 1 136 ? -13.641 14.797 18.219 1 91 136 TYR B C 1
ATOM 2985 O O . TYR B 1 136 ? -13.516 15.891 17.672 1 91 136 TYR B O 1
ATOM 2993 N N . GLN B 1 137 ? -12.766 14.32 19.062 1 88.12 137 GLN B N 1
ATOM 2994 C CA . GLN B 1 137 ? -11.625 15.117 19.5 1 88.12 137 GLN B CA 1
ATOM 2995 C C . GLN B 1 137 ? -10.406 14.859 18.609 1 88.12 137 GLN B C 1
ATOM 2997 O O . GLN B 1 137 ? -9.508 15.695 18.531 1 88.12 137 GLN B O 1
ATOM 3002 N N . CYS B 1 138 ? -10.375 13.703 18.062 1 89.38 138 CYS B N 1
ATOM 3003 C CA . CYS B 1 138 ? -9.273 13.305 17.203 1 89.38 138 CYS B CA 1
ATOM 3004 C C . CYS B 1 138 ? -9.773 12.445 16.047 1 89.38 138 CYS B C 1
ATOM 3006 O O . CYS B 1 138 ? -10.617 11.57 16.234 1 89.38 138 CYS B O 1
ATOM 3008 N N . VAL B 1 139 ? -9.258 12.828 14.906 1 91.69 139 VAL B N 1
ATOM 3009 C CA . VAL B 1 139 ? -9.68 12.141 13.688 1 91.69 139 VAL B CA 1
ATOM 3010 C C . VAL B 1 139 ? -8.445 11.688 12.906 1 91.69 139 VAL B C 1
ATOM 3012 O O . VAL B 1 139 ? -7.469 12.43 12.781 1 91.69 139 VAL B O 1
ATOM 3015 N N . SER B 1 140 ? -8.453 10.43 12.469 1 91.62 140 SER B N 1
ATOM 3016 C CA . SER B 1 140 ? -7.371 9.891 11.648 1 91.62 140 SER B CA 1
ATOM 3017 C C . SER B 1 140 ? -7.914 9.102 10.469 1 91.62 140 SER B C 1
ATOM 3019 O O . SER B 1 140 ? -8.961 8.453 10.57 1 91.62 140 SER B O 1
ATOM 3021 N N . LEU B 1 141 ? -7.199 9.203 9.414 1 93.19 141 LEU B N 1
ATOM 3022 C CA . LEU B 1 141 ? -7.547 8.414 8.234 1 93.19 141 LEU B CA 1
ATOM 3023 C C . LEU B 1 141 ? -6.871 7.043 8.281 1 93.19 141 LEU B C 1
ATOM 3025 O O . LEU B 1 141 ? -5.832 6.879 8.922 1 93.19 141 LEU B O 1
ATOM 3029 N N . TYR B 1 142 ? -7.551 6.094 7.645 1 92.06 142 TYR B N 1
ATOM 3030 C CA . TYR B 1 142 ? -6.918 4.785 7.539 1 92.06 142 TYR B CA 1
ATOM 3031 C C . TYR B 1 142 ? -7.359 4.066 6.27 1 92.06 142 TYR B C 1
ATOM 3033 O O . TYR B 1 142 ? -8.305 4.496 5.605 1 92.06 142 TYR B O 1
ATOM 3041 N N . GLN B 1 143 ? -6.613 3.055 5.938 1 91.56 143 GLN B N 1
ATOM 3042 C CA . GLN B 1 143 ? -6.98 2.098 4.902 1 91.56 143 GLN B CA 1
ATOM 3043 C C . GLN B 1 143 ? -6.867 0.664 5.41 1 91.56 143 GLN B C 1
ATOM 3045 O O . GLN B 1 143 ? -6.047 0.37 6.277 1 91.56 143 GLN B O 1
ATOM 3050 N N . ASP B 1 144 ? -7.691 -0.174 4.855 1 91.12 144 ASP B N 1
ATOM 3051 C CA . ASP B 1 144 ? -7.57 -1.603 5.129 1 91.12 144 ASP B CA 1
ATOM 3052 C C . ASP B 1 144 ? -6.348 -2.193 4.434 1 91.12 144 ASP B C 1
ATOM 3054 O O . ASP B 1 144 ? -5.84 -1.62 3.467 1 91.12 144 ASP B O 1
ATOM 3058 N N . ILE B 1 145 ? -5.93 -3.258 4.988 1 91.81 145 ILE B N 1
ATOM 3059 C CA . ILE B 1 145 ? -4.785 -3.957 4.41 1 91.81 145 ILE B CA 1
ATOM 3060 C C . ILE B 1 145 ? -5.266 -5.188 3.648 1 91.81 145 ILE B C 1
ATOM 3062 O O . ILE B 1 145 ? -5.996 -6.02 4.195 1 91.81 145 ILE B O 1
ATOM 3066 N N . ALA B 1 146 ? -4.855 -5.297 2.438 1 88.62 146 ALA B N 1
ATOM 3067 C CA . ALA B 1 146 ? -5.309 -6.379 1.571 1 88.62 146 ALA B CA 1
ATOM 3068 C C . ALA B 1 146 ? -4.383 -7.586 1.672 1 88.62 146 ALA B C 1
ATOM 3070 O O . ALA B 1 146 ? -4.824 -8.734 1.553 1 88.62 146 ALA B O 1
ATOM 3071 N N . SER B 1 147 ? -3.182 -7.398 2.002 1 90.88 147 SER B N 1
ATOM 3072 C CA . SER B 1 147 ? -2.168 -8.445 2.006 1 90.88 147 SER B CA 1
ATOM 3073 C C . SER B 1 147 ? -2.033 -9.078 3.387 1 90.88 147 SER B C 1
ATOM 3075 O O . SER B 1 147 ? -2.379 -8.461 4.395 1 90.88 147 SER B O 1
ATOM 3077 N N . SER B 1 148 ? -1.53 -10.266 3.385 1 89 148 SER B N 1
ATOM 3078 C CA . SER B 1 148 ? -1.225 -10.922 4.652 1 89 148 SER B CA 1
ATOM 3079 C C . SER B 1 148 ? -0.079 -10.227 5.375 1 89 148 SER B C 1
ATOM 3081 O O . SER B 1 148 ? 0.805 -9.648 4.738 1 89 148 SER B O 1
ATOM 3083 N N . LEU B 1 149 ? -0.218 -10.258 6.664 1 91.25 149 LEU B N 1
ATOM 3084 C CA . LEU B 1 149 ? 0.811 -9.672 7.512 1 91.25 149 LEU B CA 1
ATOM 3085 C C . LEU B 1 149 ? 1.479 -10.727 8.383 1 91.25 149 LEU B C 1
ATOM 3087 O O . LEU B 1 149 ? 0.796 -11.523 9.031 1 91.25 149 LEU B O 1
ATOM 3091 N N . ILE B 1 150 ? 2.812 -10.711 8.344 1 89.81 150 ILE B N 1
ATOM 3092 C CA . ILE B 1 150 ? 3.568 -11.641 9.172 1 89.81 150 ILE B CA 1
ATOM 3093 C C . ILE B 1 150 ? 4.492 -10.867 10.109 1 89.81 150 ILE B C 1
ATOM 3095 O O . ILE B 1 150 ? 5.258 -10.008 9.664 1 89.81 150 ILE B O 1
ATOM 3099 N N . LYS B 1 151 ? 4.312 -11.109 11.352 1 89.56 151 LYS B N 1
ATOM 3100 C CA . LYS B 1 151 ? 5.242 -10.57 12.344 1 89.56 151 LYS B CA 1
ATOM 3101 C C . LYS B 1 151 ? 6.523 -11.406 12.398 1 89.56 151 LYS B C 1
ATOM 3103 O O . LYS B 1 151 ? 6.465 -12.633 12.484 1 89.56 151 LYS B O 1
ATOM 3108 N N . ILE B 1 152 ? 7.633 -10.68 12.242 1 83.94 152 ILE B N 1
ATOM 3109 C CA . ILE B 1 152 ? 8.914 -11.383 12.281 1 83.94 152 ILE B CA 1
ATOM 3110 C C . ILE B 1 152 ? 9.711 -10.914 13.5 1 83.94 152 ILE B C 1
ATOM 3112 O O . ILE B 1 152 ? 9.664 -9.742 13.867 1 83.94 152 ILE B O 1
ATOM 3116 N N . ASP B 1 153 ? 10.188 -11.883 14.297 1 73.56 153 ASP B N 1
ATOM 3117 C CA . ASP B 1 153 ? 10.992 -11.492 15.453 1 73.56 153 ASP B CA 1
ATOM 3118 C C . ASP B 1 153 ? 12.438 -11.211 15.031 1 73.56 153 ASP B C 1
ATOM 3120 O O . ASP B 1 153 ? 12.812 -11.445 13.883 1 73.56 153 ASP B O 1
ATOM 3124 N N . GLN B 1 154 ? 13.219 -10.406 15.836 1 62.34 154 GLN B N 1
ATOM 3125 C CA . GLN B 1 154 ? 14.57 -9.906 15.617 1 62.34 154 GLN B CA 1
ATOM 3126 C C . GLN B 1 154 ? 15.492 -11.008 15.094 1 62.34 154 GLN B C 1
ATOM 3128 O O . GLN B 1 154 ? 16.438 -10.727 14.359 1 62.34 154 GLN B O 1
ATOM 3133 N N . ILE B 1 155 ? 15.195 -12.25 15.367 1 58 155 ILE B N 1
ATOM 3134 C CA . ILE B 1 155 ? 16.109 -13.305 14.922 1 58 155 ILE B CA 1
ATOM 3135 C C . ILE B 1 155 ? 15.414 -14.172 13.867 1 58 155 ILE B C 1
ATOM 3137 O O . ILE B 1 155 ? 15.906 -15.25 13.531 1 58 155 ILE B O 1
ATOM 3141 N N . ASN B 1 156 ? 14.461 -13.484 13.172 1 58.94 156 ASN B N 1
ATOM 3142 C CA . ASN B 1 156 ? 13.703 -14.188 12.141 1 58.94 156 ASN B CA 1
ATOM 3143 C C . ASN B 1 156 ? 13.266 -15.57 12.617 1 58.94 156 ASN B C 1
ATOM 3145 O O . ASN B 1 156 ? 13.195 -16.516 11.82 1 58.94 156 ASN B O 1
ATOM 3149 N N . GLN B 1 157 ? 13.211 -15.742 13.992 1 57.09 157 GLN B N 1
ATOM 3150 C CA . GLN B 1 157 ? 12.922 -17.062 14.547 1 57.09 157 GLN B CA 1
ATOM 3151 C C . GLN B 1 157 ? 11.414 -17.297 14.625 1 57.09 157 GLN B C 1
ATOM 3153 O O . GLN B 1 157 ? 10.945 -18.406 14.352 1 57.09 157 GLN B O 1
ATOM 3158 N N . SER B 1 158 ? 10.711 -16.141 15.008 1 60.81 158 SER B N 1
ATOM 3159 C CA . SER B 1 158 ? 9.281 -16.406 15.133 1 60.81 158 SER B CA 1
ATOM 3160 C C . SER B 1 158 ? 8.492 -15.672 14.055 1 60.81 158 SER B C 1
ATOM 3162 O O . SER B 1 158 ? 8.789 -14.523 13.734 1 60.81 158 SER B O 1
ATOM 3164 N N . GLN B 1 159 ? 7.746 -16.484 13.391 1 76.31 159 GLN B N 1
ATOM 3165 C CA . GLN B 1 159 ? 6.836 -15.984 12.367 1 76.31 159 GLN B CA 1
ATOM 3166 C C . GLN B 1 159 ? 5.383 -16.234 12.758 1 76.31 159 GLN B C 1
ATOM 3168 O O . GLN B 1 159 ? 4.988 -17.375 13.016 1 76.31 159 GLN B O 1
ATOM 3173 N N . GLU B 1 160 ? 4.734 -15.031 13.031 1 82.19 160 GLU B N 1
ATOM 3174 C CA . GLU B 1 160 ? 3.32 -15.133 13.383 1 82.19 160 GLU B CA 1
ATOM 3175 C C . GLU B 1 160 ? 2.447 -14.352 12.414 1 82.19 160 GLU B C 1
ATOM 3177 O O . GLU B 1 160 ? 2.775 -13.219 12.047 1 82.19 160 GLU B O 1
ATOM 3182 N N . HIS B 1 161 ? 1.381 -15.047 12.078 1 85.38 161 HIS B N 1
ATOM 3183 C CA . HIS B 1 161 ? 0.392 -14.375 11.242 1 85.38 161 HIS B CA 1
ATOM 3184 C C . HIS B 1 161 ? -0.435 -13.383 12.055 1 85.38 161 HIS B C 1
ATOM 3186 O O . HIS B 1 161 ? -0.903 -13.703 13.148 1 85.38 161 HIS B O 1
ATOM 3192 N N . LEU B 1 162 ? -0.52 -12.203 11.523 1 88.44 162 LEU B N 1
ATOM 3193 C CA . LEU B 1 162 ? -1.384 -11.195 12.117 1 88.44 162 LEU B CA 1
ATOM 3194 C C . LEU B 1 162 ? -2.717 -11.109 11.383 1 88.44 162 LEU B C 1
ATOM 3196 O O . LEU B 1 162 ? -2.76 -11.195 10.156 1 88.44 162 LEU B O 1
ATOM 3200 N N . ASP B 1 163 ? -3.771 -10.945 12.156 1 88.56 163 ASP B N 1
ATOM 3201 C CA . ASP B 1 163 ? -5.082 -10.742 11.547 1 88.56 163 ASP B CA 1
ATOM 3202 C C . ASP B 1 163 ? -5.223 -9.328 10.984 1 88.56 163 ASP B C 1
ATOM 3204 O O . ASP B 1 163 ? -5.5 -8.391 11.727 1 88.56 163 ASP B O 1
ATOM 3208 N N . ARG B 1 164 ? -5.125 -9.25 9.688 1 88.88 164 ARG B N 1
ATOM 3209 C CA . ARG B 1 164 ? -5.102 -7.934 9.047 1 88.88 164 ARG B CA 1
ATOM 3210 C C . ARG B 1 164 ? -6.41 -7.188 9.281 1 88.88 164 ARG B C 1
ATOM 3212 O O . ARG B 1 164 ? -6.445 -5.957 9.227 1 88.88 164 ARG B O 1
ATOM 3219 N N . ASP B 1 165 ? -7.504 -7.914 9.57 1 88.38 165 ASP B N 1
ATOM 3220 C CA . ASP B 1 165 ? -8.805 -7.285 9.766 1 88.38 165 ASP B CA 1
ATOM 3221 C C . ASP B 1 165 ? -8.844 -6.504 11.078 1 88.38 165 ASP B C 1
ATOM 3223 O O . ASP B 1 165 ? -9.742 -5.688 11.297 1 88.38 165 ASP B O 1
ATOM 3227 N N . GLN B 1 166 ? -7.879 -6.738 11.906 1 90.62 166 GLN B N 1
ATOM 3228 C CA . GLN B 1 166 ? -7.797 -6.055 13.195 1 90.62 166 GLN B CA 1
ATOM 3229 C C . GLN B 1 166 ? -6.723 -4.969 13.172 1 90.62 166 GLN B C 1
ATOM 3231 O O . GLN B 1 166 ? -6.316 -4.469 14.219 1 90.62 166 GLN B O 1
ATOM 3236 N N . ILE B 1 167 ? -6.258 -4.695 12.008 1 92.25 167 ILE B N 1
ATOM 3237 C CA . ILE B 1 167 ? -5.168 -3.73 11.898 1 92.25 167 ILE B CA 1
ATOM 3238 C C . ILE B 1 167 ? -5.551 -2.635 10.906 1 92.25 167 ILE B C 1
ATOM 3240 O O . ILE B 1 167 ? -6.047 -2.922 9.812 1 92.25 167 ILE B O 1
ATOM 3244 N N . LYS B 1 168 ? -5.34 -1.385 11.312 1 90.19 168 LYS B N 1
ATOM 3245 C CA . LYS B 1 168 ? -5.539 -0.222 10.453 1 90.19 168 LYS B CA 1
ATOM 3246 C C . LYS B 1 168 ? -4.203 0.378 10.023 1 90.19 168 LYS B C 1
ATOM 3248 O O . LYS B 1 168 ? -3.305 0.558 10.844 1 90.19 168 LYS B O 1
ATOM 3253 N N . MET B 1 169 ? -4.074 0.54 8.75 1 93 169 MET B N 1
ATOM 3254 C CA . MET B 1 169 ? -2.941 1.308 8.234 1 93 169 MET B CA 1
ATOM 3255 C C . MET B 1 169 ? -3.242 2.803 8.258 1 93 169 MET B C 1
ATOM 3257 O O . MET B 1 169 ? -4.137 3.271 7.551 1 93 169 MET B O 1
ATOM 3261 N N . ILE B 1 170 ? -2.512 3.557 8.922 1 91.81 170 ILE B N 1
ATOM 3262 C CA . ILE B 1 170 ? -2.854 4.934 9.266 1 91.81 170 ILE B CA 1
ATOM 3263 C C . ILE B 1 170 ? -2.311 5.879 8.195 1 91.81 170 ILE B C 1
ATOM 3265 O O . ILE B 1 170 ? -1.18 5.715 7.73 1 91.81 170 ILE B O 1
ATOM 3269 N N . TYR B 1 171 ? -3.186 6.816 7.809 1 93.19 171 TYR B N 1
ATOM 3270 C CA . TYR B 1 171 ? -2.832 7.844 6.836 1 93.19 171 TYR B CA 1
ATOM 3271 C C . TYR B 1 171 ? -2.998 9.234 7.434 1 93.19 171 TYR B C 1
ATOM 3273 O O . TYR B 1 171 ? -3.613 9.398 8.492 1 93.19 171 TYR B O 1
ATOM 3281 N N . THR B 1 172 ? -2.307 10.141 6.922 1 94.44 172 THR B N 1
ATOM 3282 C CA . THR B 1 172 ? -2.627 11.555 7.09 1 94.44 172 THR B CA 1
ATOM 3283 C C . THR B 1 172 ? -3.322 12.102 5.848 1 94.44 172 THR B C 1
ATOM 3285 O O . THR B 1 172 ? -3.174 11.555 4.754 1 94.44 172 THR B O 1
ATOM 3288 N N . PRO B 1 173 ? -4.152 13.156 6.09 1 95.75 173 PRO B N 1
ATOM 3289 C CA . PRO B 1 173 ? -4.277 14.125 7.188 1 95.75 173 PRO B CA 1
ATOM 3290 C C . PRO B 1 173 ? -4.957 13.531 8.414 1 95.75 173 PRO B C 1
ATOM 3292 O O . PRO B 1 173 ? -5.691 12.547 8.305 1 95.75 173 PRO B O 1
ATOM 3295 N N . GLN B 1 174 ? -4.574 14.07 9.477 1 93.94 174 GLN B N 1
ATOM 3296 C CA . GLN B 1 174 ? -5.207 13.867 10.781 1 93.94 174 GLN B CA 1
ATOM 3297 C C . GLN B 1 174 ? -5.656 15.195 11.383 1 93.94 174 GLN B C 1
ATOM 3299 O O . GLN B 1 174 ? -5.141 16.25 11.016 1 93.94 174 GLN B O 1
ATOM 3304 N N . ALA B 1 175 ? -6.668 15.133 12.242 1 95.06 175 ALA B N 1
ATOM 3305 C CA . ALA B 1 175 ? -7.207 16.391 12.758 1 95.06 175 ALA B CA 1
ATOM 3306 C C . ALA B 1 175 ? -7.465 16.297 14.258 1 95.06 175 ALA B C 1
ATOM 3308 O O . ALA B 1 175 ? -7.781 15.219 14.773 1 95.06 175 ALA B O 1
ATOM 3309 N N . THR B 1 176 ? -7.32 17.422 14.859 1 92.94 176 THR B N 1
ATOM 3310 C CA . THR B 1 176 ? -7.551 17.516 16.297 1 92.94 176 THR B CA 1
ATOM 3311 C C . THR B 1 176 ? -7.809 18.969 16.703 1 92.94 176 THR B C 1
ATOM 3313 O O . THR B 1 176 ? -8.023 19.828 15.844 1 92.94 176 THR B O 1
ATOM 3316 N N . TRP B 1 177 ? -7.91 19.156 18 1 92.5 177 TRP B N 1
ATOM 3317 C CA . TRP B 1 177 ? -8.047 20.484 18.594 1 92.5 177 TRP B CA 1
ATOM 3318 C C . TRP B 1 177 ? -6.77 20.906 19.312 1 92.5 177 TRP B C 1
ATOM 3320 O O . TRP B 1 177 ? -6.066 20.062 19.875 1 92.5 177 TRP B O 1
ATOM 3330 N N . LEU B 1 178 ? -6.574 22.25 19.297 1 92.75 178 LEU B N 1
ATOM 3331 C CA . LEU B 1 178 ? -5.398 22.734 20 1 92.75 178 LEU B CA 1
ATOM 3332 C C . LEU B 1 178 ? -5.438 22.312 21.469 1 92.75 178 LEU B C 1
ATOM 3334 O O . LEU B 1 178 ? -4.426 21.891 22.031 1 92.75 178 LEU B O 1
ATOM 3338 N N . LYS B 1 179 ? -6.555 22.328 22.062 1 89.25 179 LYS B N 1
ATOM 3339 C CA . LYS B 1 179 ? -6.707 21.984 23.484 1 89.25 179 LYS B CA 1
ATOM 3340 C C . LYS B 1 179 ? -6.312 20.531 23.719 1 89.25 179 LYS B C 1
ATOM 3342 O O . LYS B 1 179 ? -5.832 20.172 24.797 1 89.25 179 LYS B O 1
ATOM 3347 N N . THR B 1 180 ? -6.578 19.703 22.688 1 85.38 180 THR B N 1
ATOM 3348 C CA . THR B 1 180 ? -6.316 18.281 22.828 1 85.38 180 THR B CA 1
ATOM 3349 C C . THR B 1 180 ? -4.816 18 22.828 1 85.38 180 THR B C 1
ATOM 3351 O O . THR B 1 180 ? -4.352 17.078 23.5 1 85.38 180 THR B O 1
ATOM 3354 N N . VAL B 1 181 ? -4.008 18.859 22.188 1 86.25 181 VAL B N 1
ATOM 3355 C CA . VAL B 1 181 ? -2.6 18.516 22 1 86.25 181 VAL B CA 1
ATOM 3356 C C . VAL B 1 181 ? -1.725 19.453 22.828 1 86.25 181 VAL B C 1
ATOM 3358 O O . VAL B 1 181 ? -0.542 19.188 23.031 1 86.25 181 VAL B O 1
ATOM 3361 N N . LYS B 1 182 ? -2.256 20.531 23.297 1 82.12 182 LYS B N 1
ATOM 3362 C CA . LYS B 1 182 ? -1.463 21.562 23.984 1 82.12 182 LYS B CA 1
ATOM 3363 C C . LYS B 1 182 ? -0.768 20.984 25.219 1 82.12 182 LYS B C 1
ATOM 3365 O O . LYS B 1 182 ? 0.379 21.328 25.5 1 82.12 182 LYS B O 1
ATOM 3370 N N . ASP B 1 183 ? -1.496 20.062 25.891 1 73.44 183 ASP B N 1
ATOM 3371 C CA . ASP B 1 183 ? -0.93 19.531 27.125 1 73.44 183 ASP B CA 1
ATOM 3372 C C . ASP B 1 183 ? 0.079 18.422 26.828 1 73.44 183 ASP B C 1
ATOM 3374 O O . ASP B 1 183 ? 0.803 17.984 27.734 1 73.44 183 ASP B O 1
ATOM 3378 N N . LEU B 1 184 ? 0.087 17.969 25.594 1 71.06 184 LEU B N 1
ATOM 3379 C CA . LEU B 1 184 ? 0.967 16.859 25.25 1 71.06 184 LEU B CA 1
ATOM 3380 C C . LEU B 1 184 ? 2.314 17.375 24.75 1 71.06 184 LEU B C 1
ATOM 3382 O O . LEU B 1 184 ? 3.262 16.594 24.594 1 71.06 184 LEU B O 1
ATOM 3386 N N . VAL B 1 185 ? 2.342 18.609 24.547 1 71.56 185 VAL B N 1
ATOM 3387 C CA . VAL B 1 185 ? 3.547 19.188 23.953 1 71.56 185 VAL B CA 1
ATOM 3388 C C . VAL B 1 185 ? 4.727 19.016 24.906 1 71.56 185 VAL B C 1
ATOM 3390 O O . VAL B 1 185 ? 5.871 18.875 24.469 1 71.56 185 VAL B O 1
ATOM 3393 N N . ASP B 1 186 ? 4.465 19.031 26.141 1 66.12 186 ASP B N 1
ATOM 3394 C CA . ASP B 1 186 ? 5.555 18.938 27.109 1 66.12 186 ASP B CA 1
ATOM 3395 C C . ASP B 1 186 ? 5.93 17.469 27.359 1 66.12 186 ASP B C 1
ATOM 3397 O O . ASP B 1 186 ? 6.926 17.188 28.031 1 66.12 186 ASP B O 1
ATOM 3401 N N . ASP B 1 187 ? 5.082 16.609 27 1 60.59 187 ASP B N 1
ATOM 3402 C CA . ASP B 1 187 ? 5.414 15.211 27.203 1 60.59 187 ASP B CA 1
ATOM 3403 C C . ASP B 1 187 ? 6.312 14.695 26.078 1 60.59 187 ASP B C 1
ATOM 3405 O O . ASP B 1 187 ? 5.836 14.078 25.125 1 60.59 187 ASP B O 1
ATOM 3409 N N . GLN B 1 188 ? 7.328 15.406 25.891 1 54.97 188 GLN B N 1
ATOM 3410 C CA . GLN B 1 188 ? 8.258 15.203 24.781 1 54.97 188 GLN B CA 1
ATOM 3411 C C . GLN B 1 188 ? 8.648 13.734 24.672 1 54.97 188 GLN B C 1
ATOM 3413 O O . GLN B 1 188 ? 9.516 13.383 23.859 1 54.97 188 GLN B O 1
ATOM 3418 N N . GLN B 1 189 ? 8.07 12.93 25.531 1 53.28 189 GLN B N 1
ATOM 3419 C CA . GLN B 1 189 ? 8.602 11.586 25.328 1 53.28 189 GLN B CA 1
ATOM 3420 C C . GLN B 1 189 ? 8.375 11.117 23.891 1 53.28 189 GLN B C 1
ATOM 3422 O O . GLN B 1 189 ? 7.48 11.617 23.203 1 53.28 189 GLN B O 1
ATOM 3427 N N . ASN B 1 190 ? 9.133 10.164 23.375 1 51.31 190 ASN B N 1
ATOM 3428 C CA . ASN B 1 190 ? 9.43 9.5 22.094 1 51.31 190 ASN B CA 1
ATOM 3429 C C . ASN B 1 190 ? 8.156 9.156 21.344 1 51.31 190 ASN B C 1
ATOM 3431 O O . ASN B 1 190 ? 7.707 8.008 21.344 1 51.31 190 ASN B O 1
ATOM 3435 N N . HIS B 1 191 ? 7.324 10.219 21.25 1 55.16 191 HIS B N 1
ATOM 3436 C CA . HIS B 1 191 ? 6.094 9.828 20.562 1 55.16 191 HIS B CA 1
ATOM 3437 C C . HIS B 1 191 ? 6.27 9.883 19.047 1 55.16 191 HIS B C 1
ATOM 3439 O O . HIS B 1 191 ? 7.035 10.703 18.531 1 55.16 191 HIS B O 1
ATOM 3445 N N . LEU B 1 192 ? 5.941 8.75 18.281 1 53.69 192 LEU B N 1
ATOM 3446 C CA . LEU B 1 192 ? 6.203 8.492 16.875 1 53.69 192 LEU B CA 1
ATOM 3447 C C . LEU B 1 192 ? 5.363 9.398 15.984 1 53.69 192 LEU B C 1
ATOM 3449 O O . LEU B 1 192 ? 5.898 10.078 15.102 1 53.69 192 LEU B O 1
ATOM 3453 N N . ASP B 1 193 ? 3.953 9.164 15.945 1 58.78 193 ASP B N 1
ATOM 3454 C CA . ASP B 1 193 ? 3.049 9.922 15.086 1 58.78 193 ASP B CA 1
ATOM 3455 C C . ASP B 1 193 ? 1.828 10.406 15.875 1 58.78 193 ASP B C 1
ATOM 3457 O O . ASP B 1 193 ? 1.682 10.094 17.062 1 58.78 193 ASP B O 1
ATOM 3461 N N . LEU B 1 194 ? 1.143 11.555 15.312 1 67.38 194 LEU B N 1
ATOM 3462 C CA . LEU B 1 194 ? -0.06 12.094 15.93 1 67.38 194 LEU B CA 1
ATOM 3463 C C . LEU B 1 194 ? -0.943 10.977 16.469 1 67.38 194 LEU B C 1
ATOM 3465 O O . LEU B 1 194 ? -1.497 11.094 17.562 1 67.38 194 LEU B O 1
ATOM 3469 N N . THR B 1 195 ? -0.94 9.914 15.664 1 68.69 195 THR B N 1
ATOM 3470 C CA . THR B 1 195 ? -1.799 8.82 16.109 1 68.69 195 THR B CA 1
ATOM 3471 C C . THR B 1 195 ? -1.289 8.227 17.422 1 68.69 195 THR B C 1
ATOM 3473 O O . THR B 1 195 ? -2.064 8.008 18.344 1 68.69 195 THR B O 1
ATOM 3476 N N . ASP B 1 196 ? -0.003 8.07 17.375 1 68.56 196 ASP B N 1
ATOM 3477 C CA . ASP B 1 196 ? 0.575 7.543 18.609 1 68.56 196 ASP B CA 1
ATOM 3478 C C . ASP B 1 196 ? 0.376 8.516 19.766 1 68.56 196 ASP B C 1
ATOM 3480 O O . ASP B 1 196 ? 0.118 8.094 20.906 1 68.56 196 ASP B O 1
ATOM 3484 N N . PHE B 1 197 ? 0.543 9.68 19.406 1 67.75 197 PHE B N 1
ATOM 3485 C CA . PHE B 1 197 ? 0.379 10.758 20.375 1 67.75 197 PHE B CA 1
ATOM 3486 C C . PHE B 1 197 ? -1.021 10.734 20.969 1 67.75 197 PHE B C 1
ATOM 3488 O O . PHE B 1 197 ? -1.18 10.789 22.203 1 67.75 197 PHE B O 1
ATOM 3495 N N . LEU B 1 198 ? -1.921 10.516 20.141 1 66.38 198 LEU B N 1
ATOM 3496 C CA . LEU B 1 198 ? -3.314 10.586 20.578 1 66.38 198 LEU B CA 1
ATOM 3497 C C . LEU B 1 198 ? -3.715 9.328 21.328 1 66.38 198 LEU B C 1
ATOM 3499 O O . LEU B 1 198 ? -4.516 9.391 22.266 1 66.38 198 LEU B O 1
ATOM 3503 N N . LEU B 1 199 ? -3.199 8.258 20.891 1 67.94 199 LEU B N 1
ATOM 3504 C CA . LEU B 1 199 ? -3.52 7 21.547 1 67.94 199 LEU B CA 1
ATOM 3505 C C . LEU B 1 199 ? -3.039 7.016 23 1 67.94 199 LEU B C 1
ATOM 3507 O O . LEU B 1 199 ? -3.557 6.273 23.844 1 67.94 199 LEU B O 1
ATOM 3511 N N . LYS B 1 200 ? -2.078 7.816 23.156 1 64.5 200 LYS B N 1
ATOM 3512 C CA . LYS B 1 200 ? -1.539 7.883 24.5 1 64.5 200 LYS B CA 1
ATOM 3513 C C . LYS B 1 200 ? -2.389 8.789 25.391 1 64.5 200 LYS B C 1
ATOM 3515 O O . LYS B 1 200 ? -2.307 8.719 26.625 1 64.5 200 LYS B O 1
ATOM 3520 N N . LEU B 1 201 ? -3.068 9.547 24.781 1 61.22 201 LEU B N 1
ATOM 3521 C CA . LEU B 1 201 ? -3.904 10.461 25.547 1 61.22 201 LEU B CA 1
ATOM 3522 C C . LEU B 1 201 ? -5.078 9.719 26.188 1 61.22 201 LEU B C 1
ATOM 3524 O O . LEU B 1 201 ? -5.812 9.008 25.484 1 61.22 201 LEU B O 1
ATOM 3528 N N . LYS B 1 202 ? -4.984 9.695 27.438 1 59 202 LYS B N 1
ATOM 3529 C CA . LYS B 1 202 ? -6.086 9.086 28.172 1 59 202 LYS B CA 1
ATOM 3530 C C . LYS B 1 202 ? -7.414 9.75 27.828 1 59 202 LYS B C 1
ATOM 3532 O O . LYS B 1 202 ? -7.504 10.977 27.766 1 59 202 LYS B O 1
ATOM 3537 N N . GLY B 1 203 ? -8.414 9 27.5 1 62.84 203 GLY B N 1
ATOM 3538 C CA . GLY B 1 203 ? -9.773 9.484 27.281 1 62.84 203 GLY B CA 1
ATOM 3539 C C . GLY B 1 203 ? -10.023 9.953 25.859 1 62.84 203 GLY B C 1
ATOM 3540 O O . GLY B 1 203 ? -11.156 10.266 25.5 1 62.84 203 GLY B O 1
ATOM 3541 N N . VAL B 1 204 ? -8.93 10.078 25.141 1 68.31 204 VAL B N 1
ATOM 3542 C CA . VAL B 1 204 ? -9.133 10.508 23.75 1 68.31 204 VAL B CA 1
ATOM 3543 C C . VAL B 1 204 ? -9.164 9.297 22.828 1 68.31 204 VAL B C 1
ATOM 3545 O O . VAL B 1 204 ? -8.242 8.484 22.844 1 68.31 204 VAL B O 1
ATOM 3548 N N . LYS B 1 205 ? -10.383 9.172 22.25 1 75.62 205 LYS B N 1
ATOM 3549 C CA . LYS B 1 205 ? -10.539 8.102 21.266 1 75.62 205 LYS B CA 1
ATOM 3550 C C . LYS B 1 205 ? -10.484 8.656 19.844 1 75.62 205 LYS B C 1
ATOM 3552 O O . LYS B 1 205 ? -11.172 9.633 19.531 1 75.62 205 LYS B O 1
ATOM 3557 N N . ALA B 1 206 ? -9.586 8.109 19.094 1 82.06 206 ALA B N 1
ATOM 3558 C CA . ALA B 1 206 ? -9.5 8.523 17.703 1 82.06 206 ALA B CA 1
ATOM 3559 C C . ALA B 1 206 ? -10.688 8 16.906 1 82.06 206 ALA B C 1
ATOM 3561 O O . ALA B 1 206 ? -11.109 6.855 17.078 1 82.06 206 ALA B O 1
ATOM 3562 N N . HIS B 1 207 ? -11.305 8.945 16.234 1 89.12 207 HIS B N 1
ATOM 3563 C CA . HIS B 1 207 ? -12.258 8.539 15.219 1 89.12 207 HIS B CA 1
ATOM 3564 C C . HIS B 1 207 ? -11.555 8.211 13.906 1 89.12 207 HIS B C 1
ATOM 3566 O O . HIS B 1 207 ? -10.719 8.977 13.43 1 89.12 207 HIS B O 1
ATOM 3572 N N . TRP B 1 208 ? -11.922 7.023 13.352 1 90.62 208 TRP B N 1
ATOM 3573 C CA . TRP B 1 208 ? -11.25 6.531 12.148 1 90.62 208 TRP B CA 1
ATOM 3574 C C . TRP B 1 208 ? -12.125 6.73 10.922 1 90.62 208 TRP B C 1
ATOM 3576 O O . TRP B 1 208 ? -13.281 6.309 10.898 1 90.62 208 TRP B O 1
ATOM 3586 N N . ILE B 1 209 ? -11.547 7.387 9.977 1 92.81 209 ILE B N 1
ATOM 3587 C CA . ILE B 1 209 ? -12.234 7.543 8.703 1 92.81 209 ILE B CA 1
ATOM 3588 C C . ILE B 1 209 ? -11.539 6.707 7.633 1 92.81 209 ILE B C 1
ATOM 3590 O O . ILE B 1 209 ? -10.352 6.902 7.359 1 92.81 209 ILE B O 1
ATOM 3594 N N . LYS B 1 210 ? -12.242 5.777 7.055 1 92.5 210 LYS B N 1
ATOM 3595 C CA . LYS B 1 210 ? -11.711 5.035 5.918 1 92.5 210 LYS B CA 1
ATOM 3596 C C . LYS B 1 210 ? -11.656 5.906 4.664 1 92.5 210 LYS B C 1
ATOM 3598 O O . LYS B 1 210 ? -12.695 6.371 4.184 1 92.5 210 LYS B O 1
ATOM 3603 N N . THR B 1 211 ? -10.508 6.133 4.164 1 90.38 211 THR B N 1
ATOM 3604 C CA . THR B 1 211 ? -10.383 7.02 3.016 1 90.38 211 THR B CA 1
ATOM 3605 C C . THR B 1 211 ? -10.711 6.281 1.723 1 90.38 211 THR B C 1
ATOM 3607 O O . THR B 1 211 ? -10.375 5.105 1.569 1 90.38 211 THR B O 1
ATOM 3610 N N . LYS B 1 212 ? -11.258 7.039 0.774 1 83.12 212 LYS B N 1
ATOM 3611 C CA . LYS B 1 212 ? -11.609 6.496 -0.535 1 83.12 212 LYS B CA 1
ATOM 3612 C C . LYS B 1 212 ? -10.438 6.613 -1.51 1 83.12 212 LYS B C 1
ATOM 3614 O O . LYS B 1 212 ? -10.383 5.902 -2.514 1 83.12 212 LYS B O 1
ATOM 3619 N N . ILE B 1 213 ? -9.602 7.551 -1.229 1 84.81 213 ILE B N 1
ATOM 3620 C CA . ILE B 1 213 ? -8.438 7.727 -2.084 1 84.81 213 ILE B CA 1
ATOM 3621 C C . ILE B 1 213 ? -7.199 7.16 -1.388 1 84.81 213 ILE B C 1
ATOM 3623 O O . ILE B 1 213 ? -7.109 7.172 -0.157 1 84.81 213 ILE B O 1
ATOM 3627 N N . ASP B 1 214 ? -6.301 6.676 -2.211 1 85.25 214 ASP B N 1
ATOM 3628 C CA . ASP B 1 214 ? -5.066 6.148 -1.634 1 85.25 214 ASP B CA 1
ATOM 3629 C C . ASP B 1 214 ? -4.074 7.273 -1.347 1 85.25 214 ASP B C 1
ATOM 3631 O O . ASP B 1 214 ? -3.344 7.707 -2.24 1 85.25 214 ASP B O 1
ATOM 3635 N N . CYS B 1 215 ? -3.982 7.688 -0.098 1 91.81 215 CYS B N 1
ATOM 3636 C CA . CYS B 1 215 ? -3.043 8.711 0.354 1 91.81 215 CYS B CA 1
ATOM 3637 C C . CYS B 1 215 ? -1.695 8.094 0.704 1 91.81 215 CYS B C 1
ATOM 3639 O O . CYS B 1 215 ? -1.138 8.375 1.767 1 91.81 215 CYS B O 1
ATOM 3641 N N . PHE B 1 216 ? -1.204 7.32 -0.218 1 90.31 216 PHE B N 1
ATOM 3642 C CA . PHE B 1 216 ? 0.017 6.578 0.072 1 90.31 216 PHE B CA 1
ATOM 3643 C C . PHE B 1 216 ? 1.174 7.527 0.358 1 90.31 216 PHE B C 1
ATOM 3645 O O . PHE B 1 216 ? 1.132 8.695 -0.027 1 90.31 216 PHE B O 1
ATOM 3652 N N . LYS B 1 217 ? 2.123 7.02 1.088 1 93.5 217 LYS B N 1
ATOM 3653 C CA . LYS B 1 217 ? 3.326 7.773 1.432 1 93.5 217 LYS B CA 1
ATOM 3654 C C . LYS B 1 217 ? 4.457 7.48 0.449 1 93.5 217 LYS B C 1
ATOM 3656 O O . LYS B 1 217 ? 4.703 6.324 0.104 1 93.5 217 LYS B O 1
ATOM 3661 N N . ILE B 1 218 ? 5.078 8.469 -0.074 1 94.38 218 ILE B N 1
ATOM 3662 C CA . ILE B 1 218 ? 6.258 8.266 -0.914 1 94.38 218 ILE B CA 1
ATOM 3663 C C . ILE B 1 218 ? 7.469 7.961 -0.038 1 94.38 218 ILE B C 1
ATOM 3665 O O . ILE B 1 218 ? 7.969 8.836 0.671 1 94.38 218 ILE B O 1
ATOM 3669 N N . THR B 1 219 ? 7.918 6.691 -0.13 1 91.38 219 THR B N 1
ATOM 3670 C CA . THR B 1 219 ? 9.086 6.316 0.662 1 91.38 219 THR B CA 1
ATOM 3671 C C . THR B 1 219 ? 10.109 5.582 -0.198 1 91.38 219 THR B C 1
ATOM 3673 O O . THR B 1 219 ? 11.266 5.418 0.207 1 91.38 219 THR B O 1
ATOM 3676 N N . THR B 1 220 ? 9.656 5.191 -1.386 1 88.12 220 THR B N 1
ATOM 3677 C CA . THR B 1 220 ? 10.547 4.512 -2.322 1 88.12 220 THR B CA 1
ATOM 3678 C C . THR B 1 220 ? 10.484 5.168 -3.699 1 88.12 220 THR B C 1
ATOM 3680 O O . THR B 1 220 ? 9.602 5.984 -3.965 1 88.12 220 THR B O 1
ATOM 3683 N N . LEU B 1 221 ? 11.414 4.695 -4.504 1 86 221 LEU B N 1
ATOM 3684 C CA . LEU B 1 221 ? 11.398 5.188 -5.879 1 86 221 LEU B CA 1
ATOM 3685 C C . LEU B 1 221 ? 10.156 4.691 -6.617 1 86 221 LEU B C 1
ATOM 3687 O O . LEU B 1 221 ? 9.609 5.402 -7.465 1 86 221 LEU B O 1
ATOM 3691 N N . ALA B 1 222 ? 9.695 3.523 -6.285 1 83.38 222 ALA B N 1
ATOM 3692 C CA . ALA B 1 222 ? 8.469 2.988 -6.883 1 83.38 222 ALA B CA 1
ATOM 3693 C C . ALA B 1 222 ? 7.262 3.85 -6.527 1 83.38 222 ALA B C 1
ATOM 3695 O O . ALA B 1 222 ? 6.391 4.086 -7.367 1 83.38 222 ALA B O 1
ATOM 3696 N N . ASP B 1 223 ? 7.215 4.328 -5.309 1 88.69 223 ASP B N 1
ATOM 3697 C CA . ASP B 1 223 ? 6.156 5.234 -4.883 1 88.69 223 ASP B CA 1
ATOM 3698 C C . ASP B 1 223 ? 6.18 6.531 -5.691 1 88.69 223 ASP B C 1
ATOM 3700 O O . ASP B 1 223 ? 5.133 7.031 -6.109 1 88.69 223 ASP B O 1
ATOM 3704 N N . LEU B 1 224 ? 7.395 6.973 -5.84 1 90.75 224 LEU B N 1
ATOM 3705 C CA . LEU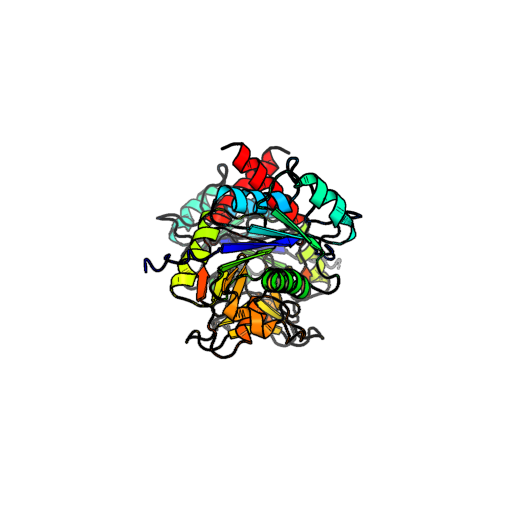 B 1 224 ? 7.566 8.219 -6.578 1 90.75 224 LEU B CA 1
ATOM 3706 C C . LEU B 1 224 ? 7.109 8.062 -8.023 1 90.75 224 LEU B C 1
ATOM 3708 O O . LEU B 1 224 ? 6.418 8.93 -8.555 1 90.75 224 LEU B O 1
ATOM 3712 N N . GLU B 1 225 ? 7.461 7.004 -8.602 1 85.88 225 GLU B N 1
ATOM 3713 C CA . GLU B 1 225 ? 7.043 6.73 -9.969 1 85.88 225 GLU B CA 1
ATOM 3714 C C . GLU B 1 225 ? 5.527 6.59 -10.07 1 85.88 225 GLU B C 1
ATOM 3716 O O . GLU B 1 225 ? 4.914 7.074 -1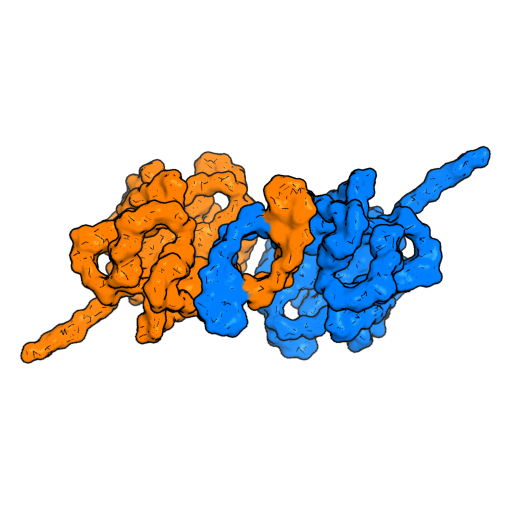1.023 1 85.88 225 G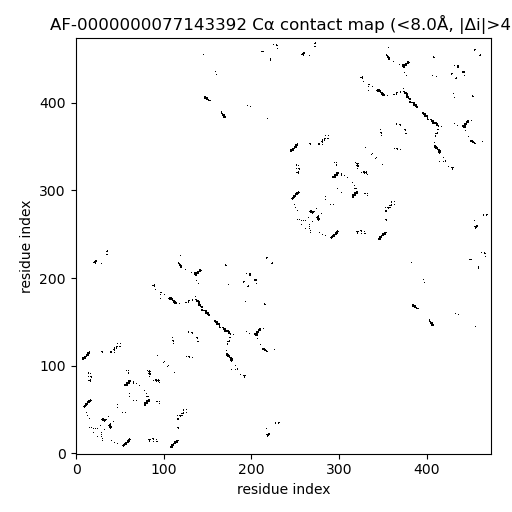LU B O 1
ATOM 3721 N N . HIS B 1 226 ? 4.98 5.945 -9.133 1 86.25 226 HIS B N 1
ATOM 3722 C CA . HIS B 1 226 ? 3.527 5.824 -9.07 1 86.25 226 HIS B CA 1
ATOM 3723 C C . HIS B 1 226 ? 2.861 7.195 -9.008 1 86.25 226 HIS B C 1
ATOM 3725 O O . HIS B 1 226 ? 1.907 7.461 -9.742 1 86.25 226 HIS B O 1
ATOM 3731 N N . PHE B 1 227 ? 3.395 8.023 -8.258 1 91.5 227 PHE B N 1
ATOM 3732 C CA . PHE B 1 227 ? 2.82 9.352 -8.102 1 91.5 227 PHE B CA 1
ATOM 3733 C C . PHE B 1 227 ? 2.928 10.148 -9.398 1 91.5 227 PHE B C 1
ATOM 3735 O O . PHE B 1 227 ? 1.985 10.836 -9.789 1 91.5 227 PHE B O 1
ATOM 3742 N N . LYS B 1 228 ? 4.062 9.984 -10.023 1 91.44 228 LYS B N 1
ATOM 3743 C CA . LYS B 1 228 ? 4.25 10.641 -11.32 1 91.44 228 LYS B CA 1
ATOM 3744 C C . LYS B 1 228 ? 3.176 10.211 -12.312 1 91.44 228 LYS B C 1
ATOM 3746 O O . LYS B 1 228 ? 2.619 11.047 -13.031 1 91.44 228 LYS B O 1
ATOM 3751 N N . LEU B 1 229 ? 2.877 9.008 -12.281 1 87.38 229 LEU B N 1
ATOM 3752 C CA . LEU B 1 229 ? 1.876 8.469 -13.195 1 87.38 229 LEU B CA 1
ATOM 3753 C C . LEU B 1 229 ? 0.494 9.031 -12.883 1 87.38 229 LEU B C 1
ATOM 3755 O O . LEU B 1 229 ? -0.268 9.367 -13.797 1 87.38 229 LEU B O 1
ATOM 3759 N N . LEU B 1 230 ? 0.19 9.141 -11.617 1 88.81 230 LEU B N 1
ATOM 3760 C CA . LEU B 1 230 ? -1.097 9.688 -11.195 1 88.81 230 LEU B CA 1
ATOM 3761 C C . LEU B 1 230 ? -1.243 11.141 -11.648 1 88.81 230 LEU B C 1
ATOM 3763 O O . LEU B 1 230 ? -2.295 11.531 -12.164 1 88.81 230 LEU B O 1
ATOM 3767 N N . VAL B 1 231 ? -0.188 11.844 -11.477 1 90.94 231 VAL B N 1
ATOM 3768 C CA . VAL B 1 231 ? -0.199 13.266 -11.82 1 90.94 231 VAL B CA 1
ATOM 3769 C C . VAL B 1 231 ? -0.345 13.43 -13.336 1 90.94 231 VAL B C 1
ATOM 3771 O O . VAL B 1 231 ? -1.105 14.281 -13.797 1 90.94 231 VAL B O 1
ATOM 3774 N N . ASN B 1 232 ? 0.349 12.602 -14.047 1 85.94 232 ASN B N 1
ATOM 3775 C CA . ASN B 1 232 ? 0.316 12.672 -15.508 1 85.94 232 ASN B CA 1
ATOM 3776 C C . ASN B 1 232 ? -1.063 12.32 -16.047 1 85.94 232 ASN B C 1
ATOM 3778 O O . ASN B 1 232 ? -1.49 12.867 -17.062 1 85.94 232 ASN B O 1
ATOM 3782 N N . ASN B 1 233 ? -1.726 11.5 -15.375 1 80.5 233 ASN B N 1
ATOM 3783 C CA . ASN B 1 233 ? -3.059 11.102 -15.812 1 80.5 233 ASN B CA 1
ATOM 3784 C C . ASN B 1 233 ? -4.094 12.188 -15.531 1 80.5 233 ASN B C 1
ATOM 3786 O O . ASN B 1 233 ? -5.074 12.32 -16.266 1 80.5 233 ASN B O 1
ATOM 3790 N N . ARG B 1 234 ? -3.953 12.891 -14.391 1 71.06 234 ARG B N 1
ATOM 3791 C CA . ARG B 1 234 ? -4.871 13.961 -14.039 1 71.06 234 ARG B CA 1
ATOM 3792 C C . ARG B 1 234 ? -4.75 15.133 -15.008 1 71.06 234 ARG B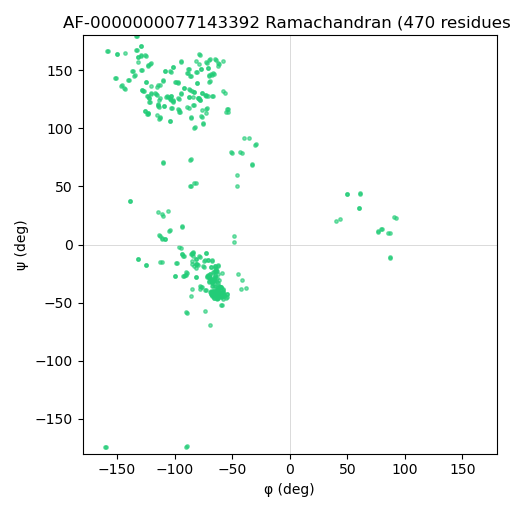 C 1
ATOM 3794 O O . ARG B 1 234 ? -5.73 15.836 -15.273 1 71.06 234 ARG B O 1
ATOM 3801 N N . LYS B 1 235 ? -3.602 15.289 -15.5 1 60.53 235 LYS B N 1
ATOM 3802 C CA . LYS B 1 235 ? -3.404 16.375 -16.469 1 60.53 235 LYS B CA 1
ATOM 3803 C C . LYS B 1 235 ? -4.141 16.078 -17.766 1 60.53 235 LYS B C 1
ATOM 3805 O O . LYS B 1 235 ? -4.613 17 -18.438 1 60.53 235 LYS B O 1
ATOM 3810 N N . ASP B 1 236 ? -4.293 14.891 -18.047 1 43.66 236 ASP B N 1
ATOM 3811 C CA . ASP B 1 236 ? -4.926 14.547 -19.312 1 43.66 236 ASP B CA 1
ATOM 3812 C C . ASP B 1 236 ? -6.449 14.562 -19.188 1 43.66 236 ASP B C 1
ATOM 3814 O O . ASP B 1 236 ? -7.16 14.484 -20.188 1 43.66 236 ASP B O 1
ATOM 3818 N N . GLU B 1 237 ? -6.957 14.734 -17.875 1 45.34 237 GLU B N 1
ATOM 3819 C CA . GLU B 1 237 ? -8.406 14.852 -17.766 1 45.34 237 GLU B CA 1
ATOM 3820 C C . GLU B 1 237 ? -8.844 16.312 -17.766 1 45.34 237 GLU B C 1
ATOM 3822 O O . GLU B 1 237 ? -8.094 17.188 -17.344 1 45.34 237 GLU B O 1
#